Protein AF-0000000081163321 (afdb_homodimer)

Secondary structure (DSSP, 8-state):
--HHHHHHHHHHHHHHHHHHHHHHHHHHHTHHHHHHTTTTEE-HHHHHHHHT--HHHHHHHHHHHHHTTSSEE-TTS-EE--S-HHHHHHTTTHHHHHHHHHTHHHHHHHHH-TT-----GGGSTTHHHHHHHHHHSTT-TT--SHHHIIIIIHHHHHHHHHHHTS-EEEEEET-TTSHHHHHHHHHSSSEEEEEEES-HHHHHHHHHHHHHHT-TTEEEEE--GGGTHHHHTT-EEEEEEES-GGG-TTHHHHHHHHHHHEEEEEEEEEE-----SSGGGGTT-HHHHHHHHHIIIIIHHHHTSSTT----TGGGHHHHHHHHHHHTTEEEP-S-SS--GGGSTTEEEEEE-/--HHHHHHHHHHHHHHHHHHHHHHHHHHHTHHHHHHTTTTEE-HHHHHHHHT--HHHHHHHHHHHHHTTSSEE-TTS-EE--S-HHHHHHTTTHHHHHHHHHTHHHHHHHHH-TT-----GGGSTTHHHHHHHHHHSTT-TT--SHHHIIIIIHHHHHHHHHHHTS-EEEEEET-TTSHHHHHHHHHSSSEEEEEEES-HHHHHHHHHHHHHHT-TTEEEEE--GGGTHHHHTT-EEEEEEES-GGG-TTHHHHHHHHHHHEEEEEEEEEE-----SSGGGGTT-HHHHHHHHHIIIIIHHHHTSSTT----TGGGHHHHHHHHHHHTTEEEP-S-SSS-GGGSTTEEEEEE-

InterPro domains:
  IPR025714 Methyltransferase domain [PF13847] (166-274)
  IPR029063 S-adenosyl-L-methionine-dependent methyltransferase superfamily [G3DSA:3.40.50.150] (164-349)
  IPR029063 S-adenosyl-L-methionine-dependent methyltransferase superfamily [SSF53335] (99-335)
  IPR048711 S-adenosylmethionine-dependent methyltransferase Rv2258c-like, winged HTH domain [PF21320] (18-83)
  IPR053173 Class I-like SAM-binding MTase [PTHR45128] (7-344)

pLDDT: mean 89.98, std 9.99, range [42.56, 98.69]

Nearest PDB structures (foldseek):
  8g5s-assembly1_A  TM=7.714E-01  e=1.918E-20  Streptomyces sp. CB03234
  8g5s-assembly1_B  TM=7.811E-01  e=7.883E-20  Streptomyces sp. CB03234
  7ux6-assembly1_A  TM=6.349E-01  e=4.449E-13  Streptomyces drozdowiczii
  2o57-assembly2_D  TM=6.317E-01  e=1.893E-08  Galdieria sulphuraria
  6ecv-assembly1_A  TM=5.387E-01  e=4.552E-07  Stigmatella aurantiaca

Solvent-accessible surface area (backbone atoms only — not comparable to full-atom values): 34849 Å² total; per-residue (Å²): 131,63,60,67,61,57,51,49,51,54,50,50,28,41,29,27,30,36,44,24,54,52,54,36,50,32,51,77,57,35,44,42,56,30,32,55,78,44,78,24,47,42,37,53,63,57,40,13,59,67,39,52,36,46,41,71,59,46,43,34,51,49,38,17,34,22,4,58,60,64,27,46,64,51,95,85,60,31,39,32,49,81,64,56,41,65,61,57,52,36,54,44,59,36,49,54,49,38,47,48,44,70,42,45,66,62,47,53,48,39,35,48,36,86,83,47,50,35,46,61,55,85,71,40,75,63,44,64,63,49,52,58,51,34,27,69,30,75,78,23,96,58,39,40,43,65,68,45,36,57,68,70,42,43,60,57,53,51,52,51,28,64,75,66,72,43,77,45,34,35,33,31,44,56,28,53,54,31,63,56,59,52,40,42,56,71,71,40,79,74,44,38,36,41,28,27,22,71,49,58,67,36,25,54,49,20,46,51,51,31,62,76,66,66,43,80,48,52,48,62,41,70,39,44,59,57,58,44,31,80,77,36,52,51,63,25,42,33,39,36,23,68,67,30,73,38,34,34,24,50,50,65,50,24,51,52,19,49,63,45,15,32,29,94,65,15,36,40,38,39,33,42,73,55,38,47,44,53,44,71,76,32,48,72,34,42,64,55,12,25,47,22,42,51,15,58,66,37,28,23,29,21,0,24,42,44,89,78,30,78,40,50,14,49,56,40,14,35,63,49,49,50,48,50,48,38,72,73,40,25,48,76,53,67,83,41,96,84,47,43,43,69,72,37,46,37,44,46,41,24,33,44,110,132,64,62,67,60,56,50,50,51,54,51,51,27,41,29,28,29,37,44,24,54,52,55,37,50,33,51,78,58,35,46,43,56,30,31,54,77,43,78,24,45,42,36,54,62,58,40,15,59,68,39,52,36,48,40,72,57,45,42,34,51,47,38,17,33,21,4,58,60,64,27,46,65,51,95,84,61,32,38,33,51,81,63,56,42,65,60,57,50,36,54,45,59,33,50,55,50,37,46,45,43,70,42,45,67,60,47,52,49,40,36,48,37,88,83,47,51,34,45,61,56,84,71,40,75,62,44,64,61,47,54,57,51,34,27,71,31,76,76,22,95,56,39,41,44,64,66,45,37,57,70,69,44,43,60,56,53,52,51,50,28,64,74,67,71,44,77,44,33,34,32,32,46,57,29,52,53,29,62,55,59,52,40,42,56,73,70,41,77,74,44,40,38,41,27,27,22,72,49,58,66,37,25,53,48,21,45,51,48,32,64,75,68,67,41,79,47,51,48,62,40,71,39,45,60,56,58,46,32,81,78,36,53,51,63,26,42,32,40,36,22,67,69,32,72,39,35,33,24,50,49,66,52,24,51,52,19,49,61,47,14,32,28,92,66,13,35,40,37,40,33,42,74,54,36,45,43,54,46,70,76,33,47,71,32,41,64,55,12,26,46,22,42,50,16,56,68,38,28,24,27,21,0,24,42,42,90,79,30,79,40,49,14,50,55,41,14,36,63,51,49,51,50,51,47,39,74,72,39,24,46,75,57,67,86,42,96,84,48,44,41,75,70,36,45,37,46,47,41,25,32,43,109

Radius of gyration: 29.2 Å; Cα contacts (8 Å, |Δi|>4): 1414; chains: 2; bounding box: 56×90×66 Å

Foldseek 3Di:
DPPVVVVVVVVVVVLVLVVLVLLLCCQVLVLLVLCVVVVQKAALVSSCVSSVHDSVVSVVSQVSCCVVPQWHADPVRMIGRPDHSLQSNLVNCNVVVVLLVVQVVLLVVCVPDPVAAFDALVPSPPVLVVLLVNCCRPPHPNDLAQVNCVVPPVLVLVVLCVVVVAEFEEEEEQCFLPSNVVRNCVRDPRHAYEYEDQDPVRQVNNVVVCVVVVRPSYHYDNDDLLCCLVPQFQPHQEYEAEQHQLQAQQNPSNLVSVLGRHHAFGKYKHFADAAALPVVVCPPPVVVVVQQVSQSRRRQSNQRNDDNHPRRTRNNHQVNVQVVNVVSAWDWDQSDPPDRVVVVSRMTMTTHD/DPPVVVVVVVVVVVVVLVLLVLLLCCQVLVLLVLCVVVVQKAALVSSCVSSVHDSVVSVVSQVSCCVVPQWHADPVRMIGRPDHSLQSNLVNVSVVVVLLVVCVVLLVVCVPDPVAAFDALVPSPPVLVVLLVNCPRPNHPNDQAQVNCVVPPVLVLVVLCVVVVAEFEEEEEQCFLPSNVVRNCVRDPRHAYEYEDQDPVRQVNNVVVCVVVVRPSYHYDNDHLLCCLVPQFQPHQEYEAEQHQLQAQQNPSNLVSVLRNHHAFGKYKHFADAAALPVVVCPPPVVVVVQQVSQSRRRQSNQRNDDNHPRRTRNNHQVNVQVVNVVSAWQWDQSDPPDRCVVVSRMTMTTHD

Organism: Pinctada imbricata (NCBI:txid66713)

Structure (mmCIF, N/CA/C/O backbone):
data_AF-0000000081163321-model_v1
#
loop_
_entity.id
_entity.type
_entity.pdbx_description
1 polymer 'Methyltransferase domain-containing protein'
#
loop_
_atom_site.group_PDB
_atom_site.id
_atom_site.type_symbol
_atom_site.label_atom_id
_atom_site.label_alt_id
_atom_site.label_comp_id
_atom_site.label_asym_id
_atom_site.label_entity_id
_atom_site.label_seq_id
_atom_site.pdbx_PDB_ins_code
_atom_site.Cartn_x
_atom_site.Cartn_y
_atom_site.Cartn_z
_atom_site.occupancy
_atom_site.B_iso_or_equiv
_atom_site.auth_seq_id
_atom_site.auth_comp_id
_atom_site.auth_asym_id
_atom_site.auth_atom_id
_atom_site.pdbx_PDB_model_num
ATOM 1 N N . MET A 1 1 ? -13.281 -10.703 23 1 65.12 1 MET A N 1
ATOM 2 C CA . MET A 1 1 ? -12.109 -10.266 22.234 1 65.12 1 MET A CA 1
ATOM 3 C C . MET A 1 1 ? -11.648 -8.891 22.703 1 65.12 1 MET A C 1
ATOM 5 O O . MET A 1 1 ? -12.461 -8.047 23.078 1 65.12 1 MET A O 1
ATOM 9 N N . ASP A 1 2 ? -10.375 -8.719 22.984 1 78.31 2 ASP A N 1
ATOM 10 C CA . ASP A 1 2 ? -9.805 -7.477 23.5 1 78.31 2 ASP A CA 1
ATOM 11 C C . ASP A 1 2 ? -9.82 -6.379 22.438 1 78.31 2 ASP A C 1
ATOM 13 O O . ASP A 1 2 ? -9.055 -6.43 21.469 1 78.31 2 ASP A O 1
ATOM 17 N N . ASP A 1 3 ? -10.695 -5.523 22.547 1 84.69 3 ASP A N 1
ATOM 18 C CA . ASP A 1 3 ? -10.953 -4.441 21.609 1 84.69 3 ASP A CA 1
ATOM 19 C C . ASP A 1 3 ? -9.695 -3.619 21.359 1 84.69 3 ASP A C 1
ATOM 21 O O . ASP A 1 3 ? -9.398 -3.256 20.219 1 84.69 3 ASP A O 1
ATOM 25 N N . LYS A 1 4 ? -8.945 -3.432 22.422 1 87.12 4 LYS A N 1
ATOM 26 C CA . LYS A 1 4 ? -7.734 -2.625 22.281 1 87.12 4 LYS A CA 1
ATOM 27 C C . LYS A 1 4 ? -6.703 -3.318 21.391 1 87.12 4 LYS A C 1
ATOM 29 O O . LYS A 1 4 ? -6.098 -2.686 20.531 1 87.12 4 LYS A O 1
ATOM 34 N N . LYS A 1 5 ? -6.547 -4.57 21.625 1 89.88 5 LYS A N 1
ATOM 35 C CA . LYS A 1 5 ? -5.574 -5.332 20.844 1 89.88 5 LYS A CA 1
ATOM 36 C C . LYS A 1 5 ? -5.969 -5.387 19.375 1 89.88 5 LYS A C 1
ATOM 38 O O . LYS A 1 5 ? -5.113 -5.277 18.484 1 89.88 5 LYS A O 1
ATOM 43 N N . GLU A 1 6 ? -7.289 -5.566 19.094 1 91.12 6 GLU A N 1
ATOM 44 C CA . GLU A 1 6 ? -7.781 -5.609 17.719 1 91.12 6 GLU A CA 1
ATOM 45 C C . GLU A 1 6 ? -7.566 -4.273 17.016 1 91.12 6 GLU A C 1
ATOM 47 O O . GLU A 1 6 ? -7.164 -4.238 15.844 1 91.12 6 GLU A O 1
ATOM 52 N N . LYS A 1 7 ? -7.738 -3.232 17.734 1 89 7 LYS A N 1
ATOM 53 C CA . LYS A 1 7 ? -7.551 -1.896 17.172 1 89 7 LYS A CA 1
ATOM 54 C C . LYS A 1 7 ? -6.078 -1.632 16.859 1 89 7 LYS A C 1
ATOM 56 O O . LYS A 1 7 ? -5.75 -1.057 15.82 1 89 7 LYS A O 1
ATOM 61 N N . GLU A 1 8 ? -5.23 -2.078 17.734 1 89.62 8 GLU A N 1
ATOM 62 C CA . GLU A 1 8 ? -3.793 -1.912 17.547 1 89.62 8 GLU A CA 1
ATOM 63 C C . GLU A 1 8 ? -3.301 -2.674 16.328 1 89.62 8 GLU A C 1
ATOM 65 O O . GLU A 1 8 ? -2.4 -2.213 15.625 1 89.62 8 GLU A O 1
ATOM 70 N N . LYS A 1 9 ? -3.885 -3.816 16.094 1 92.94 9 LYS A N 1
ATOM 71 C CA . LYS A 1 9 ? -3.537 -4.609 14.922 1 92.94 9 LYS A CA 1
ATOM 72 C C . LYS A 1 9 ? -3.834 -3.842 13.633 1 92.94 9 LYS A C 1
ATOM 74 O O . LYS A 1 9 ? -3.014 -3.818 12.719 1 92.94 9 LYS A O 1
ATOM 79 N N . VAL A 1 10 ? -5 -3.232 13.578 1 91.38 10 VAL A N 1
ATOM 80 C CA . VAL A 1 10 ? -5.398 -2.471 12.398 1 91.38 10 VAL A CA 1
ATOM 81 C C . VAL A 1 10 ? -4.449 -1.29 12.203 1 91.38 10 VAL A C 1
ATOM 83 O O . VAL A 1 10 ? -3.959 -1.057 11.094 1 91.38 10 VAL A O 1
ATOM 86 N N . GLN A 1 11 ? -4.117 -0.578 13.227 1 88.31 11 GLN A N 1
ATOM 87 C CA . GLN A 1 11 ? -3.215 0.568 13.156 1 88.31 11 GLN A CA 1
ATOM 88 C C . GLN A 1 11 ? -1.829 0.15 12.672 1 88.31 11 GLN A C 1
ATOM 90 O O . GLN A 1 11 ? -1.222 0.834 11.844 1 88.31 11 GLN A O 1
ATOM 95 N N . ASP A 1 12 ? -1.388 -0.934 13.18 1 92 12 ASP A N 1
ATOM 96 C CA . ASP A 1 12 ? -0.076 -1.451 12.805 1 92 12 ASP A CA 1
ATOM 97 C C . ASP A 1 12 ? -0.019 -1.768 11.312 1 92 12 ASP A C 1
ATOM 99 O O . ASP A 1 12 ? 0.965 -1.448 10.641 1 92 12 ASP A O 1
ATOM 103 N N . ILE A 1 13 ? -1.036 -2.398 10.766 1 91.94 13 ILE A N 1
ATOM 104 C CA . ILE A 1 13 ? -1.113 -2.766 9.359 1 91.94 13 ILE A CA 1
ATOM 105 C C . ILE A 1 13 ? -1.112 -1.506 8.492 1 91.94 13 ILE A C 1
ATOM 107 O O . ILE A 1 13 ? -0.361 -1.413 7.523 1 91.94 13 ILE A O 1
ATOM 111 N N . VAL A 1 14 ? -1.831 -0.557 8.891 1 89.19 14 VAL A N 1
ATOM 112 C CA . VAL A 1 14 ? -1.967 0.666 8.102 1 89.19 14 VAL A CA 1
ATOM 113 C C . VAL A 1 14 ? -0.656 1.447 8.133 1 89.19 14 VAL A C 1
ATOM 115 O O . VAL A 1 14 ? -0.197 1.943 7.102 1 89.19 14 VAL A O 1
ATOM 118 N N . ASP A 1 15 ? -0.034 1.569 9.281 1 89.38 15 ASP A N 1
ATOM 119 C CA . ASP A 1 15 ? 1.247 2.262 9.391 1 89.38 15 ASP A CA 1
ATOM 120 C C . ASP A 1 15 ? 2.307 1.593 8.516 1 89.38 15 ASP A C 1
ATOM 122 O O . ASP A 1 15 ? 3.055 2.271 7.809 1 89.38 15 ASP A O 1
ATOM 126 N N . LYS A 1 16 ? 2.309 0.339 8.539 1 91.19 16 LYS A N 1
ATOM 127 C CA . LYS A 1 16 ? 3.334 -0.398 7.805 1 91.19 16 LYS A CA 1
ATOM 128 C C . LYS A 1 16 ? 3.088 -0.331 6.301 1 91.19 16 LYS A C 1
ATOM 130 O O . LYS A 1 16 ? 4.023 -0.463 5.504 1 91.19 16 LYS A O 1
ATOM 135 N N . SER A 1 17 ? 1.834 -0.145 5.926 1 90.5 17 SER A N 1
ATOM 136 C CA . SER A 1 17 ? 1.569 0.017 4.5 1 90.5 17 SER A CA 1
ATOM 137 C C . SER A 1 17 ? 2.244 1.269 3.951 1 90.5 17 SER A C 1
ATOM 139 O O . SER A 1 17 ? 2.701 1.283 2.807 1 90.5 17 SER A O 1
ATOM 141 N N . MET A 1 18 ? 2.383 2.314 4.711 1 90.38 18 MET A N 1
ATOM 142 C CA . MET A 1 18 ? 3.082 3.529 4.309 1 90.38 18 MET A CA 1
ATOM 143 C C . MET A 1 18 ? 4.582 3.281 4.191 1 90.38 18 MET A C 1
ATOM 145 O O . MET A 1 18 ? 5.227 3.764 3.26 1 90.38 18 MET A O 1
ATOM 149 N N . ILE A 1 19 ? 5.059 2.537 5.109 1 92.81 19 ILE A N 1
ATOM 150 C CA . ILE A 1 19 ? 6.488 2.234 5.129 1 92.81 19 ILE A CA 1
ATOM 151 C C . ILE A 1 19 ? 6.859 1.423 3.891 1 92.81 19 ILE A C 1
ATOM 153 O O . ILE A 1 19 ? 7.941 1.602 3.326 1 92.81 19 ILE A O 1
ATOM 157 N N . SER A 1 20 ? 5.938 0.558 3.492 1 92 20 SER A N 1
ATOM 158 C CA . SER A 1 20 ? 6.203 -0.278 2.326 1 92 20 SER A CA 1
ATOM 159 C C . SER A 1 20 ? 6.414 0.568 1.076 1 92 20 SER A C 1
ATOM 161 O O . SER A 1 20 ? 7.207 0.207 0.203 1 92 20 SER A O 1
ATOM 163 N N . LEU A 1 21 ? 5.746 1.672 0.928 1 90.38 21 LEU A N 1
ATOM 164 C CA . LEU A 1 21 ? 5.953 2.576 -0.198 1 90.38 21 LEU A CA 1
ATOM 165 C C . LEU A 1 21 ? 7.359 3.164 -0.17 1 90.38 21 LEU A C 1
ATOM 167 O O . LEU A 1 21 ? 7.969 3.381 -1.221 1 90.38 21 LEU A O 1
ATOM 171 N N . GLY A 1 22 ? 7.852 3.412 1.053 1 92.94 22 GLY A N 1
ATOM 172 C CA . GLY A 1 22 ? 9.227 3.857 1.189 1 92.94 22 GLY A CA 1
ATOM 173 C C . GLY A 1 22 ? 10.242 2.826 0.723 1 92.94 22 GLY A C 1
ATOM 174 O O . GLY A 1 22 ? 11.242 3.172 0.089 1 92.94 22 GLY A O 1
ATOM 175 N N . ILE A 1 23 ? 9.961 1.6 1.066 1 92.69 23 ILE A N 1
ATOM 176 C CA . ILE A 1 23 ? 10.82 0.52 0.603 1 92.69 23 ILE A CA 1
ATOM 177 C C . ILE A 1 23 ? 10.859 0.511 -0.924 1 92.69 23 ILE A C 1
ATOM 179 O O . ILE A 1 23 ? 11.938 0.404 -1.521 1 92.69 23 ILE A O 1
ATOM 183 N N . ASP A 1 24 ? 9.734 0.693 -1.54 1 90.69 24 ASP A N 1
ATOM 184 C CA . ASP A 1 24 ? 9.641 0.682 -2.996 1 90.69 24 ASP A CA 1
ATOM 185 C C . ASP A 1 24 ? 10.422 1.843 -3.607 1 90.69 24 ASP A C 1
ATOM 187 O O . ASP A 1 24 ? 11.07 1.683 -4.641 1 90.69 24 ASP A O 1
ATOM 191 N N . VAL A 1 25 ? 10.352 3.002 -3.02 1 93.81 25 VAL A N 1
ATOM 192 C CA . VAL A 1 25 ? 11.094 4.16 -3.506 1 93.81 25 VAL A CA 1
ATOM 193 C C . VAL A 1 25 ? 12.586 3.838 -3.531 1 93.81 25 VAL A C 1
ATOM 195 O O . VAL A 1 25 ? 13.281 4.148 -4.504 1 93.81 25 VAL A O 1
ATOM 198 N N . GLY A 1 26 ? 13.062 3.197 -2.459 1 94.5 26 GLY A N 1
ATOM 199 C CA . GLY A 1 26 ? 14.469 2.834 -2.404 1 94.5 26 GLY A CA 1
ATOM 200 C C . GLY A 1 26 ? 14.883 1.878 -3.508 1 94.5 26 GLY A C 1
ATOM 201 O O . GLY A 1 26 ? 15.977 1.997 -4.062 1 94.5 26 GLY A O 1
ATOM 202 N N . ILE A 1 27 ? 13.984 0.984 -3.832 1 90.25 27 ILE A N 1
ATOM 203 C CA . ILE A 1 27 ? 14.266 -0.008 -4.863 1 90.25 27 ILE A CA 1
ATOM 204 C C . ILE A 1 27 ? 14.312 0.671 -6.23 1 90.25 27 ILE A C 1
ATOM 206 O O . ILE A 1 27 ? 15.305 0.546 -6.957 1 90.25 27 ILE A O 1
ATOM 210 N N . VAL A 1 28 ? 13.367 1.451 -6.582 1 88.94 28 VAL A N 1
ATOM 211 C CA . VAL A 1 28 ? 13.188 1.978 -7.934 1 88.94 28 VAL A CA 1
ATOM 212 C C . VAL A 1 28 ? 14.203 3.086 -8.195 1 88.94 28 VAL A C 1
ATOM 214 O O . VAL A 1 28 ? 14.688 3.236 -9.32 1 88.94 28 VAL A O 1
ATOM 217 N N . THR A 1 29 ? 14.602 3.809 -7.191 1 94.31 29 THR A N 1
ATOM 218 C CA . THR A 1 29 ? 15.523 4.926 -7.367 1 94.31 29 THR A CA 1
ATOM 219 C C . THR A 1 29 ? 16.969 4.445 -7.332 1 94.31 29 THR A C 1
ATOM 221 O O . THR A 1 29 ? 17.891 5.211 -7.633 1 94.31 29 THR A O 1
ATOM 224 N N . GLY A 1 30 ? 17.172 3.207 -6.844 1 94.12 30 GLY A N 1
ATOM 225 C CA . GLY A 1 30 ? 18.516 2.672 -6.758 1 94.12 30 GLY A CA 1
ATOM 226 C C . GLY A 1 30 ? 19.234 3.068 -5.48 1 94.12 30 GLY A C 1
ATOM 227 O O . GLY A 1 30 ? 20.453 2.932 -5.383 1 94.12 30 GLY A O 1
ATOM 228 N N . LEU A 1 31 ? 18.547 3.555 -4.477 1 97.62 31 LEU A N 1
ATOM 229 C CA . LEU A 1 31 ? 19.156 4.035 -3.24 1 97.62 31 LEU A CA 1
ATOM 230 C C . LEU A 1 31 ? 19.828 2.893 -2.486 1 97.62 31 LEU A C 1
ATOM 232 O O . LEU A 1 31 ? 20.906 3.072 -1.907 1 97.62 31 LEU A O 1
ATOM 236 N N . TYR A 1 32 ? 19.234 1.698 -2.459 1 96.19 32 TYR A N 1
ATOM 237 C CA . TYR A 1 32 ? 19.859 0.57 -1.771 1 96.19 32 TYR A CA 1
ATOM 238 C C . TYR A 1 32 ? 21.172 0.187 -2.426 1 96.19 32 TYR A C 1
ATOM 240 O O . TYR A 1 32 ? 22.156 -0.095 -1.738 1 96.19 32 TYR A O 1
ATOM 248 N N . ARG A 1 33 ? 21.203 0.171 -3.744 1 96.19 33 ARG A N 1
ATOM 249 C CA . ARG A 1 33 ? 22.438 -0.114 -4.453 1 96.19 33 ARG A CA 1
ATOM 250 C C . ARG A 1 33 ? 23.484 0.965 -4.188 1 96.19 33 ARG A C 1
ATOM 252 O O . ARG A 1 33 ? 24.688 0.676 -4.125 1 96.19 33 ARG A O 1
ATOM 259 N N . ALA A 1 34 ? 23.062 2.213 -4.168 1 98.31 34 ALA A N 1
ATOM 260 C CA . ALA A 1 34 ? 23.984 3.305 -3.84 1 98.31 34 ALA A CA 1
ATOM 261 C C . ALA A 1 34 ? 24.625 3.092 -2.475 1 98.31 34 ALA A C 1
ATOM 263 O O . ALA A 1 34 ? 25.812 3.383 -2.289 1 98.31 34 ALA A O 1
ATOM 264 N N . PHE A 1 35 ? 23.844 2.613 -1.459 1 98.31 35 PHE A N 1
ATOM 265 C CA . PHE A 1 35 ? 24.391 2.277 -0.154 1 98.31 35 PHE A CA 1
ATOM 266 C C . PHE A 1 35 ? 25.547 1.286 -0.295 1 98.31 35 PHE A C 1
ATOM 268 O O . PHE A 1 35 ? 26.562 1.408 0.388 1 98.31 35 PHE A O 1
ATOM 275 N N . GLU A 1 36 ? 25.344 0.294 -1.179 1 97.88 36 GLU A N 1
ATOM 276 C CA . GLU A 1 36 ? 26.359 -0.739 -1.368 1 97.88 36 GLU A CA 1
ATOM 277 C C . GLU A 1 36 ? 27.688 -0.139 -1.851 1 97.88 36 GLU A C 1
ATOM 279 O O . GLU A 1 36 ? 28.766 -0.628 -1.503 1 97.88 36 GLU A O 1
ATOM 284 N N . LYS A 1 37 ? 27.641 0.873 -2.646 1 98.19 37 LYS A N 1
ATOM 285 C CA . LYS A 1 37 ? 28.828 1.526 -3.168 1 98.19 37 LYS A CA 1
ATOM 286 C C . LYS A 1 37 ? 29.594 2.254 -2.059 1 98.19 37 LYS A C 1
ATOM 288 O O . LYS A 1 37 ? 30.75 2.643 -2.238 1 98.19 37 LYS A O 1
ATOM 293 N N . HIS A 1 38 ? 29 2.438 -0.929 1 98.25 38 HIS A N 1
ATOM 294 C CA . HIS A 1 38 ? 29.625 3.076 0.224 1 98.25 38 HIS A CA 1
ATOM 295 C C . HIS A 1 38 ? 29.75 2.102 1.39 1 98.25 38 HIS A C 1
ATOM 297 O O . HIS A 1 38 ? 29.656 2.5 2.553 1 98.25 38 HIS A O 1
ATOM 303 N N . ASN A 1 39 ? 29.844 0.78 1.073 1 97.44 39 ASN A N 1
ATOM 304 C CA . ASN A 1 39 ? 29.906 -0.263 2.09 1 97.44 39 ASN A CA 1
ATOM 305 C C . ASN A 1 39 ? 28.766 -0.148 3.098 1 97.44 39 ASN A C 1
ATOM 307 O O . ASN A 1 39 ? 28.984 -0.325 4.297 1 97.44 39 ASN A O 1
ATOM 311 N N . ARG A 1 40 ? 27.609 0.378 2.693 1 97.12 40 ARG A N 1
ATOM 312 C CA . ARG A 1 40 ? 26.297 0.443 3.35 1 97.12 40 ARG A CA 1
ATOM 313 C C . ARG A 1 40 ? 26.328 1.421 4.52 1 97.12 40 ARG A C 1
ATOM 315 O O . ARG A 1 40 ? 25.562 1.281 5.469 1 97.12 40 ARG A O 1
ATOM 322 N N . LYS A 1 41 ? 27.234 2.348 4.496 1 98.06 41 LYS A N 1
ATOM 323 C CA . LYS A 1 41 ? 27.312 3.414 5.492 1 98.06 41 LYS A CA 1
ATOM 324 C C . LYS A 1 41 ? 27.734 4.734 4.852 1 98.06 41 LYS A C 1
ATOM 326 O O . LYS A 1 41 ? 28.828 4.836 4.281 1 98.06 41 LYS A O 1
ATOM 331 N N . CYS A 1 42 ? 26.906 5.785 4.879 1 98.56 42 CYS A N 1
ATOM 332 C CA . CYS A 1 42 ? 27.219 7.051 4.23 1 98.56 42 CYS A CA 1
ATOM 333 C C . CYS A 1 42 ? 26.281 8.156 4.703 1 98.56 42 CYS A C 1
ATOM 335 O O . CYS A 1 42 ? 25.359 7.898 5.469 1 98.56 42 CYS A O 1
ATOM 337 N N . THR A 1 43 ? 26.578 9.391 4.34 1 98.5 43 THR A N 1
ATOM 338 C CA . THR A 1 43 ? 25.719 10.531 4.625 1 98.5 43 THR A CA 1
ATOM 339 C C . THR A 1 43 ? 24.625 10.648 3.578 1 98.5 43 THR A C 1
ATOM 341 O O . THR A 1 43 ? 24.672 9.992 2.537 1 98.5 43 THR A O 1
ATOM 344 N N . SER A 1 44 ? 23.594 11.492 3.871 1 98.38 44 SER A N 1
ATOM 345 C CA . SER A 1 44 ? 22.531 11.734 2.898 1 98.38 44 SER A CA 1
ATOM 346 C C . SER A 1 44 ? 23.078 12.359 1.621 1 98.38 44 SER A C 1
ATOM 348 O O . SER A 1 44 ? 22.625 12.039 0.521 1 98.38 44 SER A O 1
ATOM 350 N N . VAL A 1 45 ? 24.062 13.227 1.727 1 98.5 45 VAL A N 1
ATOM 351 C CA . VAL A 1 45 ? 24.656 13.914 0.589 1 98.5 45 VAL A CA 1
ATOM 352 C C . VAL A 1 45 ? 25.375 12.914 -0.306 1 98.5 45 VAL A C 1
ATOM 354 O O . VAL A 1 45 ? 25.203 12.914 -1.526 1 98.5 45 VAL A O 1
ATOM 357 N N . GLN A 1 46 ? 26.188 12.023 0.281 1 98.69 46 GLN A N 1
ATOM 358 C CA . GLN A 1 46 ? 26.906 11.008 -0.475 1 98.69 46 GLN A CA 1
ATOM 359 C C . GLN A 1 46 ? 25.938 10.07 -1.196 1 98.69 46 GLN A C 1
ATOM 361 O O . GLN A 1 46 ? 26.125 9.758 -2.373 1 98.69 46 GLN A O 1
ATOM 366 N N . LEU A 1 47 ? 24.938 9.664 -0.432 1 98.69 47 LEU A N 1
ATOM 367 C CA . LEU A 1 47 ? 23.969 8.734 -0.982 1 98.69 47 LEU A CA 1
ATOM 368 C C . LEU A 1 47 ? 23.234 9.359 -2.172 1 98.69 47 LEU A C 1
ATOM 370 O O . LEU A 1 47 ? 23.094 8.719 -3.219 1 98.69 47 LEU A O 1
ATOM 374 N N . ALA A 1 48 ? 22.812 10.609 -2.014 1 98.38 48 ALA A N 1
ATOM 375 C CA . ALA A 1 48 ? 22.078 11.312 -3.066 1 98.38 48 ALA A CA 1
ATOM 376 C C . ALA A 1 48 ? 22.953 11.477 -4.312 1 98.38 48 ALA A C 1
ATOM 378 O O . ALA A 1 48 ? 22.484 11.266 -5.434 1 98.38 48 ALA A O 1
ATOM 379 N N . LYS A 1 49 ? 24.156 11.844 -4.117 1 98.31 49 LYS A N 1
ATOM 380 C CA . LYS A 1 49 ? 25.094 12.023 -5.23 1 98.31 49 LYS A CA 1
ATOM 381 C C . LYS A 1 49 ? 25.297 10.727 -6 1 98.31 49 LYS A C 1
ATOM 383 O O . LYS A 1 49 ? 25.234 10.711 -7.23 1 98.31 49 LYS A O 1
ATOM 388 N N . THR A 1 50 ? 25.516 9.641 -5.277 1 98.5 50 THR A N 1
ATOM 389 C CA . THR A 1 50 ? 25.75 8.344 -5.902 1 98.5 50 THR A CA 1
ATOM 390 C C . THR A 1 50 ? 24.516 7.871 -6.664 1 98.5 50 THR A C 1
ATOM 392 O O . THR A 1 50 ? 24.641 7.289 -7.746 1 98.5 50 THR A O 1
ATOM 395 N N . ALA A 1 51 ? 23.328 8.133 -6.102 1 97.75 51 ALA A N 1
ATOM 396 C CA . ALA A 1 51 ? 22.078 7.68 -6.719 1 97.75 51 ALA A CA 1
ATOM 397 C C . ALA A 1 51 ? 21.625 8.648 -7.805 1 97.75 51 ALA A C 1
ATOM 399 O O . ALA A 1 51 ? 20.734 8.328 -8.586 1 97.75 51 ALA A O 1
ATOM 400 N N . GLY A 1 52 ? 22.25 9.805 -7.863 1 97.69 52 GLY A N 1
ATOM 401 C CA . GLY A 1 52 ? 21.828 10.812 -8.828 1 97.69 52 GLY A CA 1
ATOM 402 C C . GLY A 1 52 ? 20.484 11.43 -8.5 1 97.69 52 GLY A C 1
ATOM 403 O O . GLY A 1 52 ? 19.625 11.578 -9.383 1 97.69 52 GLY A O 1
ATOM 404 N N . LEU A 1 53 ? 20.219 11.75 -7.238 1 98.12 53 LEU A N 1
ATOM 405 C CA . LEU A 1 53 ? 18.938 12.289 -6.781 1 98.12 53 LEU A CA 1
ATOM 406 C C . LEU A 1 53 ? 19.141 13.586 -6.012 1 98.12 53 LEU A C 1
ATOM 408 O O . LEU A 1 53 ? 20.25 13.859 -5.527 1 98.12 53 LEU A O 1
ATOM 412 N N . LYS A 1 54 ? 18.141 14.453 -5.969 1 97.06 54 LYS A N 1
ATOM 413 C CA . LYS A 1 54 ? 18.156 15.633 -5.117 1 97.06 54 LYS A CA 1
ATOM 414 C C . LYS A 1 54 ? 18.25 15.25 -3.643 1 97.06 54 LYS A C 1
ATOM 416 O O . LYS A 1 54 ? 17.391 14.508 -3.143 1 97.06 54 LYS A O 1
ATOM 421 N N . GLU A 1 55 ? 19.172 15.758 -2.975 1 97.5 55 GLU A N 1
ATOM 422 C CA . GLU A 1 55 ? 19.484 15.352 -1.612 1 97.5 55 GLU A CA 1
ATOM 423 C C . GLU A 1 55 ? 18.328 15.625 -0.662 1 97.5 55 GLU A C 1
ATOM 425 O O . GLU A 1 55 ? 18.094 14.859 0.273 1 97.5 55 GLU A O 1
ATOM 430 N N . ARG A 1 56 ? 17.562 16.641 -0.793 1 96.31 56 ARG A N 1
ATOM 431 C CA . ARG A 1 56 ? 16.484 16.984 0.135 1 96.31 56 ARG A CA 1
ATOM 432 C C . ARG A 1 56 ? 15.422 15.898 0.172 1 96.31 56 ARG A C 1
ATOM 434 O O . ARG A 1 56 ? 14.859 15.609 1.23 1 96.31 56 ARG A O 1
ATOM 441 N N . TYR A 1 57 ? 15.094 15.352 -0.994 1 97.56 57 TYR A N 1
ATOM 442 C CA . TYR A 1 57 ? 14.148 14.242 -1.045 1 97.56 57 TYR A CA 1
ATOM 443 C C . TYR A 1 57 ? 14.742 12.992 -0.4 1 97.56 57 TYR A C 1
ATOM 445 O O . TYR A 1 57 ? 14.047 12.273 0.317 1 97.56 57 TYR A O 1
ATOM 453 N N . VAL A 1 58 ? 16.031 12.758 -0.665 1 98.44 58 VAL A N 1
ATOM 454 C CA . VAL A 1 58 ? 16.719 11.594 -0.101 1 98.44 58 VAL A CA 1
ATOM 455 C C . VAL A 1 58 ? 16.719 11.688 1.424 1 98.44 58 VAL A C 1
ATOM 457 O O . VAL A 1 58 ? 16.484 10.695 2.113 1 98.44 58 VAL A O 1
ATOM 460 N N . ARG A 1 59 ? 16.953 12.82 1.922 1 98.06 59 ARG A N 1
ATOM 461 C CA . ARG A 1 59 ? 16.984 13.016 3.367 1 98.06 59 ARG A CA 1
ATOM 462 C C . ARG A 1 59 ? 15.609 12.758 3.98 1 98.06 59 ARG A C 1
ATOM 464 O O . ARG A 1 59 ? 15.508 12.203 5.074 1 98.06 59 ARG A O 1
ATOM 471 N N . GLU A 1 60 ? 14.523 13.25 3.328 1 98.25 60 GLU A N 1
ATOM 472 C CA . GLU A 1 60 ? 13.172 12.953 3.795 1 98.25 60 GLU A CA 1
ATOM 473 C C . GLU A 1 60 ? 12.898 11.453 3.801 1 98.25 60 GLU A C 1
ATOM 475 O O . GLU A 1 60 ? 12.336 10.922 4.762 1 98.25 60 GLU A O 1
ATOM 480 N N . TRP A 1 61 ? 13.289 10.734 2.713 1 98.25 61 TRP A N 1
ATOM 481 C CA . TRP A 1 61 ? 13.164 9.281 2.615 1 98.25 61 TRP A CA 1
ATOM 482 C C . TRP A 1 61 ? 13.914 8.594 3.746 1 98.25 61 TRP A C 1
ATOM 484 O O . TRP A 1 61 ? 13.367 7.715 4.418 1 98.25 61 TRP A O 1
ATOM 494 N N . LEU A 1 62 ? 15.141 9.047 4.016 1 98.69 62 LEU A N 1
ATOM 495 C CA . LEU A 1 62 ? 15.969 8.484 5.074 1 98.69 62 LEU A CA 1
ATOM 496 C C . LEU A 1 62 ? 15.305 8.656 6.434 1 98.69 62 LEU A C 1
ATOM 498 O O . LEU A 1 62 ? 15.367 7.758 7.277 1 98.69 62 LEU A O 1
ATOM 502 N N . GLY A 1 63 ? 14.688 9.812 6.68 1 98.44 63 GLY A N 1
ATOM 503 C CA . GLY A 1 63 ? 13.969 10.016 7.926 1 98.44 63 GLY A CA 1
ATOM 504 C C . GLY A 1 63 ? 12.914 8.961 8.18 1 98.44 63 GLY A C 1
ATOM 505 O O . GLY A 1 63 ? 12.82 8.422 9.289 1 98.44 63 GLY A O 1
ATOM 506 N N . GLY A 1 64 ? 12.102 8.656 7.121 1 98.06 64 GLY A N 1
ATOM 507 C CA . GLY A 1 64 ? 11.094 7.621 7.234 1 98.06 64 GLY A CA 1
ATOM 508 C C . GLY A 1 64 ? 11.68 6.242 7.488 1 98.06 64 GLY A C 1
ATOM 509 O O . GLY A 1 64 ? 11.164 5.484 8.305 1 98.06 64 GLY A O 1
ATOM 510 N N . MET A 1 65 ? 12.789 5.926 6.816 1 97.75 65 MET A N 1
ATOM 511 C CA . MET A 1 65 ? 13.438 4.625 6.969 1 97.75 65 MET A CA 1
ATOM 512 C C . MET A 1 65 ? 14.023 4.473 8.367 1 97.75 65 MET A C 1
ATOM 514 O O . MET A 1 65 ? 14.023 3.379 8.93 1 97.75 65 MET A O 1
ATOM 518 N N . VAL A 1 66 ? 14.539 5.543 8.938 1 98.31 66 VAL A N 1
ATOM 519 C CA . VAL A 1 66 ? 15.078 5.535 10.297 1 98.31 66 VAL A CA 1
ATOM 520 C C . VAL A 1 66 ? 13.938 5.336 11.297 1 98.31 66 VAL A C 1
ATOM 522 O O . VAL A 1 66 ? 14.055 4.523 12.219 1 98.31 66 VAL A O 1
ATOM 525 N N . ALA A 1 67 ? 12.836 6.09 11.109 1 97.69 67 ALA A N 1
ATOM 526 C CA . ALA A 1 67 ? 11.68 5.934 11.984 1 97.69 67 ALA A CA 1
ATOM 527 C C . ALA A 1 67 ? 11.195 4.484 12.008 1 97.69 67 ALA A C 1
ATOM 529 O O . ALA A 1 67 ? 10.812 3.969 13.062 1 97.69 67 ALA A O 1
ATOM 530 N N . ALA A 1 68 ? 11.273 3.812 10.875 1 96.44 68 ALA A N 1
ATOM 531 C CA . ALA A 1 68 ? 10.812 2.434 10.742 1 96.44 68 ALA A CA 1
ATOM 532 C C . ALA A 1 68 ? 11.891 1.448 11.188 1 96.44 68 ALA A C 1
ATOM 534 O O . ALA A 1 68 ? 11.664 0.236 11.203 1 96.44 68 ALA A O 1
ATOM 535 N N . GLU A 1 69 ? 13.094 1.935 11.477 1 96.5 69 GLU A N 1
ATOM 536 C CA . GLU A 1 69 ? 14.25 1.147 11.898 1 96.5 69 GLU A CA 1
ATOM 537 C C . GLU A 1 69 ? 14.672 0.164 10.805 1 96.5 69 GLU A C 1
ATOM 539 O O . GLU A 1 69 ? 15.039 -0.977 11.102 1 96.5 69 GLU A O 1
ATOM 544 N N . LEU A 1 70 ? 14.555 0.551 9.594 1 96.31 70 LEU A N 1
ATOM 545 C CA . LEU A 1 70 ? 15.086 -0.201 8.461 1 96.31 70 LEU A CA 1
ATOM 546 C C . LEU A 1 70 ? 16.469 0.305 8.07 1 96.31 70 LEU A C 1
ATOM 548 O O . LEU A 1 70 ? 17.219 -0.394 7.391 1 96.31 70 LEU A O 1
ATOM 552 N N . ILE A 1 71 ? 16.766 1.533 8.391 1 97.75 71 ILE A N 1
ATOM 553 C CA . ILE A 1 71 ? 18.062 2.188 8.289 1 97.75 71 ILE A CA 1
ATOM 554 C C . ILE A 1 71 ? 18.406 2.846 9.625 1 97.75 71 ILE A C 1
ATOM 556 O O . ILE A 1 71 ? 17.531 3.309 10.352 1 97.75 71 ILE A O 1
ATOM 560 N N . TYR A 1 72 ? 19.641 2.873 9.969 1 97.69 72 TYR A N 1
ATOM 561 C CA . TYR A 1 72 ? 20.062 3.408 11.266 1 97.69 72 TYR A CA 1
ATOM 562 C C . TYR A 1 72 ? 20.922 4.656 11.086 1 97.69 72 TYR A C 1
ATOM 564 O O . TYR A 1 72 ? 21.75 4.719 10.188 1 97.69 72 TYR A O 1
ATOM 572 N N . LEU A 1 73 ? 20.656 5.645 11.875 1 98.19 73 LEU A N 1
ATOM 573 C CA . LEU A 1 73 ? 21.406 6.898 11.883 1 98.19 73 LEU A CA 1
ATOM 574 C C . LEU A 1 73 ? 22.266 7.016 13.141 1 98.19 73 LEU A C 1
ATOM 576 O O . LEU A 1 73 ? 21.75 6.898 14.258 1 98.19 73 LEU A O 1
ATOM 580 N N . ASP A 1 74 ? 23.578 7.258 12.977 1 97.5 74 ASP A N 1
ATOM 581 C CA . ASP A 1 74 ? 24.469 7.309 14.133 1 97.5 74 ASP A CA 1
ATOM 582 C C . ASP A 1 74 ? 24.766 8.75 14.523 1 97.5 74 ASP A C 1
ATOM 584 O O . ASP A 1 74 ? 24.172 9.688 13.992 1 97.5 74 ASP A O 1
ATOM 588 N N . GLU A 1 75 ? 25.641 9.008 15.469 1 95.81 75 GLU A N 1
ATOM 589 C CA . GLU A 1 75 ? 25.922 10.312 16.047 1 95.81 75 GLU A CA 1
ATOM 590 C C . GLU A 1 75 ? 26.703 11.188 15.07 1 95.81 75 GLU A C 1
ATOM 592 O O . GLU A 1 75 ? 26.734 12.414 15.219 1 95.81 75 GLU A O 1
ATOM 597 N N . ASN A 1 76 ? 27.359 10.586 14.094 1 96.69 76 ASN A N 1
ATOM 598 C CA . ASN A 1 76 ? 28.125 11.312 13.086 1 96.69 76 ASN A CA 1
ATOM 599 C C . ASN A 1 76 ? 27.266 11.648 11.867 1 96.69 76 ASN A C 1
ATOM 601 O O . ASN A 1 76 ? 27.781 12.039 10.828 1 96.69 76 ASN A O 1
ATOM 605 N N . ASP A 1 77 ? 25.953 11.391 11.938 1 96.81 77 ASP A N 1
ATOM 606 C CA . ASP A 1 77 ? 24.984 11.656 10.883 1 96.81 77 ASP A CA 1
ATOM 607 C C . ASP A 1 77 ? 25.25 10.781 9.656 1 96.81 77 ASP A C 1
ATOM 609 O O . ASP A 1 77 ? 25.125 11.242 8.523 1 96.81 77 ASP A O 1
ATOM 613 N N . GLU A 1 78 ? 25.703 9.625 9.945 1 98.38 78 GLU A N 1
ATOM 614 C CA . GLU A 1 78 ? 25.844 8.625 8.891 1 98.38 78 GLU A CA 1
ATOM 615 C C . GLU A 1 78 ? 24.75 7.57 8.977 1 98.38 78 GLU A C 1
ATOM 617 O O . GLU A 1 78 ? 24.359 7.152 10.078 1 98.38 78 GLU A O 1
ATOM 622 N N . TYR A 1 79 ? 24.234 7.277 7.844 1 98.62 79 TYR A N 1
ATOM 623 C CA . TYR A 1 79 ? 23.188 6.277 7.73 1 98.62 79 TYR A CA 1
ATOM 624 C C . TYR A 1 79 ? 23.766 4.91 7.387 1 98.62 79 TYR A C 1
ATOM 626 O O . TYR A 1 79 ? 24.688 4.805 6.574 1 98.62 79 TYR A O 1
ATOM 634 N N . THR A 1 80 ? 23.234 3.812 8.031 1 98.31 80 THR A N 1
ATOM 635 C CA . THR A 1 80 ? 23.672 2.447 7.773 1 98.31 80 THR A CA 1
ATOM 636 C C . THR A 1 80 ? 22.5 1.584 7.309 1 98.31 80 THR A C 1
ATOM 638 O O . THR A 1 80 ? 21.453 1.547 7.961 1 98.31 80 THR A O 1
ATOM 641 N N . LEU A 1 81 ? 22.625 0.98 6.176 1 97.62 81 LEU A N 1
ATOM 642 C CA . LEU A 1 81 ? 21.703 -0.054 5.715 1 97.62 81 LEU A CA 1
ATOM 643 C C . LEU A 1 81 ? 22.094 -1.419 6.27 1 97.62 81 LEU A C 1
ATOM 645 O O . LEU A 1 81 ? 23.141 -1.966 5.902 1 97.62 81 LEU A O 1
ATOM 649 N N . PRO A 1 82 ? 21.312 -1.986 7.141 1 96.31 82 PRO A N 1
ATOM 650 C CA . PRO A 1 82 ? 21.734 -3.203 7.832 1 96.31 82 PRO A CA 1
ATOM 651 C C . PRO A 1 82 ? 21.594 -4.453 6.969 1 96.31 82 PRO A C 1
ATOM 653 O O . PRO A 1 82 ? 22.25 -5.469 7.234 1 96.31 82 PRO A O 1
ATOM 656 N N . ILE A 1 83 ? 20.703 -4.43 6 1 92.94 83 ILE A N 1
ATOM 657 C CA . ILE A 1 83 ? 20.438 -5.566 5.125 1 92.94 83 ILE A CA 1
ATOM 658 C C . ILE A 1 83 ? 20.938 -5.266 3.717 1 92.94 83 ILE A C 1
ATOM 660 O O . ILE A 1 83 ? 20.984 -4.105 3.297 1 92.94 83 ILE A O 1
ATOM 664 N N . SER A 1 84 ? 21.297 -6.289 3.039 1 92.38 84 SER A N 1
ATOM 665 C CA . SER A 1 84 ? 21.875 -6.105 1.708 1 92.38 84 SER A CA 1
ATOM 666 C C . SER A 1 84 ? 20.844 -5.516 0.744 1 92.38 84 SER A C 1
ATOM 668 O O . SER A 1 84 ? 19.641 -5.707 0.916 1 92.38 84 SER A O 1
ATOM 670 N N . ALA A 1 85 ? 21.375 -4.773 -0.264 1 92.19 85 ALA A N 1
ATOM 671 C CA . ALA A 1 85 ? 20.531 -4.242 -1.33 1 92.19 85 ALA A CA 1
ATOM 672 C C . ALA A 1 85 ? 19.781 -5.363 -2.045 1 92.19 85 ALA A C 1
ATOM 674 O O . ALA A 1 85 ? 18.609 -5.203 -2.404 1 92.19 85 ALA A O 1
ATOM 675 N N . GLU A 1 86 ? 20.422 -6.438 -2.213 1 86.44 86 GLU A N 1
ATOM 676 C CA . GLU A 1 86 ? 19.812 -7.582 -2.891 1 86.44 86 GLU A CA 1
ATOM 677 C C . GLU A 1 86 ? 18.562 -8.055 -2.16 1 86.44 86 GLU A C 1
ATOM 679 O O . GLU A 1 86 ? 17.531 -8.328 -2.787 1 86.44 86 GLU A O 1
ATOM 684 N N . TYR A 1 87 ? 18.672 -8.164 -0.897 1 87.25 87 TYR A N 1
ATOM 685 C CA . TYR A 1 87 ? 17.531 -8.602 -0.113 1 87.25 87 TYR A CA 1
ATOM 686 C C . TYR A 1 87 ? 16.406 -7.582 -0.176 1 87.25 87 TYR A C 1
ATOM 688 O O . TYR A 1 87 ? 15.234 -7.941 -0.354 1 87.25 87 TYR A O 1
ATOM 696 N N . MET A 1 88 ? 16.734 -6.277 -0.038 1 88.94 88 MET A N 1
ATOM 697 C CA . MET A 1 88 ? 15.727 -5.234 -0.118 1 88.94 88 MET A CA 1
ATOM 698 C C . MET A 1 88 ? 14.992 -5.289 -1.457 1 88.94 88 MET A C 1
ATOM 700 O O . MET A 1 88 ? 13.766 -5.18 -1.507 1 88.94 88 MET A O 1
ATOM 704 N N . GLU A 1 89 ? 15.719 -5.484 -2.48 1 84.81 89 GLU A N 1
ATOM 705 C CA . GLU A 1 89 ? 15.172 -5.484 -3.834 1 84.81 89 GLU A CA 1
ATOM 706 C C . GLU A 1 89 ? 14.289 -6.711 -4.074 1 84.81 89 GLU A C 1
ATOM 708 O O . GLU A 1 89 ? 13.391 -6.68 -4.91 1 84.81 89 GLU A O 1
ATOM 713 N N . SER A 1 90 ? 14.594 -7.781 -3.328 1 78.12 90 SER A N 1
ATOM 714 C CA . SER A 1 90 ? 13.797 -9 -3.465 1 78.12 90 SER A CA 1
ATOM 715 C C . SER A 1 90 ? 12.414 -8.82 -2.85 1 78.12 90 SER A C 1
ATOM 717 O O . SER A 1 90 ? 11.516 -9.641 -3.078 1 78.12 90 SER A O 1
ATOM 719 N N . HIS A 1 91 ? 12.273 -7.824 -2.1 1 70.56 91 HIS A N 1
ATOM 720 C CA . HIS A 1 91 ? 10.992 -7.543 -1.45 1 70.56 91 HIS A CA 1
ATOM 721 C C . HIS A 1 91 ? 10.266 -6.395 -2.141 1 70.56 91 HIS A C 1
ATOM 723 O O . HIS A 1 91 ? 9.484 -5.684 -1.51 1 70.56 91 HIS A O 1
ATOM 729 N N . GLY A 1 92 ? 10.617 -6.395 -3.342 1 64.44 92 GLY A N 1
ATOM 730 C CA . GLY A 1 92 ? 9.961 -5.406 -4.184 1 64.44 92 GLY A CA 1
ATOM 731 C C . GLY A 1 92 ? 8.492 -5.691 -4.41 1 64.44 92 GLY A C 1
ATOM 732 O O . GLY A 1 92 ? 7.848 -5.047 -5.238 1 64.44 92 GLY A O 1
ATOM 733 N N . LYS A 1 93 ? 8.047 -6.652 -3.631 1 59.03 93 LYS A N 1
ATOM 734 C CA . LYS A 1 93 ? 6.625 -6.977 -3.631 1 59.03 93 LYS A CA 1
ATOM 735 C C . LYS A 1 93 ? 5.781 -5.734 -3.357 1 59.03 93 LYS A C 1
ATOM 737 O O . LYS A 1 93 ? 4.617 -5.668 -3.756 1 59.03 93 LYS A O 1
ATOM 742 N N . ALA A 1 94 ? 6.457 -4.941 -2.754 1 60.69 94 ALA A N 1
ATOM 743 C CA . ALA A 1 94 ? 5.758 -3.678 -2.541 1 60.69 94 ALA A CA 1
ATOM 744 C C . ALA A 1 94 ? 5.281 -3.084 -3.863 1 60.69 94 ALA A C 1
ATOM 746 O O . ALA A 1 94 ? 4.25 -2.408 -3.914 1 60.69 94 ALA A O 1
ATOM 747 N N . SER A 1 95 ? 5.801 -3.549 -4.871 1 68.69 95 SER A N 1
ATOM 748 C CA . SER A 1 95 ? 5.453 -3.055 -6.199 1 68.69 95 SER A CA 1
ATOM 749 C C . SER A 1 95 ? 4.113 -3.619 -6.664 1 68.69 95 SER A C 1
ATOM 751 O O . SER A 1 95 ? 3.357 -2.941 -7.359 1 68.69 95 SER A O 1
ATOM 753 N N . ILE A 1 96 ? 3.832 -4.766 -6.195 1 79.06 96 ILE A N 1
ATOM 754 C CA . ILE A 1 96 ? 2.553 -5.332 -6.605 1 79.06 96 ILE A CA 1
ATOM 755 C C . ILE A 1 96 ? 1.41 -4.566 -5.941 1 79.06 96 ILE A C 1
ATOM 757 O O . ILE A 1 96 ? 0.347 -4.387 -6.539 1 79.06 96 ILE A O 1
ATOM 761 N N . GLY A 1 97 ? 1.695 -4.109 -4.766 1 82.31 97 GLY A N 1
ATOM 762 C CA . GLY A 1 97 ? 0.715 -3.264 -4.105 1 82.31 97 GLY A CA 1
ATOM 763 C C . GLY A 1 97 ? 0.369 -2.018 -4.898 1 82.31 97 GLY A C 1
ATOM 764 O O . GLY A 1 97 ? -0.799 -1.634 -4.984 1 82.31 97 GLY A O 1
ATOM 765 N N . ARG A 1 98 ? 1.375 -1.425 -5.465 1 82.81 98 ARG A N 1
ATOM 766 C CA . ARG A 1 98 ? 1.157 -0.242 -6.293 1 82.81 98 ARG A CA 1
ATOM 767 C C . ARG A 1 98 ? 0.313 -0.578 -7.516 1 82.81 98 ARG A C 1
ATOM 769 O O . ARG A 1 98 ? -0.58 0.186 -7.891 1 82.81 98 ARG A O 1
ATOM 776 N N . LEU A 1 99 ? 0.602 -1.704 -8.125 1 84 99 LEU A N 1
ATOM 777 C CA . LEU A 1 99 ? -0.163 -2.127 -9.289 1 84 99 LEU A CA 1
ATOM 778 C C . LEU A 1 99 ? -1.624 -2.367 -8.922 1 84 99 LEU A C 1
ATOM 780 O O . LEU A 1 99 ? -2.527 -1.951 -9.656 1 84 99 LEU A O 1
ATOM 784 N N . MET A 1 100 ? -1.804 -3.023 -7.824 1 88.12 100 MET A N 1
ATOM 785 C CA . MET A 1 100 ? -3.158 -3.291 -7.352 1 88.12 100 MET A CA 1
ATOM 786 C C . MET A 1 100 ? -3.902 -1.99 -7.062 1 88.12 100 MET A C 1
ATOM 788 O O . MET A 1 100 ? -5.07 -1.846 -7.426 1 88.12 100 MET A O 1
ATOM 792 N N . SER A 1 101 ? -3.162 -1.066 -6.484 1 85.69 101 SER A N 1
ATOM 793 C CA . SER A 1 101 ? -3.764 0.229 -6.188 1 85.69 101 SER A CA 1
ATOM 794 C C . SER A 1 101 ? -4.223 0.929 -7.465 1 85.69 101 SER A C 1
ATOM 796 O O . SER A 1 101 ? -5.297 1.529 -7.496 1 85.69 101 SER A O 1
ATOM 798 N N . ASN A 1 102 ? -3.439 0.819 -8.461 1 83.25 102 ASN A N 1
ATOM 799 C CA . ASN A 1 102 ? -3.756 1.444 -9.742 1 83.25 102 ASN A CA 1
ATOM 800 C C . ASN A 1 102 ? -4.961 0.783 -10.406 1 83.25 102 ASN A C 1
ATOM 802 O O . ASN A 1 102 ? -5.59 1.373 -11.289 1 83.25 102 ASN A O 1
ATOM 806 N N . HIS A 1 103 ? -5.348 -0.392 -9.984 1 87.44 103 HIS A N 1
ATOM 807 C CA . HIS A 1 103 ? -6.449 -1.137 -10.586 1 87.44 103 HIS A CA 1
ATOM 808 C C . HIS A 1 103 ? -7.637 -1.234 -9.633 1 87.44 103 HIS A C 1
ATOM 810 O O . HIS A 1 103 ? -8.57 -1.998 -9.875 1 87.44 103 HIS A O 1
ATOM 816 N N . PHE A 1 104 ? -7.602 -0.473 -8.641 1 89.31 104 PHE A N 1
ATOM 817 C CA . PHE A 1 104 ? -8.594 -0.532 -7.566 1 89.31 104 PHE A CA 1
ATOM 818 C C . PHE A 1 104 ? -9.992 -0.3 -8.109 1 89.31 104 PHE A C 1
ATOM 820 O O . PHE A 1 104 ? -10.922 -1.046 -7.793 1 89.31 104 PHE A O 1
ATOM 827 N N . HIS A 1 105 ? -10.195 0.664 -9.031 1 87.25 105 HIS A N 1
ATOM 828 C CA . HIS A 1 105 ? -11.508 1.009 -9.555 1 87.25 105 HIS A CA 1
ATOM 829 C C . HIS A 1 105 ? -12.07 -0.12 -10.414 1 87.25 105 HIS A C 1
ATOM 831 O O . HIS A 1 105 ? -13.281 -0.361 -10.414 1 87.25 105 HIS A O 1
ATOM 837 N N . GLN A 1 106 ? -11.242 -0.746 -11.172 1 90.94 106 GLN A N 1
ATOM 838 C CA . GLN A 1 106 ? -11.68 -1.855 -12.008 1 90.94 106 GLN A CA 1
ATOM 839 C C . GLN A 1 106 ? -12.219 -3.006 -11.156 1 90.94 106 GLN A C 1
ATOM 841 O O . GLN A 1 106 ? -13.219 -3.629 -11.508 1 90.94 106 GLN A O 1
ATOM 846 N N . LEU A 1 107 ? -11.523 -3.299 -10.062 1 94.38 107 LEU A N 1
ATOM 847 C CA . LEU A 1 107 ? -11.992 -4.34 -9.156 1 94.38 107 LEU A CA 1
ATOM 848 C C . LEU A 1 107 ? -13.375 -4.004 -8.617 1 94.38 107 LEU A C 1
ATOM 850 O O . LEU A 1 107 ? -14.266 -4.859 -8.609 1 94.38 107 LEU A O 1
ATOM 854 N N . LEU A 1 108 ? -13.539 -2.734 -8.195 1 93.69 108 LEU A N 1
ATOM 855 C CA . LEU A 1 108 ? -14.82 -2.332 -7.621 1 93.69 108 LEU A CA 1
ATOM 856 C C . LEU A 1 108 ? -15.953 -2.51 -8.633 1 93.69 108 LEU A C 1
ATOM 858 O O . LEU A 1 108 ? -17.047 -2.939 -8.273 1 93.69 108 LEU A O 1
ATOM 862 N N . GLU A 1 109 ? -15.648 -2.207 -9.844 1 93.5 109 GLU A N 1
ATOM 863 C CA . GLU A 1 109 ? -16.656 -2.318 -10.891 1 93.5 109 GLU A CA 1
ATOM 864 C C . GLU A 1 109 ? -17.109 -3.764 -11.062 1 93.5 109 GLU A C 1
ATOM 866 O O . GLU A 1 109 ? -18.312 -4.031 -11.148 1 93.5 109 GLU A O 1
ATOM 871 N N . VAL A 1 110 ? -16.203 -4.676 -11.094 1 94.75 110 VAL A N 1
ATOM 872 C CA . VAL A 1 110 ? -16.578 -6.059 -11.367 1 94.75 110 VAL A CA 1
ATOM 873 C C . VAL A 1 110 ? -17.203 -6.68 -10.117 1 94.75 110 VAL A C 1
ATOM 875 O O . VAL A 1 110 ? -18.016 -7.605 -10.219 1 94.75 110 VAL A O 1
ATOM 878 N N . MET A 1 111 ? -16.859 -6.211 -8.938 1 96.12 111 MET A N 1
ATOM 879 C CA . MET A 1 111 ? -17.469 -6.699 -7.707 1 96.12 111 MET A CA 1
ATOM 880 C C . MET A 1 111 ? -18.953 -6.309 -7.645 1 96.12 111 MET A C 1
ATOM 882 O O . MET A 1 111 ? -19.766 -7.047 -7.094 1 96.12 111 MET A O 1
ATOM 886 N N . LYS A 1 112 ? -19.266 -5.16 -8.188 1 95.19 112 LYS A N 1
ATOM 887 C CA . LYS A 1 112 ? -20.578 -4.562 -8 1 95.19 112 LYS A CA 1
ATOM 888 C C . LYS A 1 112 ? -21.516 -4.926 -9.148 1 95.19 112 LYS A C 1
ATOM 890 O O . LYS A 1 112 ? -22.703 -5.211 -8.938 1 95.19 112 LYS A O 1
ATOM 895 N N . ASP A 1 113 ? -21.031 -4.898 -10.344 1 93.56 113 ASP A N 1
ATOM 896 C CA . ASP A 1 113 ? -21.859 -5.059 -11.539 1 93.56 113 ASP A CA 1
ATOM 897 C C . ASP A 1 113 ? -22.031 -6.535 -11.898 1 93.56 113 ASP A C 1
ATOM 899 O O . ASP A 1 113 ? -21.109 -7.148 -12.453 1 93.56 113 ASP A O 1
ATOM 903 N N . GLU A 1 114 ? -23.141 -7.059 -11.734 1 89.81 114 GLU A N 1
ATOM 904 C CA . GLU A 1 114 ? -23.438 -8.469 -11.953 1 89.81 114 GLU A CA 1
ATOM 905 C C . GLU A 1 114 ? -23.281 -8.844 -13.43 1 89.81 114 GLU A C 1
ATOM 907 O O . GLU A 1 114 ? -23.078 -10.016 -13.758 1 89.81 114 GLU A O 1
ATOM 912 N N . THR A 1 115 ? -23.312 -7.934 -14.227 1 90.38 115 THR A N 1
ATOM 913 C CA . THR A 1 115 ? -23.281 -8.219 -15.664 1 90.38 115 THR A CA 1
ATOM 914 C C . THR A 1 115 ? -21.859 -8.203 -16.188 1 90.38 115 THR A C 1
ATOM 916 O O . THR A 1 115 ? -21.594 -8.648 -17.312 1 90.38 115 THR A O 1
ATOM 919 N N . LYS A 1 116 ? -20.969 -7.688 -15.453 1 89.62 116 LYS A N 1
ATOM 920 C CA . LYS A 1 116 ? -19.594 -7.574 -15.922 1 89.62 116 LYS A CA 1
ATOM 921 C C . LYS A 1 116 ? -18.781 -8.797 -15.523 1 89.62 116 LYS A C 1
ATOM 923 O O . LYS A 1 116 ? -18.734 -9.164 -14.344 1 89.62 116 LYS A O 1
ATOM 928 N N . PRO A 1 117 ? -18.156 -9.391 -16.516 1 91.69 117 PRO A N 1
ATOM 929 C CA . PRO A 1 117 ? -17.188 -10.438 -16.141 1 91.69 117 PRO A CA 1
ATOM 930 C C . PRO A 1 117 ? -15.93 -9.875 -15.477 1 91.69 117 PRO A C 1
ATOM 932 O O . PRO A 1 117 ? -15.789 -8.656 -15.359 1 91.69 117 PRO A O 1
ATOM 935 N N . GLY A 1 118 ? -15.117 -10.742 -15.039 1 93.56 118 GLY A N 1
ATOM 936 C CA . GLY A 1 118 ? -13.82 -10.289 -14.562 1 93.56 118 GLY A CA 1
ATOM 937 C C . GLY A 1 118 ? -12.992 -9.617 -15.641 1 93.56 118 GLY A C 1
ATOM 938 O O . GLY A 1 118 ? -13.539 -9.086 -16.609 1 93.56 118 GLY A O 1
ATOM 939 N N . TYR A 1 119 ? -11.789 -9.406 -15.438 1 89.94 119 TYR A N 1
ATOM 940 C CA . TYR A 1 119 ? -10.922 -8.766 -16.422 1 89.94 119 TYR A CA 1
ATOM 941 C C . TYR A 1 119 ? -9.633 -9.555 -16.609 1 89.94 119 TYR A C 1
ATOM 943 O O . TYR A 1 119 ? -9.25 -10.344 -15.75 1 89.94 119 TYR A O 1
ATOM 951 N N . ASP A 1 120 ? -9 -9.273 -17.781 1 90.06 120 ASP A N 1
ATOM 952 C CA . ASP A 1 120 ? -7.789 -9.953 -18.21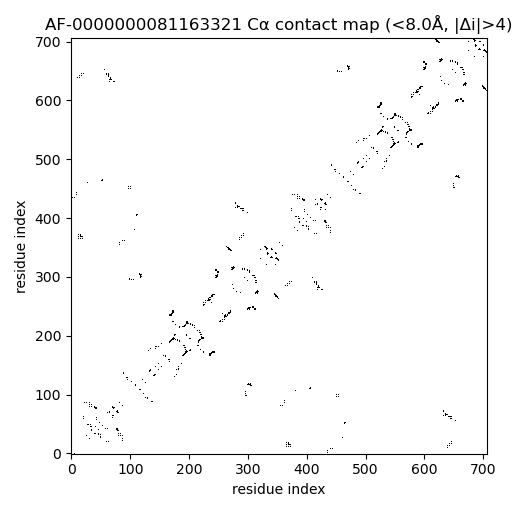9 1 90.06 120 ASP A CA 1
ATOM 953 C C . ASP A 1 120 ? -6.566 -9.438 -17.469 1 90.06 120 ASP A C 1
ATOM 955 O O . ASP A 1 120 ? -6.324 -8.234 -17.422 1 90.06 120 ASP A O 1
ATOM 959 N N . ILE A 1 121 ? -5.809 -10.422 -16.984 1 86.12 121 ILE A N 1
ATOM 960 C CA . ILE A 1 121 ? -4.633 -10.109 -16.172 1 86.12 121 ILE A CA 1
ATOM 961 C C . ILE A 1 121 ? -3.637 -9.312 -17.016 1 86.12 121 ILE A C 1
ATOM 963 O O . ILE A 1 121 ? -2.896 -8.477 -16.469 1 86.12 121 ILE A O 1
ATOM 967 N N . TYR A 1 122 ? -3.564 -9.5 -18.266 1 85.12 122 TYR A N 1
ATOM 968 C CA . TYR A 1 122 ? -2.6 -8.836 -19.141 1 85.12 122 TYR A CA 1
ATOM 969 C C . TYR A 1 122 ? -2.992 -7.387 -19.391 1 85.12 122 TYR A C 1
ATOM 971 O O . TYR A 1 122 ? -2.193 -6.602 -19.891 1 85.12 122 TYR A O 1
ATOM 979 N N . ASN A 1 123 ? -4.18 -7.051 -18.953 1 81.12 123 ASN A N 1
ATOM 980 C CA . ASN A 1 123 ? -4.625 -5.664 -19.062 1 81.12 123 ASN A CA 1
ATOM 981 C C . ASN A 1 123 ? -4.277 -4.859 -17.812 1 81.12 123 ASN A C 1
ATOM 983 O O . ASN A 1 123 ? -4.516 -3.652 -17.766 1 81.12 123 ASN A O 1
ATOM 987 N N . VAL A 1 124 ? -3.754 -5.555 -16.875 1 81.69 124 VAL A N 1
ATOM 988 C CA . VAL A 1 124 ? -3.232 -4.852 -15.711 1 81.69 124 VAL A CA 1
ATOM 989 C C . VAL A 1 124 ? -1.851 -4.281 -16.031 1 81.69 124 VAL A C 1
ATOM 991 O O . VAL A 1 124 ? -0.861 -5.016 -16.062 1 81.69 124 VAL A O 1
ATOM 994 N N . LYS A 1 125 ? -1.826 -3.035 -16.203 1 77.88 125 LYS A N 1
ATOM 995 C CA . LYS A 1 125 ? -0.62 -2.346 -16.641 1 77.88 125 LYS A CA 1
ATOM 996 C C . LYS A 1 125 ? 0.544 -2.6 -15.695 1 77.88 125 LYS A C 1
ATOM 998 O O . LYS A 1 125 ? 0.413 -2.416 -14.477 1 77.88 125 LYS A O 1
ATOM 1003 N N . GLY A 1 126 ? 1.593 -3.123 -16.25 1 81.69 126 GLY A N 1
ATOM 1004 C CA . GLY A 1 126 ? 2.828 -3.303 -15.5 1 81.69 126 GLY A CA 1
ATOM 1005 C C . GLY A 1 126 ? 2.965 -4.688 -14.891 1 81.69 126 GLY A C 1
ATOM 1006 O O . GLY A 1 126 ? 4.051 -5.074 -14.453 1 81.69 126 GLY A O 1
ATOM 1007 N N . LEU A 1 127 ? 1.909 -5.398 -14.922 1 85.56 127 LEU A N 1
ATOM 1008 C CA . LEU A 1 127 ? 1.91 -6.68 -14.227 1 85.56 127 LEU A CA 1
ATOM 1009 C C . LEU A 1 127 ? 2.836 -7.672 -14.922 1 85.56 127 LEU A C 1
ATOM 1011 O O . LEU A 1 127 ? 3.604 -8.375 -14.258 1 85.56 127 LEU A O 1
ATOM 1015 N N . THR A 1 128 ? 2.74 -7.711 -16.234 1 84.5 128 THR A N 1
ATOM 1016 C CA . THR A 1 128 ? 3.562 -8.648 -16.984 1 84.5 128 THR A CA 1
ATOM 1017 C C . THR A 1 128 ? 5.043 -8.414 -16.703 1 84.5 128 THR A C 1
ATOM 1019 O O . THR A 1 128 ? 5.781 -9.359 -16.406 1 84.5 128 THR A O 1
ATOM 1022 N N . THR A 1 129 ? 5.41 -7.164 -16.766 1 81.19 129 THR A N 1
ATOM 1023 C CA . THR A 1 129 ? 6.797 -6.801 -16.5 1 81.19 129 THR A CA 1
ATOM 1024 C C . THR A 1 129 ? 7.191 -7.168 -15.07 1 81.19 129 THR A C 1
ATOM 1026 O O . THR A 1 129 ? 8.289 -7.668 -14.836 1 81.19 129 THR A O 1
ATOM 1029 N N . PHE A 1 130 ? 6.348 -6.918 -14.195 1 81.44 130 PHE A N 1
ATOM 1030 C CA . PHE A 1 130 ? 6.598 -7.234 -12.789 1 81.44 130 PHE A CA 1
ATOM 1031 C C . PHE A 1 130 ? 6.797 -8.734 -12.602 1 81.44 130 PHE A C 1
ATOM 1033 O O . PHE A 1 130 ? 7.781 -9.164 -12 1 81.44 130 PHE A O 1
ATOM 1040 N N . MET A 1 131 ? 5.859 -9.508 -13.109 1 82.19 131 MET A N 1
ATOM 1041 C CA . MET A 1 131 ? 5.898 -10.961 -12.938 1 82.19 131 MET A CA 1
ATOM 1042 C C . MET A 1 131 ? 7.164 -11.547 -13.555 1 82.19 131 MET A C 1
ATOM 1044 O O . MET A 1 131 ? 7.793 -12.43 -12.969 1 82.19 131 MET A O 1
ATOM 1048 N N . GLU A 1 132 ? 7.504 -11.109 -14.711 1 80.31 132 GLU A N 1
ATOM 1049 C CA . GLU A 1 132 ? 8.703 -11.594 -15.383 1 80.31 132 GLU A CA 1
ATOM 1050 C C . GLU A 1 132 ? 9.961 -11.281 -14.562 1 80.31 132 GLU A C 1
ATOM 1052 O O . GLU A 1 132 ? 10.844 -12.133 -14.422 1 80.31 132 GLU A O 1
ATOM 1057 N N . SER A 1 133 ? 9.969 -10.07 -14.031 1 77 133 SER A N 1
ATOM 1058 C CA . SER A 1 133 ? 11.109 -9.664 -13.219 1 77 133 SER A CA 1
ATOM 1059 C C . SER A 1 133 ? 11.203 -10.492 -11.938 1 77 133 SER A C 1
ATOM 1061 O O . SER A 1 133 ? 12.297 -10.891 -11.531 1 77 133 SER A O 1
ATOM 1063 N N . GLU A 1 134 ? 10.109 -10.773 -11.375 1 79.69 134 GLU A N 1
ATOM 1064 C CA . GLU A 1 134 ? 10.078 -11.492 -10.102 1 79.69 134 GLU A CA 1
ATOM 1065 C C . GLU A 1 134 ? 10.492 -12.945 -10.281 1 79.69 134 GLU A C 1
ATOM 1067 O O . GLU A 1 134 ? 11.125 -13.531 -9.406 1 79.69 134 GLU A O 1
ATOM 1072 N N . ARG A 1 135 ? 10.156 -13.531 -11.383 1 81.62 135 ARG A N 1
ATOM 1073 C CA . ARG A 1 135 ? 10.477 -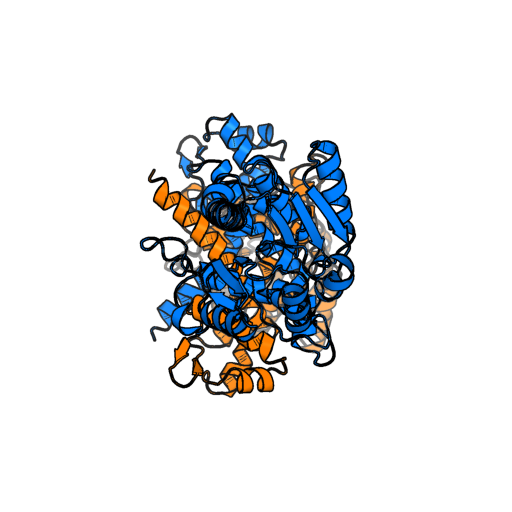14.93 -11.641 1 81.62 135 ARG A CA 1
ATOM 1074 C C . ARG A 1 135 ? 11.977 -15.133 -11.781 1 81.62 135 ARG A C 1
ATOM 1076 O O . ARG A 1 135 ? 12.492 -16.219 -11.5 1 81.62 135 ARG A O 1
ATOM 1083 N N . GLU A 1 136 ? 12.648 -14.07 -12.172 1 77.88 136 GLU A N 1
ATOM 1084 C CA . GLU A 1 136 ? 14.078 -14.18 -12.438 1 77.88 136 GLU A CA 1
ATOM 1085 C C . GLU A 1 136 ? 14.898 -13.617 -11.281 1 77.88 136 GLU A C 1
ATOM 1087 O O . GLU A 1 136 ? 16.125 -13.688 -11.297 1 77.88 136 GLU A O 1
ATOM 1092 N N . ARG A 1 137 ? 14.227 -13.117 -10.312 1 74.94 137 ARG A N 1
ATOM 1093 C CA . ARG A 1 137 ? 14.922 -12.461 -9.211 1 74.94 137 ARG A CA 1
ATOM 1094 C C . ARG A 1 137 ? 15.125 -13.422 -8.047 1 74.94 137 ARG A C 1
ATOM 1096 O O . ARG A 1 137 ? 14.156 -13.797 -7.367 1 74.94 137 ARG A O 1
ATOM 1103 N N . PRO A 1 138 ? 16.375 -13.719 -7.715 1 70.12 138 PRO A N 1
ATOM 1104 C CA . PRO A 1 138 ? 16.609 -14.602 -6.566 1 70.12 138 PRO A CA 1
ATOM 1105 C C . PRO A 1 138 ? 16.016 -14.047 -5.273 1 70.12 138 PRO A C 1
ATOM 1107 O O . PRO A 1 138 ? 16.141 -12.852 -4.988 1 70.12 138 PRO A O 1
ATOM 1110 N N . GLY A 1 139 ? 15.312 -14.906 -4.59 1 66.81 139 GLY A N 1
ATOM 1111 C CA . GLY A 1 139 ? 14.727 -14.492 -3.328 1 66.81 139 GLY A CA 1
ATOM 1112 C C . GLY A 1 139 ? 13.266 -14.102 -3.449 1 66.81 139 GLY A C 1
ATOM 1113 O O . GLY A 1 139 ? 12.555 -14.023 -2.447 1 66.81 139 GLY A O 1
ATOM 1114 N N . SER A 1 140 ? 12.906 -13.906 -4.676 1 72.19 140 SER A N 1
ATOM 1115 C CA . SER A 1 140 ? 11.492 -13.617 -4.895 1 72.19 140 SER A CA 1
ATOM 1116 C C . SER A 1 140 ? 10.625 -14.828 -4.547 1 72.19 140 SER A C 1
ATOM 1118 O O . SER A 1 140 ? 11.055 -15.969 -4.707 1 72.19 140 SER A O 1
ATOM 1120 N N . LEU A 1 141 ? 9.43 -14.469 -4.039 1 67.19 141 LEU A N 1
ATOM 1121 C CA . LEU A 1 141 ? 8.422 -15.492 -3.781 1 67.19 141 LEU A CA 1
ATOM 1122 C C . LEU A 1 141 ? 8.07 -16.25 -5.062 1 67.19 141 LEU A C 1
ATOM 1124 O O . LEU A 1 141 ? 7.621 -17.391 -5.008 1 67.19 141 LEU A O 1
ATOM 1128 N N . TRP A 1 142 ? 8.352 -15.688 -6.176 1 75.06 142 TRP A N 1
ATOM 1129 C CA . TRP A 1 142 ? 7.957 -16.266 -7.453 1 75.06 142 TRP A CA 1
ATOM 1130 C C . TRP A 1 142 ? 9.18 -16.75 -8.234 1 75.06 142 TRP A C 1
ATOM 1132 O O . TRP A 1 142 ? 9.078 -17.047 -9.43 1 75.06 142 TRP A O 1
ATOM 1142 N N . TYR A 1 143 ? 10.234 -16.875 -7.531 1 73.5 143 TYR A N 1
ATOM 1143 C CA . TYR A 1 143 ? 11.508 -17.219 -8.164 1 73.5 143 TYR A CA 1
ATOM 1144 C C . TYR A 1 143 ? 11.445 -18.609 -8.773 1 73.5 143 TYR A C 1
ATOM 1146 O O . TYR A 1 143 ? 11.031 -19.562 -8.117 1 73.5 143 TYR A O 1
ATOM 1154 N N . THR A 1 144 ? 11.789 -18.719 -10.047 1 75.56 144 THR A N 1
ATOM 1155 C CA . THR A 1 144 ? 11.828 -19.984 -10.758 1 75.56 144 THR A CA 1
ATOM 1156 C C . THR A 1 144 ? 13.203 -20.219 -11.383 1 75.56 144 THR A C 1
ATOM 1158 O O . THR A 1 144 ? 13.305 -20.656 -12.531 1 75.56 144 THR A O 1
ATOM 1161 N N . GLY A 1 145 ? 14.18 -19.844 -10.617 1 78.88 145 GLY A N 1
ATOM 1162 C CA . GLY A 1 145 ? 15.539 -19.984 -11.117 1 78.88 145 GLY A CA 1
ATOM 1163 C C . GLY A 1 145 ? 16.078 -21.391 -10.992 1 78.88 145 GLY A C 1
ATOM 1164 O O . GLY A 1 145 ? 15.305 -22.344 -10.836 1 78.88 145 GLY A O 1
ATOM 1165 N N . GLY A 1 146 ? 17.328 -21.578 -11.133 1 78 146 GLY A N 1
ATOM 1166 C CA . GLY A 1 146 ? 17.984 -22.859 -11.266 1 78 146 GLY A CA 1
ATOM 1167 C C . GLY A 1 146 ? 17.719 -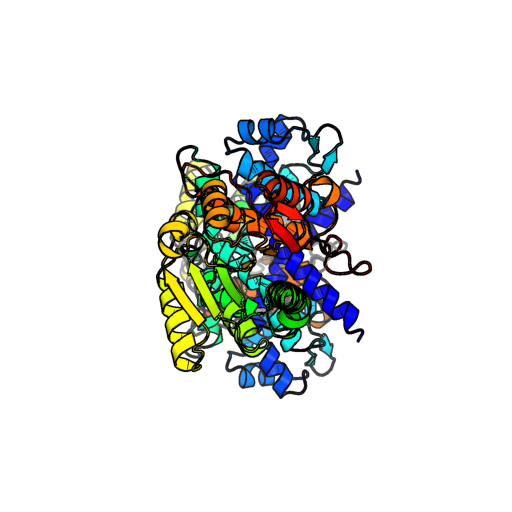23.797 -10.094 1 78 146 GLY A C 1
ATOM 1168 O O . GLY A 1 146 ? 17.453 -24.984 -10.273 1 78 146 GLY A O 1
ATOM 1169 N N . SER A 1 147 ? 17.734 -23.219 -8.914 1 79.81 147 SER A N 1
ATOM 1170 C CA . SER A 1 147 ? 17.516 -24.078 -7.746 1 79.81 147 SER A CA 1
ATOM 1171 C C . SER A 1 147 ? 16.094 -24.594 -7.695 1 79.81 147 SER A C 1
ATOM 1173 O O . SER A 1 147 ? 15.859 -25.75 -7.34 1 79.81 147 SER A O 1
ATOM 1175 N N . PHE A 1 148 ? 15.219 -23.766 -8.062 1 85.56 148 PHE A N 1
ATOM 1176 C CA . PHE A 1 148 ? 13.82 -24.188 -8.086 1 85.56 148 PHE A CA 1
ATOM 1177 C C . PHE A 1 148 ? 13.602 -25.312 -9.086 1 85.56 148 PHE A C 1
ATOM 1179 O O . PHE A 1 148 ? 12.961 -26.312 -8.766 1 85.56 148 PHE A O 1
ATOM 1186 N N . VAL A 1 149 ? 14.156 -25.188 -10.297 1 87.56 149 VAL A N 1
ATOM 1187 C CA . VAL A 1 149 ? 14.008 -26.188 -11.352 1 87.56 149 VAL A CA 1
ATOM 1188 C C . VAL A 1 149 ? 14.656 -27.5 -10.914 1 87.56 149 VAL A C 1
ATOM 1190 O O . VAL A 1 149 ? 14.047 -28.562 -11.031 1 87.56 149 VAL A O 1
ATOM 1193 N N . LYS A 1 150 ? 15.812 -27.375 -10.344 1 86.56 150 LYS A N 1
ATOM 1194 C CA . LYS A 1 150 ? 16.562 -28.547 -9.922 1 86.56 150 LYS A CA 1
ATOM 1195 C C . LYS A 1 150 ? 15.82 -29.328 -8.836 1 86.56 150 LYS A C 1
ATOM 1197 O O . LYS A 1 150 ? 15.758 -30.547 -8.867 1 86.56 150 LYS A O 1
ATOM 1202 N N . ASP A 1 151 ? 15.227 -28.578 -7.969 1 83.06 151 ASP A N 1
ATOM 1203 C CA . ASP A 1 151 ? 14.656 -29.203 -6.781 1 83.06 151 ASP A CA 1
ATOM 1204 C C . ASP A 1 151 ? 13.219 -29.641 -7.023 1 83.06 151 ASP A C 1
ATOM 1206 O O . ASP A 1 151 ? 12.781 -30.672 -6.516 1 83.06 151 ASP A O 1
ATOM 1210 N N . GLU A 1 152 ? 12.523 -28.875 -7.863 1 82.69 152 GLU A N 1
ATOM 1211 C CA . GLU A 1 152 ? 11.078 -29.062 -7.879 1 82.69 152 GLU A CA 1
ATOM 1212 C C . GLU A 1 152 ? 10.609 -29.672 -9.203 1 82.69 152 GLU A C 1
ATOM 1214 O O . GLU A 1 152 ? 9.555 -30.297 -9.273 1 82.69 152 GLU A O 1
ATOM 1219 N N . ILE A 1 153 ? 11.383 -29.531 -10.266 1 87.12 153 ILE A N 1
ATOM 1220 C CA . ILE A 1 153 ? 10.891 -29.906 -11.586 1 87.12 153 ILE A CA 1
ATOM 1221 C C . ILE A 1 153 ? 11.727 -31.062 -12.141 1 87.12 153 ILE A C 1
ATOM 1223 O O . ILE A 1 153 ? 11.18 -32.062 -12.633 1 87.12 153 ILE A O 1
ATOM 1227 N N . GLU A 1 154 ? 13.008 -31 -11.992 1 86.31 154 GLU A N 1
ATOM 1228 C CA . GLU A 1 154 ? 13.945 -31.953 -12.57 1 86.31 154 GLU A CA 1
ATOM 1229 C C . GLU A 1 154 ? 13.633 -33.375 -12.117 1 86.31 154 GLU A C 1
ATOM 1231 O O . GLU A 1 154 ? 13.664 -34.312 -12.914 1 86.31 154 GLU A O 1
ATOM 1236 N N . PRO A 1 155 ? 13.367 -33.531 -10.836 1 82.25 155 PRO A N 1
ATOM 1237 C CA . PRO A 1 155 ? 13.078 -34.906 -10.406 1 82.25 155 PRO A CA 1
ATOM 1238 C C . PRO A 1 155 ? 11.883 -35.5 -11.141 1 82.25 155 PRO A C 1
ATOM 1240 O O . PRO A 1 155 ? 11.867 -36.719 -11.43 1 82.25 155 PRO A O 1
ATOM 1243 N N . ILE A 1 156 ? 10.898 -34.75 -11.461 1 82.5 156 ILE A N 1
ATOM 1244 C CA . ILE A 1 156 ? 9.695 -35.188 -12.148 1 82.5 156 ILE A CA 1
ATOM 1245 C C . ILE A 1 156 ? 10.031 -35.562 -13.594 1 82.5 156 ILE A C 1
ATOM 1247 O O . ILE A 1 156 ? 9.586 -36.594 -14.109 1 82.5 156 ILE A O 1
ATOM 1251 N N . ILE A 1 157 ? 10.773 -34.719 -14.203 1 85.81 157 ILE A N 1
ATOM 1252 C CA . ILE A 1 157 ? 11.172 -34.938 -15.594 1 85.81 157 ILE A CA 1
ATOM 1253 C C . ILE A 1 157 ? 12.039 -36.188 -15.695 1 85.81 157 ILE A C 1
ATOM 1255 O O . ILE A 1 157 ? 11.852 -37 -16.609 1 85.81 157 ILE A O 1
ATOM 1259 N N . ASN A 1 158 ? 12.938 -36.312 -14.773 1 82.88 158 ASN A N 1
ATOM 1260 C CA . ASN A 1 158 ? 13.812 -37.469 -14.773 1 82.88 158 ASN A CA 1
ATOM 1261 C C . ASN A 1 158 ? 13.031 -38.781 -14.562 1 82.88 158 ASN A C 1
ATOM 1263 O O . ASN A 1 158 ? 13.344 -39.781 -15.172 1 82.88 158 ASN A O 1
ATOM 1267 N N . TRP A 1 159 ? 12.141 -38.719 -13.703 1 80.94 159 TRP A N 1
ATOM 1268 C CA . TRP A 1 159 ? 11.297 -39.875 -13.469 1 80.94 159 TRP A CA 1
ATOM 1269 C C . TRP A 1 159 ? 10.555 -40.25 -14.742 1 80.94 159 TRP A C 1
ATOM 1271 O O . TRP A 1 159 ? 10.539 -41.438 -15.117 1 80.94 159 TRP A O 1
ATOM 1281 N N . ARG A 1 160 ? 9.945 -39.344 -15.383 1 84.38 160 ARG A N 1
ATOM 1282 C CA . ARG A 1 160 ? 9.203 -39.625 -16.609 1 84.38 160 ARG A CA 1
ATOM 1283 C C . ARG A 1 160 ? 10.133 -40.125 -17.703 1 84.38 160 ARG A C 1
ATOM 1285 O O . ARG A 1 160 ? 9.766 -41 -18.484 1 84.38 160 ARG A O 1
ATOM 1292 N N . LYS A 1 161 ? 11.273 -39.5 -17.812 1 83.75 161 LYS A N 1
ATOM 1293 C CA . LYS A 1 161 ? 12.273 -39.938 -18.797 1 83.75 161 LYS A CA 1
ATOM 1294 C C . LYS A 1 161 ? 12.633 -41.406 -18.594 1 83.75 161 LYS A C 1
ATOM 1296 O O . LYS A 1 161 ? 12.742 -42.156 -19.562 1 83.75 161 LYS A O 1
ATOM 1301 N N . LYS A 1 162 ? 12.867 -41.719 -17.438 1 83.38 162 LYS A N 1
ATOM 1302 C CA . LYS A 1 162 ? 13.211 -43.125 -17.125 1 83.38 162 LYS A CA 1
ATOM 1303 C C . LYS A 1 162 ? 12.094 -44.062 -17.516 1 83.38 162 LYS A C 1
ATOM 1305 O O . LYS A 1 162 ? 12.344 -45.125 -18.078 1 83.38 162 LYS A O 1
ATOM 1310 N N . GLU A 1 163 ? 10.914 -43.688 -17.219 1 82.31 163 GLU A N 1
ATOM 1311 C CA . GLU A 1 163 ? 9.758 -44.5 -17.531 1 82.31 163 GLU A CA 1
ATOM 1312 C C . GLU A 1 163 ? 9.562 -44.625 -19.047 1 82.31 163 GLU A C 1
ATOM 1314 O O . GLU A 1 163 ? 9.195 -45.688 -19.547 1 82.31 163 GLU A O 1
ATOM 1319 N N . ALA A 1 164 ? 9.773 -43.5 -19.672 1 82.69 164 ALA A N 1
ATOM 1320 C CA . ALA A 1 164 ? 9.523 -43.438 -21.125 1 82.69 164 ALA A CA 1
ATOM 1321 C C . ALA A 1 164 ? 10.695 -44.031 -21.906 1 82.69 164 ALA A C 1
ATOM 1323 O O . ALA A 1 164 ? 10.531 -44.5 -23.031 1 82.69 164 ALA A O 1
ATOM 1324 N N . GLY A 1 165 ? 11.898 -43.938 -21.375 1 81.31 165 GLY A N 1
ATOM 1325 C CA . GLY A 1 165 ? 13.094 -44.438 -22.031 1 81.31 165 GLY A CA 1
ATOM 1326 C C . GLY A 1 165 ? 13.539 -43.562 -23.188 1 81.31 165 GLY A C 1
ATOM 1327 O O . GLY A 1 165 ? 14.219 -44.062 -24.109 1 81.31 165 GLY A O 1
ATOM 1328 N N . LYS A 1 166 ? 13.047 -42.469 -23.281 1 83.12 166 LYS A N 1
ATOM 1329 C CA . LYS A 1 166 ? 13.367 -41.562 -24.375 1 83.12 166 LYS A CA 1
ATOM 1330 C C . LYS A 1 166 ? 13.25 -40.094 -23.922 1 83.12 166 LYS A C 1
ATOM 1332 O O . LYS A 1 166 ? 12.938 -39.844 -22.766 1 83.12 166 LYS A O 1
ATOM 1337 N N . ALA A 1 167 ? 13.672 -39.281 -24.875 1 85.12 167 ALA A N 1
ATOM 1338 C CA . ALA A 1 167 ? 13.516 -37.844 -24.641 1 85.12 167 ALA A CA 1
ATOM 1339 C C . ALA A 1 167 ? 12.047 -37.469 -24.453 1 85.12 167 ALA A C 1
ATOM 1341 O O . ALA A 1 167 ? 11.164 -38.125 -25.016 1 85.12 167 ALA A O 1
ATOM 1342 N N . ILE A 1 168 ? 11.914 -36.5 -23.578 1 90.5 168 ILE A N 1
ATOM 1343 C CA . ILE A 1 168 ? 10.531 -36.156 -23.266 1 90.5 168 ILE A CA 1
ATOM 1344 C C . ILE A 1 168 ? 10.18 -34.781 -23.844 1 90.5 168 ILE A C 1
ATOM 1346 O O . ILE A 1 168 ? 11.07 -33.969 -24.109 1 90.5 168 ILE A O 1
ATOM 1350 N N . LYS A 1 169 ? 8.844 -34.656 -24.141 1 95.56 169 LYS A N 1
ATOM 1351 C CA . LYS A 1 169 ? 8.258 -33.375 -24.578 1 95.56 169 LYS A CA 1
ATOM 1352 C C . LYS A 1 169 ? 7.402 -32.75 -23.484 1 95.56 169 LYS A C 1
ATOM 1354 O O . LYS A 1 169 ? 6.5 -33.406 -22.953 1 95.56 169 LYS A O 1
ATOM 1359 N N . LEU A 1 170 ? 7.777 -31.562 -23.078 1 97 170 LEU A N 1
ATOM 1360 C CA . LEU A 1 170 ? 7.102 -30.828 -22 1 97 170 LEU A CA 1
ATOM 1361 C C . LEU A 1 170 ? 6.316 -29.656 -22.562 1 97 170 LEU A C 1
ATOM 1363 O O . LEU A 1 170 ? 6.824 -28.891 -23.391 1 97 170 LEU A O 1
ATOM 1367 N N . MET A 1 171 ? 5.082 -29.594 -22.203 1 98.19 171 MET A N 1
ATOM 1368 C CA . MET A 1 171 ? 4.289 -28.406 -22.484 1 98.19 171 MET A CA 1
ATOM 1369 C C . MET A 1 171 ? 4.262 -27.469 -21.297 1 98.19 171 MET A C 1
ATOM 1371 O O . MET A 1 171 ? 3.838 -27.859 -20.203 1 98.19 171 MET A O 1
ATOM 1375 N N . ASP A 1 172 ? 4.766 -26.266 -21.484 1 97.94 172 ASP A N 1
ATOM 1376 C CA . ASP A 1 172 ? 4.645 -25.188 -20.531 1 97.94 172 ASP A CA 1
ATOM 1377 C C . ASP A 1 172 ? 3.379 -24.359 -20.781 1 97.94 172 ASP A C 1
ATOM 1379 O O . ASP A 1 172 ? 3.404 -23.391 -21.531 1 97.94 172 ASP A O 1
ATOM 1383 N N . LEU A 1 173 ? 2.299 -24.812 -20.141 1 98.25 173 LEU A N 1
ATOM 1384 C CA . LEU A 1 173 ? 0.996 -24.172 -20.312 1 98.25 173 LEU A CA 1
ATOM 1385 C C . LEU A 1 173 ? 0.905 -22.891 -19.5 1 98.25 173 LEU A C 1
ATOM 1387 O O . LEU A 1 173 ? 1.041 -22.906 -18.281 1 98.25 173 LEU A O 1
ATOM 1391 N N . GLY A 1 174 ? 0.617 -21.781 -20.172 1 96.38 174 GLY A N 1
ATOM 1392 C CA . GLY A 1 174 ? 0.739 -20.484 -19.531 1 96.38 174 GLY A CA 1
ATOM 1393 C C . GLY A 1 174 ? 2.178 -20.047 -19.328 1 96.38 174 GLY A C 1
ATOM 1394 O O . GLY A 1 174 ? 2.561 -19.625 -18.234 1 96.38 174 GLY A O 1
ATOM 1395 N N . CYS A 1 175 ? 2.934 -20.062 -20.359 1 95.81 175 CYS A N 1
ATOM 1396 C CA . CYS A 1 175 ? 4.387 -19.984 -20.266 1 95.81 175 CYS A CA 1
ATOM 1397 C C . CYS A 1 175 ? 4.844 -18.547 -20.094 1 95.81 175 CYS A C 1
ATOM 1399 O O . CYS A 1 175 ? 6.004 -18.281 -19.766 1 95.81 175 CYS A O 1
ATOM 1401 N N . GLY A 1 176 ? 3.963 -17.547 -20.312 1 93.62 176 GLY A N 1
ATOM 1402 C CA . GLY A 1 176 ? 4.418 -16.172 -20.344 1 93.62 176 GLY A CA 1
ATOM 1403 C C . GLY A 1 176 ? 5.547 -15.93 -21.328 1 93.62 176 GLY A C 1
ATOM 1404 O O . GLY A 1 176 ? 5.496 -16.406 -22.469 1 93.62 176 GLY A O 1
ATOM 1405 N N . SER A 1 177 ? 6.5 -15.242 -20.891 1 93.19 177 SER A N 1
ATOM 1406 C CA . SER A 1 177 ? 7.613 -14.93 -21.781 1 93.19 177 SER A CA 1
ATOM 1407 C C . SER A 1 177 ? 8.688 -16.016 -21.719 1 93.19 177 SER A C 1
ATOM 1409 O O . SER A 1 177 ? 9.828 -15.789 -22.125 1 93.19 177 SER A O 1
ATOM 1411 N N . GLY A 1 178 ? 8.359 -17.109 -21.078 1 93.12 178 GLY A N 1
ATOM 1412 C CA . GLY A 1 178 ? 9.164 -18.312 -21.219 1 93.12 178 GLY A CA 1
ATOM 1413 C C . GLY A 1 178 ? 10.227 -18.453 -20.141 1 93.12 178 GLY A C 1
ATOM 1414 O O . GLY A 1 178 ? 11.148 -19.25 -20.281 1 93.12 178 GLY A O 1
ATOM 1415 N N . ALA A 1 179 ? 10.125 -17.719 -19.016 1 90.12 179 ALA A N 1
ATOM 1416 C CA . ALA A 1 179 ? 11.164 -17.703 -18 1 90.12 179 ALA A CA 1
ATOM 1417 C C . ALA A 1 179 ? 11.406 -19.109 -17.453 1 90.12 179 ALA A C 1
ATOM 1419 O O . ALA A 1 179 ? 12.547 -19.562 -17.359 1 90.12 179 ALA A O 1
ATOM 1420 N N . VAL A 1 180 ? 10.422 -19.797 -17.109 1 91.81 180 VAL A N 1
ATOM 1421 C CA . VAL A 1 180 ? 10.539 -21.125 -16.531 1 91.81 180 VAL A CA 1
ATOM 1422 C C . VAL A 1 180 ? 11.039 -22.109 -17.594 1 91.81 180 VAL A C 1
ATOM 1424 O O . VAL A 1 180 ? 11.914 -22.938 -17.312 1 91.81 180 VAL A O 1
ATOM 1427 N N . SER A 1 181 ? 10.5 -22 -18.781 1 94.5 181 SER A N 1
ATOM 1428 C CA . SER A 1 181 ? 10.906 -22.859 -19.906 1 94.5 181 SER A CA 1
ATOM 1429 C C . SER A 1 181 ? 12.406 -22.781 -20.141 1 94.5 181 SER A C 1
ATOM 1431 O O . SER A 1 181 ? 13.07 -23.812 -20.266 1 94.5 181 SER A O 1
ATOM 1433 N N . PHE A 1 182 ? 12.914 -21.578 -20.156 1 92.31 182 PHE A N 1
ATOM 1434 C CA . PHE A 1 182 ? 14.328 -21.375 -20.438 1 92.31 182 PHE A CA 1
ATOM 1435 C C . PHE A 1 182 ? 15.195 -21.969 -19.328 1 92.31 182 PHE A C 1
ATOM 1437 O O . PHE A 1 182 ? 16.234 -22.562 -19.594 1 92.31 182 PHE A O 1
ATOM 1444 N N . GLU A 1 183 ? 14.773 -21.781 -18.125 1 91.25 183 GLU A N 1
ATOM 1445 C CA . GLU A 1 183 ? 15.531 -22.344 -17 1 91.25 183 GLU A CA 1
ATOM 1446 C C . GLU A 1 183 ? 15.555 -23.859 -17.047 1 91.25 183 GLU A C 1
ATOM 1448 O O . GLU A 1 183 ? 16.578 -24.484 -16.766 1 91.25 183 GLU A O 1
ATOM 1453 N N .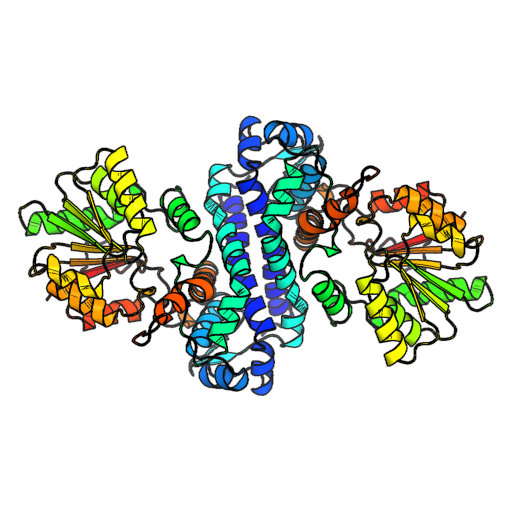 ILE A 1 184 ? 14.469 -24.438 -17.391 1 92.62 184 ILE A N 1
ATOM 1454 C CA . ILE A 1 184 ? 14.398 -25.891 -17.5 1 92.62 184 ILE A CA 1
ATOM 1455 C C . ILE A 1 184 ? 15.344 -26.375 -18.609 1 92.62 184 ILE A C 1
ATOM 1457 O O . ILE A 1 184 ? 16.109 -27.312 -18.422 1 92.62 184 ILE A O 1
ATOM 1461 N N . ALA A 1 185 ? 15.258 -25.688 -19.766 1 91.81 185 ALA A N 1
ATOM 1462 C CA . ALA A 1 185 ? 16.062 -26.062 -20.922 1 91.81 185 ALA A CA 1
ATOM 1463 C C . ALA A 1 185 ? 17.562 -25.984 -20.594 1 91.81 185 ALA A C 1
ATOM 1465 O O . ALA A 1 185 ? 18.359 -26.781 -21.094 1 91.81 185 ALA A O 1
ATOM 1466 N N . LYS A 1 186 ? 17.906 -25.078 -19.781 1 87.62 186 LYS A N 1
ATOM 1467 C CA . LYS A 1 186 ? 19.297 -24.906 -19.375 1 87.62 186 LYS A CA 1
ATOM 1468 C C . LYS A 1 186 ? 19.75 -26.062 -18.484 1 87.62 186 LYS A C 1
ATOM 1470 O O . LYS A 1 186 ? 20.922 -26.469 -18.547 1 87.62 186 LYS A O 1
ATOM 1475 N N . HIS A 1 187 ? 18.922 -26.594 -17.75 1 87 187 HIS A N 1
ATOM 1476 C CA . HIS A 1 187 ? 19.312 -27.547 -16.719 1 87 187 HIS A CA 1
ATOM 1477 C C . HIS A 1 187 ? 19.094 -28.984 -17.172 1 87 187 HIS A C 1
ATOM 1479 O O . HIS A 1 187 ? 19.703 -29.906 -16.641 1 87 187 HIS A O 1
ATOM 1485 N N . ILE A 1 188 ? 18.203 -29.188 -17.984 1 86.75 188 ILE A N 1
ATOM 1486 C CA . ILE A 1 188 ? 17.844 -30.531 -18.422 1 86.75 188 ILE A CA 1
ATOM 1487 C C . ILE A 1 188 ? 18.125 -30.688 -19.906 1 86.75 188 ILE A C 1
ATOM 1489 O O . ILE A 1 188 ? 17.328 -30.266 -20.75 1 86.75 188 ILE A O 1
ATOM 1493 N N . PRO A 1 189 ? 19.234 -31.438 -20.125 1 82.44 189 PRO A N 1
ATOM 1494 C CA . PRO A 1 189 ? 19.562 -31.656 -21.531 1 82.44 189 PRO A CA 1
ATOM 1495 C C . PRO A 1 189 ? 18.578 -32.594 -22.219 1 82.44 189 PRO A C 1
ATOM 1497 O O . PRO A 1 189 ? 17.906 -33.406 -21.562 1 82.44 189 PRO A O 1
ATOM 1500 N N . ASP A 1 190 ? 18.375 -32.562 -23.469 1 83.31 190 ASP A N 1
ATOM 1501 C CA . ASP A 1 190 ? 17.578 -33.438 -24.297 1 83.31 190 ASP A CA 1
ATOM 1502 C C . ASP A 1 190 ? 16.094 -33.344 -23.953 1 83.31 190 ASP A C 1
ATOM 1504 O O . ASP A 1 190 ? 15.445 -34.375 -23.703 1 83.31 190 ASP A O 1
ATOM 1508 N N . ILE A 1 191 ? 15.594 -32.219 -23.688 1 91.81 191 ILE A N 1
ATOM 1509 C CA . ILE A 1 191 ? 14.18 -31.938 -23.469 1 91.81 191 ILE A CA 1
ATOM 1510 C C . ILE A 1 191 ? 13.641 -31.047 -24.578 1 91.81 191 ILE A C 1
ATOM 1512 O O . ILE A 1 191 ? 14.344 -30.156 -25.062 1 91.81 191 ILE A O 1
ATOM 1516 N N . GLU A 1 192 ? 12.523 -31.391 -25.078 1 95.31 192 GLU A N 1
ATOM 1517 C CA . GLU A 1 192 ? 11.773 -30.516 -25.969 1 95.31 192 GLU A CA 1
ATOM 1518 C C . GLU A 1 192 ? 10.664 -29.781 -25.219 1 95.31 192 GLU A C 1
ATOM 1520 O O . GLU A 1 192 ? 9.836 -30.422 -24.562 1 95.31 192 GLU A O 1
ATOM 1525 N N . ILE A 1 193 ? 10.688 -28.453 -25.281 1 97.12 193 ILE A N 1
ATOM 1526 C CA . ILE A 1 193 ? 9.703 -27.656 -24.562 1 97.12 193 ILE A CA 1
ATOM 1527 C C . ILE A 1 193 ? 8.844 -26.859 -25.547 1 97.12 193 ILE A C 1
ATOM 1529 O O . ILE A 1 193 ? 9.375 -26.188 -26.438 1 97.12 193 ILE A O 1
ATOM 1533 N N . VAL A 1 194 ? 7.59 -27 -25.453 1 97.75 194 VAL A N 1
ATOM 1534 C CA . VAL A 1 194 ? 6.637 -26.141 -26.141 1 97.75 194 VAL A CA 1
ATOM 1535 C C . VAL A 1 194 ? 5.895 -25.281 -25.125 1 97.75 194 VAL A C 1
ATOM 1537 O O . VAL A 1 194 ? 5.223 -25.797 -24.234 1 97.75 194 VAL A O 1
ATOM 1540 N N . GLY A 1 195 ? 6.051 -23.984 -25.203 1 98.19 195 GLY A N 1
ATOM 1541 C CA . GLY A 1 195 ? 5.293 -23.062 -24.391 1 98.19 195 GLY A CA 1
ATOM 1542 C C . GLY A 1 195 ? 4.082 -22.484 -25.094 1 98.19 195 GLY A C 1
ATOM 1543 O O . GLY A 1 195 ? 4.164 -22.109 -26.266 1 98.19 195 GLY A O 1
ATOM 1544 N N . ILE A 1 196 ? 2.961 -22.469 -24.422 1 98.06 196 ILE A N 1
ATOM 1545 C CA . ILE A 1 196 ? 1.803 -21.797 -25 1 98.06 196 ILE A CA 1
ATOM 1546 C C . ILE A 1 196 ? 1.233 -20.781 -24.016 1 98.06 196 ILE A C 1
ATOM 1548 O O . ILE A 1 196 ? 1.316 -20.969 -22.812 1 98.06 196 ILE A O 1
ATOM 1552 N N . ASP A 1 197 ? 0.68 -19.734 -24.516 1 97.06 197 ASP A N 1
ATOM 1553 C CA . ASP A 1 197 ? -0.03 -18.703 -23.766 1 97.06 197 ASP A CA 1
ATOM 1554 C C . ASP A 1 197 ? -1.092 -18.031 -24.641 1 97.06 197 ASP A C 1
ATOM 1556 O O . ASP A 1 197 ? -0.978 -18.016 -25.859 1 97.06 197 ASP A O 1
ATOM 1560 N N . GLU A 1 198 ? -2.115 -17.578 -24.047 1 94.94 198 GLU A N 1
ATOM 1561 C CA . GLU A 1 198 ? -3.213 -16.984 -24.797 1 94.94 198 GLU A CA 1
ATOM 1562 C C . GLU A 1 198 ? -2.924 -15.523 -25.141 1 94.94 198 GLU A C 1
ATOM 1564 O O . GLU A 1 198 ? -3.672 -14.898 -25.891 1 94.94 198 GLU A O 1
ATOM 1569 N N . ASN A 1 199 ? -1.895 -14.969 -24.562 1 94.81 199 ASN A N 1
ATOM 1570 C CA . ASN A 1 199 ? -1.515 -13.594 -24.859 1 94.81 199 ASN A CA 1
ATOM 1571 C C . ASN A 1 199 ? -0.439 -13.523 -25.938 1 94.81 199 ASN A C 1
ATOM 1573 O O . ASN A 1 199 ? 0.655 -14.062 -25.766 1 94.81 199 ASN A O 1
ATOM 1577 N N . GLU A 1 200 ? -0.691 -12.805 -26.953 1 95.62 200 GLU A N 1
ATOM 1578 C CA . GLU A 1 200 ? 0.189 -12.75 -28.109 1 95.62 200 GLU A CA 1
ATOM 1579 C C . GLU A 1 200 ? 1.479 -12 -27.797 1 95.62 200 GLU A C 1
ATOM 1581 O O . GLU A 1 200 ? 2.553 -12.367 -28.281 1 95.62 200 GLU A O 1
ATOM 1586 N N . SER A 1 201 ? 1.4 -11.016 -26.984 1 93.88 201 SER A N 1
ATOM 1587 C CA . SER A 1 201 ? 2.562 -10.18 -26.703 1 93.88 201 SER A CA 1
ATOM 1588 C C . SER A 1 201 ? 3.623 -10.953 -25.922 1 93.88 201 SER A C 1
ATOM 1590 O O . SER A 1 201 ? 4.82 -10.82 -26.188 1 93.88 201 SER A O 1
ATOM 1592 N N . VAL A 1 202 ? 3.227 -11.703 -24.969 1 94.81 202 VAL A N 1
ATOM 1593 C CA . VAL A 1 202 ? 4.207 -12.43 -24.172 1 94.81 202 VAL A CA 1
ATOM 1594 C C . VAL A 1 202 ? 4.836 -13.539 -25.016 1 94.81 202 VAL A C 1
ATOM 1596 O O . VAL A 1 202 ? 6.012 -13.875 -24.844 1 94.81 202 VAL A O 1
ATOM 1599 N N . ILE A 1 203 ? 4.094 -14.094 -25.922 1 97.06 203 ILE A N 1
ATOM 1600 C CA . ILE A 1 203 ? 4.621 -15.125 -26.812 1 97.06 203 ILE A CA 1
ATOM 1601 C C . ILE A 1 203 ? 5.648 -14.523 -27.766 1 97.06 203 ILE A C 1
ATOM 1603 O O . ILE A 1 203 ? 6.703 -15.109 -28 1 97.06 203 ILE A O 1
ATOM 1607 N N . ALA A 1 204 ? 5.316 -13.367 -28.266 1 96.44 204 ALA A N 1
ATOM 1608 C CA . ALA A 1 204 ? 6.285 -12.672 -29.109 1 96.44 204 ALA A CA 1
ATOM 1609 C C . ALA A 1 204 ? 7.59 -12.43 -28.359 1 96.44 204 ALA A C 1
ATOM 1611 O O . ALA A 1 204 ? 8.672 -12.641 -28.891 1 96.44 204 ALA A O 1
ATOM 1612 N N . ASN A 1 205 ? 7.473 -12.055 -27.141 1 94.31 205 ASN A N 1
ATOM 1613 C CA . ASN A 1 205 ? 8.641 -11.828 -26.297 1 94.31 205 ASN A CA 1
ATOM 1614 C C . ASN A 1 205 ? 9.406 -13.117 -26.047 1 94.31 205 ASN A C 1
ATOM 1616 O O . ASN A 1 205 ? 10.641 -13.125 -26.047 1 94.31 205 ASN A O 1
ATOM 1620 N N . ALA A 1 206 ? 8.703 -14.156 -25.781 1 96 206 ALA A N 1
ATOM 1621 C CA . ALA A 1 206 ? 9.328 -15.461 -25.547 1 96 206 ALA A CA 1
ATOM 1622 C C . ALA A 1 206 ? 10.133 -15.914 -26.75 1 96 206 ALA A C 1
ATOM 1624 O O . ALA A 1 206 ? 11.258 -16.406 -26.625 1 96 206 ALA A O 1
ATOM 1625 N N . ASN A 1 207 ? 9.547 -15.781 -27.891 1 96.56 207 ASN A N 1
ATOM 1626 C CA . ASN A 1 207 ? 10.234 -16.172 -29.125 1 96.56 207 ASN A CA 1
ATOM 1627 C C . ASN A 1 207 ? 11.484 -15.32 -29.359 1 96.56 207 ASN A C 1
ATOM 1629 O O . ASN A 1 207 ? 12.516 -15.836 -29.781 1 96.56 207 ASN A O 1
ATOM 1633 N N . LYS A 1 208 ? 11.383 -14.062 -29.094 1 95.12 208 LYS A N 1
ATOM 1634 C CA . LYS A 1 208 ? 12.547 -13.188 -29.203 1 95.12 208 LYS A CA 1
ATOM 1635 C C . LYS A 1 208 ? 13.656 -13.633 -28.266 1 95.12 208 LYS A C 1
ATOM 1637 O O . LYS A 1 208 ? 14.828 -13.672 -28.641 1 95.12 208 LYS A O 1
ATOM 1642 N N . ARG A 1 209 ? 13.273 -13.953 -27.125 1 92.94 209 ARG A N 1
ATOM 1643 C CA . ARG A 1 209 ? 14.227 -14.406 -26.125 1 92.94 209 ARG A CA 1
ATOM 1644 C C . ARG A 1 209 ? 14.867 -15.727 -26.531 1 92.94 209 ARG A C 1
ATOM 1646 O O . ARG A 1 209 ? 16.078 -15.922 -26.359 1 92.94 209 ARG A O 1
ATOM 1653 N N . ALA A 1 210 ? 14.07 -16.641 -27.016 1 93.56 210 ALA A N 1
ATOM 1654 C CA . ALA A 1 210 ? 14.586 -17.938 -27.453 1 93.56 210 ALA A CA 1
ATOM 1655 C C . ALA A 1 210 ? 15.625 -17.75 -28.562 1 93.56 210 ALA A C 1
ATOM 1657 O O . ALA A 1 210 ? 16.688 -18.391 -28.531 1 93.56 210 ALA A O 1
ATOM 1658 N N . GLN A 1 211 ? 15.312 -16.891 -29.453 1 92.88 211 GLN A N 1
ATOM 1659 C CA . GLN A 1 211 ? 16.219 -16.609 -30.562 1 92.88 211 GLN A CA 1
ATOM 1660 C C . GLN A 1 211 ? 17.516 -15.977 -30.062 1 92.88 211 GLN A C 1
ATOM 1662 O O . GLN A 1 211 ? 18.609 -16.391 -30.469 1 92.88 211 GLN A O 1
ATOM 1667 N N . SER A 1 212 ? 17.406 -15.055 -29.172 1 92.38 212 SER A N 1
ATOM 1668 C CA . SER A 1 212 ? 18.562 -14.32 -28.672 1 92.38 212 SER A CA 1
ATOM 1669 C C . SER A 1 212 ? 19.469 -15.227 -27.844 1 92.38 212 SER A C 1
ATOM 1671 O O . SER A 1 212 ? 20.688 -15.031 -27.812 1 92.38 212 SER A O 1
ATOM 1673 N N . ASN A 1 213 ? 18.875 -16.234 -27.25 1 88.75 213 ASN A N 1
ATOM 1674 C CA . ASN A 1 213 ? 19.672 -17.094 -26.375 1 88.75 213 ASN A CA 1
ATOM 1675 C C . ASN A 1 213 ? 20.047 -18.406 -27.078 1 88.75 213 ASN A C 1
ATOM 1677 O O . ASN A 1 213 ? 20.719 -19.25 -26.484 1 88.75 213 ASN A O 1
ATOM 1681 N N . GLY A 1 214 ? 19.625 -18.609 -28.281 1 87.62 214 GLY A N 1
ATOM 1682 C CA . GLY A 1 214 ? 19.969 -19.797 -29.062 1 87.62 214 GLY A CA 1
ATOM 1683 C C . GLY A 1 214 ? 19.359 -21.078 -28.5 1 87.62 214 GLY A C 1
ATOM 1684 O O . GLY A 1 214 ? 19.984 -22.141 -28.531 1 87.62 214 GLY A O 1
ATOM 1685 N N . LEU A 1 215 ? 18.281 -20.969 -27.844 1 87.69 215 LEU A N 1
ATOM 1686 C CA . LEU A 1 215 ? 17.625 -22.125 -27.25 1 87.69 215 LEU A CA 1
ATOM 1687 C C . LEU A 1 215 ? 16.719 -22.812 -28.266 1 87.69 215 LEU A C 1
ATOM 1689 O O . LEU A 1 215 ? 15.523 -22.5 -28.344 1 87.69 215 LEU A O 1
ATOM 1693 N N . LYS A 1 216 ? 17.172 -23.828 -28.891 1 87.62 216 LYS A N 1
ATOM 1694 C CA . LYS A 1 216 ? 16.469 -24.5 -29.969 1 87.62 216 LYS A CA 1
ATOM 1695 C C . LYS A 1 216 ? 15.484 -25.531 -29.422 1 87.62 216 LYS A C 1
ATOM 1697 O O . LYS A 1 216 ? 14.57 -25.953 -30.125 1 87.62 216 LYS A O 1
ATOM 1702 N N . SER A 1 217 ? 15.719 -25.875 -28.203 1 91.88 217 SER A N 1
ATOM 1703 C CA . SER A 1 217 ? 14.859 -26.891 -27.594 1 91.88 217 SER A CA 1
ATOM 1704 C C . SER A 1 217 ? 13.531 -26.297 -27.156 1 91.88 217 SER A C 1
ATOM 1706 O O . SER A 1 217 ? 12.617 -27.016 -26.75 1 91.88 217 SER A O 1
ATOM 1708 N N . CYS A 1 218 ? 13.367 -24.969 -27.234 1 95.31 218 CYS A N 1
ATOM 1709 C CA . CYS A 1 218 ? 12.148 -24.297 -26.812 1 95.31 218 CYS A CA 1
ATOM 1710 C C . CYS A 1 218 ? 11.422 -23.672 -28 1 95.31 218 CYS A C 1
ATOM 1712 O O . CYS A 1 218 ? 12.055 -23.062 -28.875 1 95.31 218 CYS A O 1
ATOM 1714 N N . SER A 1 219 ? 10.195 -23.844 -28.078 1 96.12 219 SER A N 1
ATOM 1715 C CA . SER A 1 219 ? 9.32 -23.156 -29.016 1 96.12 219 SER A CA 1
ATOM 1716 C C . SER A 1 219 ? 8.086 -22.609 -28.312 1 96.12 219 SER A C 1
ATOM 1718 O O . SER A 1 219 ? 7.598 -23.203 -27.344 1 96.12 219 SER A O 1
ATOM 1720 N N . PHE A 1 220 ? 7.59 -21.453 -28.75 1 98.12 220 PHE A N 1
ATOM 1721 C CA . PHE A 1 220 ? 6.469 -20.797 -28.094 1 98.12 220 PHE A CA 1
ATOM 1722 C C . PHE A 1 220 ? 5.371 -20.469 -29.094 1 98.12 220 PHE A C 1
ATOM 1724 O O . PHE A 1 220 ? 5.656 -20.031 -30.219 1 98.12 220 PHE A O 1
ATOM 1731 N N . GLU A 1 221 ? 4.133 -20.688 -28.719 1 97.88 221 GLU A N 1
ATOM 1732 C CA . GLU A 1 221 ? 3.004 -20.484 -29.609 1 97.88 221 GLU A CA 1
ATOM 1733 C C . GLU A 1 221 ? 1.854 -19.766 -28.922 1 97.88 221 GLU A C 1
ATOM 1735 O O . GLU A 1 221 ? 1.551 -20.047 -27.75 1 97.88 221 GLU A O 1
ATOM 1740 N N . HIS A 1 222 ? 1.255 -18.781 -29.625 1 97.94 222 HIS A N 1
ATOM 1741 C CA . HIS A 1 222 ? 0.017 -18.156 -29.188 1 97.94 222 HIS A CA 1
ATOM 1742 C C . HIS A 1 222 ? -1.166 -19.109 -29.328 1 97.94 222 HIS A C 1
ATOM 1744 O O . HIS A 1 222 ? -1.602 -19.406 -30.438 1 97.94 222 HIS A O 1
ATOM 1750 N N . CYS A 1 223 ? -1.644 -19.625 -28.219 1 97 223 CYS A N 1
ATOM 1751 C CA . CYS A 1 223 ? -2.707 -20.625 -28.203 1 97 223 CYS A CA 1
ATOM 1752 C C . CYS A 1 223 ? -3.416 -20.641 -26.859 1 97 223 CYS A C 1
ATOM 1754 O O . CYS A 1 223 ? -2.773 -20.516 -25.812 1 97 223 CYS A O 1
ATOM 1756 N N . LYS A 1 224 ? -4.715 -20.766 -26.922 1 94.81 224 LYS A N 1
ATOM 1757 C CA . LYS A 1 224 ? -5.461 -20.984 -25.688 1 94.81 224 LYS A CA 1
ATOM 1758 C C . LYS A 1 224 ? -5.34 -22.438 -25.234 1 94.81 224 LYS A C 1
ATOM 1760 O O . LYS A 1 224 ? -5.289 -23.359 -26.062 1 94.81 224 LYS A O 1
ATOM 1765 N N . GLY A 1 225 ? -5.312 -22.625 -23.969 1 95.25 225 GLY A N 1
ATOM 1766 C CA . GLY A 1 225 ? -5.23 -23.969 -23.422 1 95.25 225 GLY A CA 1
ATOM 1767 C C . GLY A 1 225 ? -6.355 -24.875 -23.891 1 95.25 225 GLY A C 1
ATOM 1768 O O . GLY A 1 225 ? -6.148 -26.078 -24.109 1 95.25 225 GLY A O 1
ATOM 1769 N N . GLU A 1 226 ? -7.473 -24.281 -24.125 1 94 226 GLU A N 1
ATOM 1770 C CA . GLU A 1 226 ? -8.648 -25.062 -24.516 1 94 226 GLU A CA 1
ATOM 1771 C C . GLU A 1 226 ? -8.531 -25.547 -25.969 1 94 226 GLU A C 1
ATOM 1773 O O . GLU A 1 226 ? -9.219 -26.484 -26.359 1 94 226 GLU A O 1
ATOM 1778 N N . ASP A 1 227 ? -7.617 -24.953 -26.719 1 95.5 227 ASP A N 1
ATOM 1779 C CA . ASP A 1 227 ? -7.551 -25.234 -28.156 1 95.5 227 ASP A CA 1
ATOM 1780 C C . ASP A 1 227 ? -6.309 -26.062 -28.484 1 95.5 227 ASP A C 1
ATOM 1782 O O . ASP A 1 227 ? -6.113 -26.469 -29.641 1 95.5 227 ASP A O 1
ATOM 1786 N N . MET A 1 228 ? -5.504 -26.359 -27.531 1 95.62 228 MET A N 1
ATOM 1787 C CA . MET A 1 228 ? -4.172 -26.891 -27.797 1 95.62 228 MET A CA 1
ATOM 1788 C C . MET A 1 228 ? -4.258 -28.328 -28.281 1 95.62 228 MET A C 1
ATOM 1790 O O . MET A 1 228 ? -3.324 -28.844 -28.906 1 95.62 228 MET A O 1
ATOM 1794 N N . SER A 1 229 ? -5.34 -29 -28.078 1 95.5 229 SER A N 1
ATOM 1795 C CA . SER A 1 229 ? -5.453 -30.406 -28.453 1 95.5 229 SER A CA 1
ATOM 1796 C C . SER A 1 229 ? -5.531 -30.562 -29.969 1 95.5 229 SER A C 1
ATOM 1798 O O . SER A 1 229 ? -5.285 -31.656 -30.5 1 95.5 229 SER A O 1
ATOM 1800 N N . GLU A 1 230 ? -5.855 -29.531 -30.656 1 95.31 230 GLU A N 1
ATOM 1801 C CA . GLU A 1 230 ? -5.906 -29.578 -32.094 1 95.31 230 GLU A CA 1
ATOM 1802 C C . GLU A 1 230 ? -4.535 -29.906 -32.688 1 95.31 230 GLU A C 1
ATOM 1804 O O . GLU A 1 230 ? -4.441 -30.609 -33.719 1 95.31 230 GLU A O 1
ATOM 1809 N N . LYS A 1 231 ? -3.535 -29.5 -32.062 1 96.38 231 LYS A N 1
ATOM 1810 C CA . LYS A 1 231 ? -2.193 -29.609 -32.625 1 96.38 231 LYS A CA 1
ATOM 1811 C C . LYS A 1 231 ? -1.368 -30.641 -31.859 1 96.38 231 LYS A C 1
ATOM 1813 O O . LYS A 1 231 ? -0.479 -31.281 -32.438 1 96.38 231 LYS A O 1
ATOM 1818 N N . TYR A 1 232 ? -1.671 -30.891 -30.656 1 97.56 232 TYR A N 1
ATOM 1819 C CA . TYR A 1 232 ? -0.707 -31.609 -29.828 1 97.56 232 TYR A CA 1
ATOM 1820 C C . TYR A 1 232 ? -1.317 -32.906 -29.281 1 97.56 232 TYR A C 1
ATOM 1822 O O . TYR A 1 232 ? -0.836 -33.438 -28.281 1 97.56 232 TYR A O 1
ATOM 1830 N N . ASN A 1 233 ? -2.316 -33.344 -29.906 1 97.5 233 ASN A N 1
ATOM 1831 C CA . ASN A 1 233 ? -3.021 -34.531 -29.438 1 97.5 233 ASN A CA 1
ATOM 1832 C C . ASN A 1 233 ? -2.064 -35.719 -29.219 1 97.5 233 ASN A C 1
ATOM 1834 O O . ASN A 1 233 ? -1.333 -36.094 -30.125 1 97.5 233 ASN A O 1
ATOM 1838 N N . GLY A 1 234 ? -2.033 -36.219 -28 1 96.56 234 GLY A N 1
ATOM 1839 C CA . GLY A 1 234 ? -1.283 -37.406 -27.625 1 96.56 234 GLY A CA 1
ATOM 1840 C C . GLY A 1 234 ? 0.211 -37.25 -27.844 1 96.56 234 GLY A C 1
ATOM 1841 O O . GLY A 1 234 ? 0.906 -38.25 -28.094 1 96.56 234 GLY A O 1
ATOM 1842 N N . SER A 1 235 ? 0.731 -36.094 -27.719 1 96.56 235 SER A N 1
ATOM 1843 C CA . SER A 1 235 ? 2.121 -35.906 -28.125 1 96.56 235 SER A CA 1
ATOM 1844 C C . SER A 1 235 ? 2.971 -35.406 -26.969 1 96.56 235 SER A C 1
ATOM 1846 O O . SER A 1 235 ? 4.191 -35.312 -27.094 1 96.56 235 SER A O 1
ATOM 1848 N N . ILE A 1 236 ? 2.371 -35.156 -25.812 1 97.06 236 ILE A N 1
ATOM 1849 C CA . ILE A 1 236 ? 3.059 -34.469 -24.719 1 97.06 236 ILE A CA 1
ATOM 1850 C C . ILE A 1 236 ? 3.268 -35.438 -23.562 1 97.06 236 ILE A C 1
ATOM 1852 O O . ILE A 1 236 ? 2.369 -36.219 -23.219 1 97.06 236 ILE A O 1
ATOM 1856 N N . ASP A 1 237 ? 4.422 -35.438 -22.953 1 95.75 237 ASP A N 1
ATOM 1857 C CA . ASP A 1 237 ? 4.742 -36.312 -21.828 1 95.75 237 ASP A CA 1
ATOM 1858 C C . ASP A 1 237 ? 4.359 -35.688 -20.5 1 95.75 237 ASP A C 1
ATOM 1860 O O . ASP A 1 237 ? 3.908 -36.344 -19.578 1 95.75 237 ASP A O 1
ATOM 1864 N N . VAL A 1 238 ? 4.625 -34.375 -20.391 1 95.75 238 VAL A N 1
ATOM 1865 C CA . VAL A 1 238 ? 4.406 -33.656 -19.141 1 95.75 238 VAL A CA 1
ATOM 1866 C C . VAL A 1 238 ? 3.805 -32.281 -19.453 1 95.75 238 VAL A C 1
ATOM 1868 O O . VAL A 1 238 ? 4.273 -31.578 -20.359 1 95.75 238 VAL A O 1
ATOM 1871 N N . VAL A 1 239 ? 2.744 -31.938 -18.797 1 97.69 239 VAL A N 1
ATOM 1872 C CA . VAL A 1 239 ? 2.203 -30.594 -18.828 1 97.69 239 VAL A CA 1
ATOM 1873 C C . VAL A 1 239 ? 2.561 -29.859 -17.531 1 97.69 239 VAL A C 1
ATOM 1875 O O . VAL A 1 239 ? 2.227 -30.328 -16.438 1 97.69 239 VAL A O 1
ATOM 1878 N N . LEU A 1 240 ? 3.264 -28.797 -17.656 1 96.56 240 LEU A N 1
ATOM 1879 C CA . LEU A 1 240 ? 3.645 -27.953 -16.547 1 96.56 240 LEU A CA 1
ATOM 1880 C C . LEU A 1 240 ? 2.77 -26.703 -16.484 1 96.56 240 LEU A C 1
ATOM 1882 O O . LEU A 1 240 ? 2.562 -26.031 -17.5 1 96.56 240 LEU A O 1
ATOM 1886 N N . MET A 1 241 ? 2.209 -26.422 -15.344 1 96.31 241 MET A N 1
ATOM 1887 C CA . MET A 1 241 ? 1.485 -25.188 -15.047 1 96.31 241 MET A CA 1
ATOM 1888 C C . MET A 1 241 ? 2.094 -24.469 -13.844 1 96.31 241 MET A C 1
ATOM 1890 O O . MET A 1 241 ? 1.829 -24.844 -12.695 1 96.31 241 MET A O 1
ATOM 1894 N N . MET A 1 242 ? 2.869 -23.469 -14.125 1 93.81 242 MET A N 1
ATOM 1895 C CA . MET A 1 242 ? 3.473 -22.656 -13.078 1 93.81 242 MET A CA 1
ATOM 1896 C C . MET A 1 242 ? 2.602 -21.453 -12.758 1 93.81 242 MET A C 1
ATOM 1898 O O . MET A 1 242 ? 2.715 -20.406 -13.406 1 93.81 242 MET A O 1
ATOM 1902 N N . ASP A 1 243 ? 1.835 -21.547 -11.648 1 92.44 243 ASP A N 1
ATOM 1903 C CA . ASP A 1 243 ? 1.004 -20.422 -11.219 1 92.44 243 ASP A CA 1
ATOM 1904 C C . ASP A 1 243 ? -0.005 -20.031 -12.297 1 92.44 243 ASP A C 1
ATOM 1906 O O . ASP A 1 243 ? -0.099 -18.859 -12.672 1 92.44 243 ASP A O 1
ATOM 1910 N N . VAL A 1 244 ? -0.722 -21.047 -12.82 1 94.88 244 VAL A N 1
ATOM 1911 C CA . VAL A 1 244 ? -1.604 -20.844 -13.961 1 94.88 244 VAL A CA 1
ATOM 1912 C C . VAL A 1 244 ? -3.004 -21.359 -13.641 1 94.88 244 VAL A C 1
ATOM 1914 O O . VAL A 1 244 ? -4 -20.703 -13.953 1 94.88 244 VAL A O 1
ATOM 1917 N N . LEU A 1 245 ? -3.111 -22.5 -13.008 1 95.44 245 LEU A N 1
ATOM 1918 C CA . LEU A 1 245 ? -4.367 -23.219 -12.867 1 95.44 245 LEU A CA 1
ATOM 1919 C C . LEU A 1 245 ? -5.414 -22.375 -12.164 1 95.44 245 LEU A C 1
ATOM 1921 O O . LEU A 1 245 ? -6.562 -22.297 -12.602 1 95.44 245 LEU A O 1
ATOM 1925 N N . HIS A 1 246 ? -5.047 -21.641 -11.133 1 95.31 246 HIS A N 1
ATOM 1926 C CA . HIS A 1 246 ? -5.988 -20.844 -10.352 1 95.31 246 HIS A CA 1
ATOM 1927 C C . HIS A 1 246 ? -6.445 -19.609 -11.125 1 95.31 246 HIS A C 1
ATOM 1929 O O . HIS A 1 246 ? -7.438 -18.969 -10.766 1 95.31 246 HIS A O 1
ATOM 1935 N N . ASP A 1 247 ? -5.797 -19.281 -12.18 1 94.69 247 ASP A N 1
ATOM 1936 C CA . ASP A 1 247 ? -6.09 -18.094 -12.984 1 94.69 247 ASP A CA 1
ATOM 1937 C C . ASP A 1 247 ? -7 -18.438 -14.156 1 94.69 247 ASP A C 1
ATOM 1939 O O . ASP A 1 247 ? -7.566 -17.547 -14.789 1 94.69 247 ASP A O 1
ATOM 1943 N N . MET A 1 248 ? -7.188 -19.672 -14.477 1 93.38 248 MET A N 1
ATOM 1944 C CA . MET A 1 248 ? -7.816 -20.078 -15.727 1 93.38 248 MET A CA 1
ATOM 1945 C C . MET A 1 248 ? -9.289 -19.688 -15.758 1 93.38 248 MET A C 1
ATOM 1947 O O . MET A 1 248 ? -10.023 -19.953 -14.812 1 93.38 248 MET A O 1
ATOM 1951 N N . ALA A 1 249 ? -9.703 -19.094 -16.844 1 90.75 249 ALA A N 1
ATOM 1952 C CA . ALA A 1 249 ? -11.102 -18.688 -17 1 90.75 249 ALA A CA 1
ATOM 1953 C C . ALA A 1 249 ? -11.977 -19.891 -17.328 1 90.75 249 ALA A C 1
ATOM 1955 O O . ALA A 1 249 ? -13.117 -19.984 -16.859 1 90.75 249 ALA A O 1
ATOM 1956 N N . ASP A 1 250 ? -11.492 -20.797 -18.203 1 91.81 250 ASP A N 1
ATOM 1957 C CA . ASP A 1 250 ? -12.195 -22.047 -18.516 1 91.81 250 ASP A CA 1
ATOM 1958 C C . ASP A 1 250 ? -11.336 -23.266 -18.203 1 91.81 250 ASP A C 1
ATOM 1960 O O . ASP A 1 250 ? -10.898 -23.969 -19.109 1 91.81 250 ASP A O 1
ATOM 1964 N N . SER A 1 251 ? -11.258 -23.484 -16.906 1 94.5 251 SER A N 1
ATOM 1965 C CA . SER A 1 251 ? -10.359 -24.531 -16.438 1 94.5 251 SER A CA 1
ATOM 1966 C C . SER A 1 251 ? -10.82 -25.906 -16.906 1 94.5 251 SER A C 1
ATOM 1968 O O . SER A 1 251 ? -10.008 -26.781 -17.219 1 94.5 251 SER A O 1
ATOM 1970 N N . ASP A 1 252 ? -12.094 -26.109 -17.031 1 95.44 252 ASP A N 1
ATOM 1971 C CA . ASP A 1 252 ? -12.609 -27.406 -17.453 1 95.44 252 ASP A CA 1
ATOM 1972 C C . ASP A 1 252 ? -12.227 -27.703 -18.891 1 95.44 252 ASP A C 1
ATOM 1974 O O . ASP A 1 252 ? -11.75 -28.797 -19.203 1 95.44 252 ASP A O 1
ATOM 1978 N N . ALA A 1 253 ? -12.43 -26.75 -19.75 1 95.38 253 ALA A N 1
ATOM 1979 C CA . ALA A 1 253 ? -12.055 -26.938 -21.141 1 95.38 253 ALA A CA 1
ATOM 1980 C C . ALA A 1 253 ? -10.547 -27.156 -21.281 1 95.38 253 ALA A C 1
ATOM 1982 O O . ALA A 1 253 ? -10.109 -27.938 -22.125 1 95.38 253 ALA A O 1
ATOM 1983 N N . CYS A 1 254 ? -9.789 -26.484 -20.5 1 95.94 254 CYS A N 1
ATOM 1984 C CA . CYS A 1 254 ? -8.344 -26.641 -20.531 1 95.94 254 CYS A CA 1
ATOM 1985 C C . CYS A 1 254 ? -7.941 -28.031 -20.062 1 95.94 254 CYS A C 1
ATOM 1987 O O . CYS A 1 254 ? -7.066 -28.672 -20.656 1 95.94 254 CYS A O 1
ATOM 1989 N N . MET A 1 255 ? -8.594 -28.484 -18.984 1 96.75 255 MET A N 1
ATOM 1990 C CA . MET A 1 255 ? -8.297 -29.828 -18.469 1 96.75 255 MET A CA 1
ATOM 1991 C C . MET A 1 255 ? -8.672 -30.891 -19.484 1 96.75 255 MET A C 1
ATOM 1993 O O . MET A 1 255 ? -7.973 -31.906 -19.609 1 96.75 255 MET A O 1
ATOM 1997 N N . GLN A 1 256 ? -9.742 -30.656 -20.188 1 96.88 256 GLN A N 1
ATOM 1998 C CA . GLN A 1 256 ? -10.102 -31.562 -21.266 1 96.88 256 GLN A CA 1
ATOM 1999 C C . GLN A 1 256 ? -9.008 -31.641 -22.328 1 96.88 256 GLN A C 1
ATOM 2001 O O . GLN A 1 256 ? -8.633 -32.719 -22.781 1 96.88 256 GLN A O 1
ATOM 2006 N N . SER A 1 257 ? -8.555 -30.5 -22.688 1 98.06 257 SER A N 1
ATOM 2007 C CA . SER A 1 257 ? -7.477 -30.438 -23.672 1 98.06 257 SER A CA 1
ATOM 2008 C C . SER A 1 257 ? -6.203 -31.094 -23.141 1 98.06 257 SER A C 1
ATOM 2010 O O . SER A 1 257 ? -5.492 -31.766 -23.891 1 98.06 257 SER A O 1
ATOM 2012 N N . ILE A 1 258 ? -5.902 -30.906 -21.891 1 98.38 258 ILE A N 1
ATOM 2013 C CA . ILE A 1 258 ? -4.719 -31.5 -21.266 1 98.38 258 ILE A CA 1
ATOM 2014 C C . ILE A 1 258 ? -4.793 -33.031 -21.359 1 98.38 258 ILE A C 1
ATOM 2016 O O . ILE A 1 258 ? -3.82 -33.688 -21.75 1 98.38 258 ILE A O 1
ATOM 2020 N N . ARG A 1 259 ? -5.91 -33.594 -21.094 1 97.94 259 ARG A N 1
ATOM 2021 C CA . ARG A 1 259 ? -6.07 -35.031 -21.156 1 97.94 259 ARG A CA 1
ATOM 2022 C C . ARG A 1 259 ? -5.863 -35.531 -22.578 1 97.94 259 ARG A C 1
ATOM 2024 O O . ARG A 1 259 ? -5.336 -36.625 -22.781 1 97.94 259 ARG A O 1
ATOM 2031 N N . LYS A 1 260 ? -6.293 -34.719 -23.516 1 98.12 260 LYS A N 1
ATOM 2032 C CA . LYS A 1 260 ? -6.176 -35.125 -24.906 1 98.12 260 LYS A CA 1
ATOM 2033 C C . LYS A 1 260 ? -4.727 -35.062 -25.391 1 98.12 260 LYS A C 1
ATOM 2035 O O . LYS A 1 260 ? -4.293 -35.906 -26.188 1 98.12 260 LYS A O 1
ATOM 2040 N N . ILE A 1 261 ? -4.004 -34.125 -24.906 1 98.31 261 ILE A N 1
ATOM 2041 C CA . ILE A 1 261 ? -2.678 -33.906 -25.469 1 98.31 261 ILE A CA 1
ATOM 2042 C C . ILE A 1 261 ? -1.67 -34.844 -24.797 1 98.31 261 ILE A C 1
ATOM 2044 O O . ILE A 1 261 ? -0.631 -35.156 -25.375 1 98.31 261 ILE A O 1
ATOM 2048 N N . LEU A 1 262 ? -1.917 -35.219 -23.578 1 97.62 262 LEU A N 1
ATOM 2049 C CA . LEU A 1 262 ? -0.982 -36.062 -22.844 1 97.62 262 LEU A CA 1
ATOM 2050 C C . LEU A 1 262 ? -0.929 -37.469 -23.438 1 97.62 262 LEU A C 1
ATOM 2052 O O . LEU A 1 262 ? -1.959 -38.031 -23.828 1 97.62 262 LEU A O 1
ATOM 2056 N N . LYS A 1 263 ? 0.256 -38.062 -23.531 1 95.69 263 LYS A N 1
ATOM 2057 C CA . LYS A 1 263 ? 0.423 -39.469 -23.797 1 95.69 263 LYS A CA 1
ATOM 2058 C C . LYS A 1 263 ? -0.145 -40.312 -22.656 1 95.69 263 LYS A C 1
ATOM 2060 O O . LYS A 1 263 ? -0.273 -39.844 -21.531 1 95.69 263 LYS A O 1
ATOM 2065 N N . PRO A 1 264 ? -0.464 -41.562 -23 1 92.5 264 PRO A N 1
ATOM 2066 C CA . PRO A 1 264 ? -0.873 -42.438 -21.906 1 92.5 264 PRO A CA 1
ATOM 2067 C C . PRO A 1 264 ? 0.137 -42.469 -20.75 1 92.5 264 PRO A C 1
ATOM 2069 O O . PRO A 1 264 ? 1.339 -42.625 -20.984 1 92.5 264 PRO A O 1
ATOM 2072 N N . GLY A 1 265 ? -0.33 -42.219 -19.594 1 89.56 265 GLY A N 1
ATOM 2073 C CA . GLY A 1 265 ? 0.538 -42.219 -18.422 1 89.56 265 GLY A CA 1
ATOM 2074 C C . GLY A 1 265 ? 1.28 -40.906 -18.234 1 89.56 265 GLY A C 1
ATOM 2075 O O . GLY A 1 265 ? 2.154 -40.812 -17.375 1 89.56 265 GLY A O 1
ATOM 2076 N N . GLY A 1 266 ? 0.974 -39.938 -19.094 1 93.19 266 GLY A N 1
ATOM 2077 C CA . GLY A 1 266 ? 1.616 -38.625 -18.953 1 93.19 266 GLY A CA 1
ATOM 2078 C C . GLY A 1 266 ? 1.298 -37.938 -17.656 1 93.19 266 GLY A C 1
ATOM 2079 O O . GLY A 1 266 ? 0.489 -38.438 -16.859 1 93.19 266 GLY A O 1
ATOM 2080 N N . TYR A 1 267 ? 1.99 -36.781 -17.375 1 93.19 267 TYR A N 1
ATOM 2081 C CA . TYR A 1 267 ? 1.882 -36.125 -16.078 1 93.19 267 TYR A CA 1
ATOM 2082 C C . TYR A 1 267 ? 1.42 -34.688 -16.234 1 93.19 267 TYR A C 1
ATOM 2084 O O . TYR A 1 267 ? 1.751 -34.031 -17.219 1 93.19 267 TYR A O 1
ATOM 2092 N N . ILE A 1 268 ? 0.695 -34.281 -15.219 1 95 268 ILE A N 1
ATOM 2093 C CA . ILE A 1 268 ? 0.494 -32.844 -15 1 95 268 ILE A CA 1
ATOM 2094 C C . ILE A 1 268 ? 1.27 -32.406 -13.758 1 95 268 ILE A C 1
ATOM 2096 O O . ILE A 1 268 ? 1.336 -33.125 -12.766 1 95 268 ILE A O 1
ATOM 2100 N N . VAL A 1 269 ? 1.927 -31.297 -13.844 1 92.94 269 VAL A N 1
ATOM 2101 C CA . VAL A 1 269 ? 2.635 -30.656 -12.734 1 92.94 269 VAL A CA 1
ATOM 2102 C C . VAL A 1 269 ? 2.139 -29.219 -12.562 1 92.94 269 VAL A C 1
ATOM 2104 O O . VAL A 1 269 ? 2.363 -28.375 -13.422 1 92.94 269 VAL A O 1
ATOM 2107 N N . ALA A 1 270 ? 1.457 -28.969 -11.469 1 93.62 270 ALA A N 1
ATOM 2108 C CA . ALA A 1 270 ? 0.887 -27.641 -11.234 1 93.62 270 ALA A CA 1
ATOM 2109 C C . ALA A 1 270 ? 1.43 -27.031 -9.945 1 93.62 270 ALA A C 1
ATOM 2111 O O . ALA A 1 270 ? 1.389 -27.656 -8.883 1 93.62 270 ALA A O 1
ATOM 2112 N N . PHE A 1 271 ? 2.023 -25.844 -10.102 1 92 271 PHE A N 1
ATOM 2113 C CA . PHE A 1 271 ? 2.475 -25.062 -8.953 1 92 271 PHE A CA 1
ATOM 2114 C C . PHE A 1 271 ? 1.529 -23.906 -8.688 1 92 271 PHE A C 1
ATOM 2116 O O . PHE A 1 271 ? 1.225 -23.125 -9.586 1 92 271 PHE A O 1
ATOM 2123 N N . ASP A 1 272 ? 1.013 -23.75 -7.496 1 92.62 272 ASP A N 1
ATOM 2124 C CA . ASP A 1 272 ? 0.152 -22.672 -7.035 1 92.62 272 ASP A CA 1
ATOM 2125 C C . ASP A 1 272 ? 0.425 -22.344 -5.57 1 92.62 272 ASP A C 1
ATOM 2127 O O . ASP A 1 272 ? 0.968 -23.156 -4.832 1 92.62 272 ASP A O 1
ATOM 2131 N N . PRO A 1 273 ? 0.08 -21.125 -5.172 1 91.06 273 PRO A N 1
ATOM 2132 C CA . PRO A 1 273 ? 0.252 -20.797 -3.752 1 91.06 273 PRO A CA 1
ATOM 2133 C C . PRO A 1 273 ? -0.438 -21.812 -2.834 1 91.06 273 PRO A C 1
ATOM 2135 O O . PRO A 1 273 ? -1.54 -22.266 -3.139 1 91.06 273 PRO A O 1
ATOM 2138 N N . PRO A 1 274 ? 0.193 -22.109 -1.723 1 91.44 274 PRO A N 1
ATOM 2139 C CA . PRO A 1 274 ? -0.233 -23.234 -0.894 1 91.44 274 PRO A CA 1
ATOM 2140 C C . PRO A 1 274 ? -1.295 -22.844 0.133 1 91.44 274 PRO A C 1
ATOM 2142 O O . PRO A 1 274 ? -1.221 -23.266 1.291 1 91.44 274 PRO A O 1
ATOM 2145 N N . LEU A 1 275 ? -2.264 -22.062 -0.241 1 94.69 275 LEU A N 1
ATOM 2146 C CA . LEU A 1 275 ? -3.373 -21.781 0.663 1 94.69 275 LEU A CA 1
ATOM 2147 C C . LEU A 1 275 ? -4.168 -23.047 0.963 1 94.69 275 LEU A C 1
ATOM 2149 O O . LEU A 1 275 ? -4.23 -23.953 0.132 1 94.69 275 LEU A O 1
ATOM 2153 N N . HIS A 1 276 ? -4.711 -23.109 2.158 1 94.5 276 HIS A N 1
ATOM 2154 C CA . HIS A 1 276 ? -5.711 -24.125 2.457 1 94.5 276 HIS A CA 1
ATOM 2155 C C . HIS A 1 276 ? -7.07 -23.75 1.871 1 94.5 276 HIS A C 1
ATOM 2157 O O . HIS A 1 276 ? -7.441 -22.562 1.854 1 94.5 276 HIS A O 1
ATOM 2163 N N . SER A 1 277 ? -7.832 -24.781 1.426 1 95.75 277 SER A N 1
ATOM 2164 C CA . SER A 1 277 ? -9.18 -24.547 0.917 1 95.75 277 SER A CA 1
ATOM 2165 C C . SER A 1 277 ? -10.102 -24.047 2.02 1 95.75 277 SER A C 1
ATOM 2167 O O . SER A 1 277 ? -11.031 -23.266 1.758 1 95.75 277 SER A O 1
ATOM 2169 N N . ASN A 1 278 ? -9.898 -24.578 3.232 1 95.56 278 ASN A N 1
ATOM 2170 C CA . ASN A 1 278 ? -10.609 -24.062 4.402 1 95.56 278 ASN A CA 1
ATOM 2171 C C . ASN A 1 278 ? -9.945 -22.797 4.949 1 95.56 278 ASN A C 1
ATOM 2173 O O . ASN A 1 278 ? -8.867 -22.875 5.547 1 95.56 278 ASN A O 1
ATOM 2177 N N . PRO A 1 279 ? -10.625 -21.641 4.809 1 96.25 279 PRO A N 1
ATOM 2178 C CA . PRO A 1 279 ? -10 -20.391 5.211 1 96.25 279 PRO A CA 1
ATOM 2179 C C . PRO A 1 279 ? -9.602 -20.375 6.684 1 96.25 279 PRO A C 1
ATOM 2181 O O . PRO A 1 279 ? -8.68 -19.656 7.07 1 96.25 279 PRO A O 1
ATOM 2184 N N . ARG A 1 280 ? -10.195 -21.188 7.566 1 96.12 280 ARG A N 1
ATOM 2185 C CA . ARG A 1 280 ? -9.875 -21.234 8.992 1 96.12 280 ARG A CA 1
ATOM 2186 C C . ARG A 1 280 ? -8.43 -21.672 9.211 1 96.12 280 ARG A C 1
ATOM 2188 O O . ARG A 1 280 ? -7.797 -21.266 10.188 1 96.12 280 ARG A O 1
ATOM 2195 N N . LEU A 1 281 ? -8 -22.453 8.336 1 95 281 LEU A N 1
ATOM 2196 C CA . LEU A 1 281 ? -6.664 -23.016 8.492 1 95 281 LEU A CA 1
ATOM 2197 C C . LEU A 1 281 ? -5.602 -22.016 8.016 1 95 281 LEU A C 1
ATOM 2199 O O . LEU A 1 281 ? -4.406 -22.25 8.219 1 95 281 LEU A O 1
ATOM 2203 N N . ASN A 1 282 ? -6 -20.969 7.371 1 96.44 282 ASN A N 1
ATOM 2204 C CA . ASN A 1 282 ? -5.07 -19.938 6.91 1 96.44 282 ASN A CA 1
ATOM 2205 C C . ASN A 1 282 ? -4.883 -18.844 7.953 1 96.44 282 ASN A C 1
ATOM 2207 O O . ASN A 1 282 ? -4.051 -17.953 7.777 1 96.44 282 ASN A O 1
ATOM 2211 N N . LYS A 1 283 ? -5.633 -18.891 9.07 1 96.25 283 LYS A N 1
ATOM 2212 C CA . LYS A 1 283 ? -5.648 -17.828 10.062 1 96.25 283 LYS A CA 1
ATOM 2213 C C . LYS A 1 283 ? -4.258 -17.594 10.648 1 96.25 283 LYS A C 1
ATOM 2215 O O . LYS A 1 283 ? -3.551 -18.547 10.984 1 96.25 283 LYS A O 1
ATOM 2220 N N . GLY A 1 284 ? -3.9 -16.297 10.719 1 94.38 284 GLY A N 1
ATOM 2221 C CA . GLY A 1 284 ? -2.654 -15.922 11.367 1 94.38 284 GLY A CA 1
ATOM 2222 C C . GLY A 1 284 ? -1.474 -15.883 10.414 1 94.38 284 GLY A C 1
ATOM 2223 O O . GLY A 1 284 ? -0.379 -15.461 10.797 1 94.38 284 GLY A O 1
ATOM 2224 N N . ASP A 1 285 ? -1.551 -16.266 9.242 1 94.62 285 ASP A N 1
ATOM 2225 C CA . ASP A 1 285 ? -0.487 -16.25 8.242 1 94.62 285 ASP A CA 1
ATOM 2226 C C . ASP A 1 285 ? -0.64 -15.047 7.312 1 94.62 285 ASP A C 1
ATOM 2228 O O . ASP A 1 285 ? -1.398 -15.102 6.344 1 94.62 285 ASP A O 1
ATOM 2232 N N . LEU A 1 286 ? 0.189 -14.047 7.488 1 93.25 286 LEU A N 1
ATOM 2233 C CA . LEU A 1 286 ? 0.067 -12.805 6.742 1 93.25 286 LEU A CA 1
ATOM 2234 C C . LEU A 1 286 ? 0.487 -13 5.289 1 93.25 286 LEU A C 1
ATOM 2236 O O . LEU A 1 286 ? -0.009 -12.305 4.398 1 93.25 286 LEU A O 1
ATOM 2240 N N . THR A 1 287 ? 1.369 -13.914 5.059 1 90.94 287 THR A N 1
ATOM 2241 C CA . THR A 1 287 ? 1.729 -14.227 3.682 1 90.94 287 THR A CA 1
ATOM 2242 C C . THR A 1 287 ? 0.529 -14.789 2.924 1 90.94 287 THR A C 1
ATOM 2244 O O . THR A 1 287 ? 0.27 -14.398 1.785 1 90.94 287 THR A O 1
ATOM 2247 N N . TYR A 1 288 ? -0.233 -15.68 3.584 1 93.88 288 TYR A N 1
ATOM 2248 C CA . TYR A 1 288 ? -1.448 -16.203 2.975 1 93.88 288 TYR A CA 1
ATOM 2249 C C . TYR A 1 288 ? -2.486 -15.109 2.781 1 93.88 288 TYR A C 1
ATOM 2251 O O . TYR A 1 288 ? -3.186 -15.078 1.766 1 93.88 288 TYR A O 1
ATOM 2259 N N . GLY A 1 289 ? -2.561 -14.219 3.754 1 95.31 289 GLY A N 1
ATOM 2260 C CA . GLY A 1 289 ? -3.41 -13.062 3.551 1 95.31 289 GLY A CA 1
ATOM 2261 C C . GLY A 1 289 ? -3.057 -12.273 2.303 1 95.31 289 GLY A C 1
ATOM 2262 O O . GLY A 1 289 ? -3.939 -11.891 1.532 1 95.31 289 GLY A O 1
ATOM 2263 N N . GLY A 1 290 ? -1.775 -12.039 2.137 1 92.88 290 GLY A N 1
ATOM 2264 C CA . GLY A 1 290 ? -1.304 -11.367 0.936 1 92.88 290 GLY A CA 1
ATOM 2265 C C . GLY A 1 290 ? -1.706 -12.078 -0.342 1 92.88 290 GLY A C 1
ATOM 2266 O O . GLY A 1 290 ? -2.107 -11.438 -1.315 1 92.88 290 GLY A O 1
ATOM 2267 N N . PHE A 1 291 ? -1.653 -13.406 -0.358 1 93.81 291 PHE A N 1
ATOM 2268 C CA . PHE A 1 291 ? -2.039 -14.188 -1.527 1 93.81 291 PHE A CA 1
ATOM 2269 C C . PHE A 1 291 ? -3.516 -13.992 -1.845 1 93.81 291 PHE A C 1
ATOM 2271 O O . PHE A 1 291 ? -3.896 -13.875 -3.012 1 93.81 291 PHE A O 1
ATOM 2278 N N . TYR A 1 292 ? -4.332 -13.977 -0.818 1 96.69 292 TYR A N 1
ATOM 2279 C CA . TYR A 1 292 ? -5.754 -13.734 -1.037 1 96.69 292 TYR A CA 1
ATOM 2280 C C . TYR A 1 292 ? -5.98 -12.398 -1.735 1 96.69 292 TYR A C 1
ATOM 2282 O O . TYR A 1 292 ? -6.816 -12.289 -2.637 1 96.69 292 TYR A O 1
ATOM 2290 N N . PHE A 1 293 ? -5.266 -11.438 -1.321 1 94.94 293 PHE A N 1
ATOM 2291 C CA . PHE A 1 293 ? -5.531 -10.109 -1.867 1 94.94 293 PHE A CA 1
ATOM 2292 C C . PHE A 1 293 ? -4.914 -9.961 -3.25 1 94.94 293 PHE A C 1
ATOM 2294 O O . PHE A 1 293 ? -5.465 -9.273 -4.113 1 94.94 293 PHE A O 1
ATOM 2301 N N . ILE A 1 294 ? -3.766 -10.531 -3.52 1 92.94 294 ILE A N 1
ATOM 2302 C CA . ILE A 1 294 ? -3.277 -10.617 -4.891 1 92.94 294 ILE A CA 1
ATOM 2303 C C . ILE A 1 294 ? -4.324 -11.297 -5.773 1 92.94 294 ILE A C 1
ATOM 2305 O O . ILE A 1 294 ? -4.637 -10.812 -6.863 1 92.94 294 ILE A O 1
ATOM 2309 N N . SER A 1 295 ? -4.871 -12.367 -5.289 1 96.06 295 SER A N 1
ATOM 2310 C CA . SER A 1 295 ? -5.906 -13.102 -6.016 1 96.06 295 SER A CA 1
ATOM 2311 C C . SER A 1 295 ? -7.129 -12.227 -6.266 1 96.06 295 SER A C 1
ATOM 2313 O O . SER A 1 295 ? -7.668 -12.203 -7.371 1 96.06 295 SER A O 1
ATOM 2315 N N . LEU A 1 296 ? -7.578 -11.5 -5.266 1 96.94 296 LEU A N 1
ATOM 2316 C CA . LEU A 1 296 ? -8.758 -10.648 -5.367 1 96.94 296 LEU A CA 1
ATOM 2317 C C . LEU A 1 296 ? -8.602 -9.633 -6.488 1 96.94 296 LEU A C 1
ATOM 2319 O O . LEU A 1 296 ? -9.555 -9.344 -7.211 1 96.94 296 LEU A O 1
ATOM 2323 N N . PHE A 1 297 ? -7.402 -9.109 -6.641 1 94.62 297 PHE A N 1
ATOM 2324 C CA . PHE A 1 297 ? -7.176 -8.008 -7.574 1 94.62 297 PHE A CA 1
ATOM 2325 C C . PHE A 1 297 ? -6.777 -8.547 -8.945 1 94.62 297 PHE A C 1
ATOM 2327 O O . PHE A 1 297 ? -6.953 -7.863 -9.961 1 94.62 297 PHE A O 1
ATOM 2334 N N . ILE A 1 298 ? -6.176 -9.781 -8.938 1 94 298 ILE A N 1
ATOM 2335 C CA . ILE A 1 298 ? -5.516 -10.188 -10.18 1 94 298 ILE A CA 1
ATOM 2336 C C . ILE A 1 298 ? -6.055 -11.539 -10.633 1 94 298 ILE A C 1
ATOM 2338 O O . ILE A 1 298 ? -6.695 -11.641 -11.688 1 94 298 ILE A O 1
ATOM 2342 N N . CYS A 1 299 ? -5.953 -12.516 -9.859 1 95.31 299 CYS A N 1
ATOM 2343 C CA . CYS A 1 299 ? -6.176 -13.891 -10.273 1 95.31 299 CYS A CA 1
ATOM 2344 C C . CYS A 1 299 ? -7.664 -14.188 -10.422 1 95.31 299 CYS A C 1
ATOM 2346 O O . CYS A 1 299 ? -8.086 -14.758 -11.43 1 95.31 299 CYS A O 1
ATOM 2348 N N . LEU A 1 300 ? -8.438 -13.773 -9.445 1 96.38 300 LEU A N 1
ATOM 2349 C CA . LEU A 1 300 ? -9.859 -14.102 -9.453 1 96.38 300 LEU A CA 1
ATOM 2350 C C . LEU A 1 300 ? -10.57 -13.391 -10.594 1 96.38 300 LEU A C 1
ATOM 2352 O O . LEU A 1 300 ? -11.328 -14.016 -11.344 1 96.38 300 LEU A O 1
ATOM 2356 N N . PRO A 1 301 ? -10.344 -12.078 -10.758 1 95.06 301 PRO A N 1
ATOM 2357 C CA . PRO A 1 301 ? -10.992 -11.445 -11.906 1 95.06 301 PRO A CA 1
ATOM 2358 C C . PRO A 1 301 ? -10.625 -12.102 -13.234 1 95.06 301 PRO A C 1
ATOM 2360 O O . PRO A 1 301 ? -11.469 -12.211 -14.125 1 95.06 301 PRO A O 1
ATOM 2363 N N . ASN A 1 302 ? -9.398 -12.492 -13.352 1 94.19 302 ASN A N 1
ATOM 2364 C CA . ASN A 1 302 ? -9 -13.188 -14.57 1 94.19 302 ASN A CA 1
ATOM 2365 C C . ASN A 1 302 ? -9.742 -14.508 -14.734 1 94.19 302 ASN A C 1
ATOM 2367 O O . ASN A 1 302 ? -10.211 -14.828 -15.828 1 94.19 302 ASN A O 1
ATOM 2371 N N . SER A 1 303 ? -9.812 -15.258 -13.68 1 95 303 SER A N 1
ATOM 2372 C CA . SER A 1 303 ? -10.492 -16.547 -13.688 1 95 303 SER A CA 1
ATOM 2373 C C . SER A 1 303 ? -11.984 -16.391 -13.984 1 95 303 SER A C 1
ATOM 2375 O O . SER A 1 303 ? -12.648 -17.344 -14.398 1 95 303 SER A O 1
ATOM 2377 N N . LEU A 1 304 ? -12.484 -15.172 -13.812 1 94.56 304 LEU A N 1
ATOM 2378 C CA . LEU A 1 304 ? -13.906 -14.898 -14.031 1 94.56 304 LEU A CA 1
ATOM 2379 C C . LEU A 1 304 ? -14.102 -14.062 -15.297 1 94.56 304 LEU A C 1
ATOM 2381 O O . LEU A 1 304 ? -15.18 -13.508 -15.508 1 94.56 304 LEU A O 1
ATOM 2385 N N . SER A 1 305 ? -13.141 -13.984 -16.109 1 91.62 305 SER A N 1
ATOM 2386 C CA . SER A 1 305 ? -13.133 -13.023 -17.203 1 91.62 305 SER A CA 1
ATOM 2387 C C . SER A 1 305 ? -13.969 -13.523 -18.375 1 91.62 305 SER A C 1
ATOM 2389 O O . SER A 1 305 ? -14.227 -12.773 -19.328 1 91.62 305 SER A O 1
ATOM 2391 N N . ARG A 1 306 ? -14.43 -14.797 -18.328 1 87.69 306 ARG A N 1
ATOM 2392 C CA . ARG A 1 306 ? -15.242 -15.375 -19.391 1 87.69 306 ARG A CA 1
ATOM 2393 C C . ARG A 1 306 ? -16.547 -15.953 -18.844 1 87.69 306 ARG A C 1
ATOM 2395 O O . ARG A 1 306 ? -16.672 -16.172 -17.641 1 87.69 306 ARG A O 1
ATOM 2402 N N . ASP A 1 307 ? -17.406 -16.266 -19.703 1 79.12 307 ASP A N 1
ATOM 2403 C CA . ASP A 1 307 ? -18.75 -16.719 -19.328 1 79.12 307 ASP A CA 1
ATOM 2404 C C . ASP A 1 307 ? -18.688 -18.094 -18.656 1 79.12 307 ASP A C 1
ATOM 2406 O O . ASP A 1 307 ? -19.375 -18.328 -17.656 1 79.12 307 ASP A O 1
ATOM 2410 N N . ALA A 1 308 ? -17.906 -18.938 -19.078 1 71.56 308 ALA A N 1
ATOM 2411 C CA . ALA A 1 308 ? -17.844 -20.297 -18.562 1 71.56 308 ALA A CA 1
ATOM 2412 C C . ALA A 1 308 ? -16.953 -20.375 -17.328 1 71.56 308 ALA A C 1
ATOM 2414 O O . ALA A 1 308 ? -16.719 -21.453 -16.781 1 71.56 308 ALA A O 1
ATOM 2415 N N . ALA A 1 309 ? -16.766 -19.297 -16.672 1 79.06 309 ALA A N 1
ATOM 2416 C CA . ALA A 1 309 ? -15.688 -19.203 -15.688 1 79.06 309 ALA A CA 1
ATOM 2417 C C . ALA A 1 309 ? -16.156 -19.719 -14.32 1 79.06 309 ALA A C 1
ATOM 2419 O O . ALA A 1 309 ? -17.266 -19.406 -13.883 1 79.06 309 ALA A O 1
ATOM 2420 N N . ILE A 1 310 ? -15.328 -20.547 -13.727 1 85.31 310 ILE A N 1
ATOM 2421 C CA . ILE A 1 310 ? -15.555 -21.125 -12.398 1 85.31 310 ILE A CA 1
ATOM 2422 C C . ILE A 1 310 ? -15.094 -20.141 -11.328 1 85.31 310 ILE A C 1
ATOM 2424 O O . ILE A 1 310 ? -15.711 -20.016 -10.273 1 85.31 310 ILE A O 1
ATOM 2428 N N . GLY A 1 311 ? -14.07 -19.438 -11.609 1 93.38 311 GLY A N 1
ATOM 2429 C CA . GLY A 1 311 ? -13.57 -18.469 -10.656 1 93.38 311 GLY A CA 1
ATOM 2430 C C . GLY A 1 311 ? -12.836 -19.094 -9.492 1 93.38 311 GLY A C 1
ATOM 2431 O O . GLY A 1 311 ? -13.141 -18.797 -8.328 1 93.38 311 GLY A O 1
ATOM 2432 N N . HIS A 1 312 ? -11.812 -19.922 -9.742 1 94.75 312 HIS A N 1
ATOM 2433 C CA . HIS A 1 312 ? -11.062 -20.594 -8.688 1 94.75 312 HIS A CA 1
ATOM 2434 C C . HIS A 1 312 ? -10.328 -19.609 -7.801 1 94.75 312 HIS A C 1
ATOM 2436 O O . HIS A 1 312 ? -10.5 -19.609 -6.578 1 94.75 312 HIS A O 1
ATOM 2442 N N . GLY A 1 313 ? -9.531 -18.703 -8.477 1 95.19 313 GLY A N 1
ATOM 2443 C CA . GLY A 1 313 ? -8.68 -17.828 -7.68 1 95.19 313 GLY A CA 1
ATOM 2444 C C . GLY A 1 313 ? -7.711 -18.594 -6.793 1 95.19 313 GLY A C 1
ATOM 2445 O O . GLY A 1 313 ? -7.699 -19.828 -6.793 1 95.19 313 GLY A O 1
ATOM 2446 N N . MET A 1 314 ? -6.895 -17.922 -6.043 1 95.19 314 MET A N 1
ATOM 2447 C CA . MET A 1 314 ? -5.93 -18.578 -5.172 1 95.19 314 MET A CA 1
ATOM 2448 C C . MET A 1 314 ? -6.621 -19.188 -3.955 1 95.19 314 MET A C 1
ATOM 2450 O O . MET A 1 314 ? -6.148 -20.188 -3.4 1 95.19 314 MET A O 1
ATOM 2454 N N . GLY A 1 315 ? -7.762 -18.641 -3.635 1 94.56 315 GLY A N 1
ATOM 2455 C CA . GLY A 1 315 ? -8.453 -19.031 -2.414 1 94.56 315 GLY A CA 1
ATOM 2456 C C . GLY A 1 315 ? -9.047 -20.422 -2.479 1 94.56 315 GLY A C 1
ATOM 2457 O O . GLY A 1 315 ? -9.422 -21 -1.45 1 94.56 315 GLY A O 1
ATOM 2458 N N . TRP A 1 316 ? -9.172 -20.984 -3.65 1 94.06 316 TRP A N 1
ATOM 2459 C CA . TRP A 1 316 ? -9.711 -22.328 -3.719 1 94.06 316 TRP A CA 1
ATOM 2460 C C . TRP A 1 316 ? -8.82 -23.312 -2.957 1 94.06 316 TRP A C 1
ATOM 2462 O O . TRP A 1 316 ? -9.297 -24.328 -2.439 1 94.06 316 TRP A O 1
ATOM 2472 N N . GLY A 1 317 ? -7.441 -22.984 -2.877 1 94.19 317 GLY A N 1
ATOM 2473 C CA . GLY A 1 317 ? -6.527 -23.688 -1.988 1 94.19 317 GLY A CA 1
ATOM 2474 C C . GLY A 1 317 ? -6.102 -25.031 -2.516 1 94.19 317 GLY A C 1
ATOM 2475 O O . GLY A 1 317 ? -6.555 -25.469 -3.58 1 94.19 317 GLY A O 1
ATOM 2476 N N . TYR A 1 318 ? -5.27 -25.688 -1.729 1 93.44 318 TYR A N 1
ATOM 2477 C CA . TYR A 1 318 ? -4.582 -26.906 -2.139 1 93.44 318 TYR A CA 1
ATOM 2478 C C . TYR A 1 318 ? -5.551 -28.094 -2.193 1 93.44 318 TYR A C 1
ATOM 2480 O O . TYR A 1 318 ? -5.559 -28.844 -3.164 1 93.44 318 TYR A O 1
ATOM 2488 N N . GLU A 1 319 ? -6.395 -28.297 -1.162 1 93.69 319 GLU A N 1
ATOM 2489 C CA . GLU A 1 319 ? -7.258 -29.469 -1.057 1 93.69 319 GLU A CA 1
ATOM 2490 C C . GLU A 1 319 ? -8.273 -29.516 -2.193 1 93.69 319 GLU A C 1
ATOM 2492 O O . GLU A 1 319 ? -8.484 -30.562 -2.805 1 93.69 319 GLU A O 1
ATOM 2497 N N . ASP A 1 320 ? -8.867 -28.406 -2.471 1 94.69 320 ASP A N 1
ATOM 2498 C CA . ASP A 1 320 ? -9.828 -28.344 -3.568 1 94.69 320 ASP A CA 1
ATOM 2499 C C . ASP A 1 320 ? -9.125 -28.5 -4.918 1 94.69 320 ASP A C 1
ATOM 2501 O O . ASP A 1 320 ? -9.656 -29.141 -5.828 1 94.69 320 ASP A O 1
ATOM 2505 N N . ARG A 1 321 ? -7.973 -27.922 -5.09 1 94.56 321 ARG A N 1
ATOM 2506 C CA . ARG A 1 321 ? -7.184 -28.062 -6.309 1 94.56 321 ARG A CA 1
ATOM 2507 C C . ARG A 1 321 ? -6.82 -29.531 -6.555 1 94.56 321 ARG A C 1
ATOM 2509 O O . ARG A 1 321 ? -6.945 -30.031 -7.676 1 94.56 321 ARG A O 1
ATOM 2516 N N . LYS A 1 322 ? -6.367 -30.172 -5.5 1 92.69 322 LYS A N 1
ATOM 2517 C CA . LYS A 1 322 ? -6.023 -31.578 -5.578 1 92.69 322 LYS A CA 1
ATOM 2518 C C . LYS A 1 322 ? -7.227 -32.406 -6.012 1 92.69 322 LYS A C 1
ATOM 2520 O O . LYS A 1 322 ? -7.125 -33.219 -6.93 1 92.69 322 LYS A O 1
ATOM 2525 N N . LYS A 1 323 ? -8.336 -32.188 -5.371 1 94.44 323 LYS A N 1
ATOM 2526 C CA . LYS A 1 323 ? -9.562 -32.906 -5.711 1 94.44 323 LYS A CA 1
ATOM 2527 C C . LYS A 1 323 ? -9.969 -32.656 -7.156 1 94.44 323 LYS A C 1
ATOM 2529 O O . LYS A 1 323 ? -10.406 -33.562 -7.859 1 94.44 323 LYS A O 1
ATOM 2534 N N . TYR A 1 324 ? -9.859 -31.438 -7.539 1 95.5 324 TYR A N 1
ATOM 2535 C CA . TYR A 1 324 ? -10.188 -31.062 -8.906 1 95.5 324 TYR A CA 1
ATOM 2536 C C . TYR A 1 324 ? -9.352 -31.844 -9.906 1 95.5 324 TYR A C 1
ATOM 2538 O O . TYR A 1 324 ? -9.883 -32.375 -10.875 1 95.5 324 TYR A O 1
ATOM 2546 N N . VAL A 1 325 ? -8.039 -31.922 -9.703 1 95.06 325 VAL A N 1
ATOM 2547 C CA . VAL A 1 325 ? -7.121 -32.625 -10.578 1 95.06 325 VAL A CA 1
ATOM 2548 C C . VAL A 1 325 ? -7.457 -34.125 -10.57 1 95.06 325 VAL A C 1
ATOM 2550 O O . VAL A 1 325 ? -7.48 -34.781 -11.625 1 95.06 325 VAL A O 1
ATOM 2553 N N . GLU A 1 326 ? -7.785 -34.656 -9.414 1 95.25 326 GLU A N 1
ATOM 2554 C CA . GLU A 1 326 ? -8.195 -36.031 -9.305 1 95.25 326 GLU A CA 1
ATOM 2555 C C . GLU A 1 326 ? -9.492 -36.312 -10.062 1 95.25 326 GLU A C 1
ATOM 2557 O O . GLU A 1 326 ? -9.625 -37.312 -10.75 1 95.25 326 GLU A O 1
ATOM 2562 N N . ASP A 1 327 ? -10.414 -35.406 -9.938 1 96.69 327 ASP A N 1
ATOM 2563 C CA . ASP A 1 327 ? -11.711 -35.531 -10.594 1 96.69 327 ASP A CA 1
ATOM 2564 C C . ASP A 1 327 ? -11.562 -35.562 -12.117 1 96.69 327 ASP A C 1
ATOM 2566 O O . ASP A 1 327 ? -12.406 -36.094 -12.82 1 96.69 327 ASP A O 1
ATOM 2570 N N . TRP A 1 328 ? -10.516 -35.031 -12.602 1 96.94 328 TRP A N 1
ATOM 2571 C CA . TRP A 1 328 ? -10.281 -35 -14.039 1 96.94 328 TRP A CA 1
ATOM 2572 C C . TRP A 1 328 ? -9.484 -36.219 -14.484 1 96.94 328 TRP A C 1
ATOM 2574 O O . TRP A 1 328 ? -9.031 -36.312 -15.625 1 96.94 328 TRP A O 1
ATOM 2584 N N . GLY A 1 329 ? -9.258 -37.188 -13.602 1 96.44 329 GLY A N 1
ATOM 2585 C CA . GLY A 1 329 ? -8.719 -38.469 -13.992 1 96.44 329 GLY A CA 1
ATOM 2586 C C . GLY A 1 329 ? -7.215 -38.562 -13.805 1 96.44 329 GLY A C 1
ATOM 2587 O O . GLY A 1 329 ? -6.535 -39.281 -14.539 1 96.44 329 GLY A O 1
ATOM 2588 N N . PHE A 1 330 ? -6.68 -37.844 -12.836 1 95.81 330 PHE A N 1
ATOM 2589 C CA . PHE A 1 330 ? -5.258 -37.938 -12.523 1 95.81 330 PHE A CA 1
ATOM 2590 C C . PHE A 1 330 ? -5.043 -38.531 -11.141 1 95.81 330 PHE A C 1
ATOM 2592 O O . PHE A 1 330 ? -5.785 -38.25 -10.203 1 95.81 330 PHE A O 1
ATOM 2599 N N . LYS A 1 331 ? -4.125 -39.438 -11.055 1 92.62 331 LYS A N 1
ATOM 2600 C CA . LYS A 1 331 ? -3.674 -39.969 -9.773 1 92.62 331 LYS A CA 1
ATOM 2601 C C . LYS A 1 331 ? -2.537 -39.125 -9.203 1 92.62 331 LYS A C 1
ATOM 2603 O O . LYS A 1 331 ? -1.505 -38.938 -9.852 1 92.62 331 LYS A O 1
ATOM 2608 N N . ILE A 1 332 ? -2.723 -38.625 -8.07 1 90.19 332 ILE A N 1
ATOM 2609 C CA . ILE A 1 332 ? -1.708 -37.781 -7.441 1 90.19 332 ILE A CA 1
ATOM 2610 C C . ILE A 1 332 ? -0.504 -38.625 -7.047 1 90.19 332 ILE A C 1
ATOM 2612 O O . ILE A 1 332 ? -0.658 -39.688 -6.414 1 90.19 332 ILE A O 1
ATOM 2616 N N . CYS A 1 333 ? 0.651 -38.156 -7.543 1 83.38 333 CYS A N 1
ATOM 2617 C CA . CYS A 1 333 ? 1.888 -38.906 -7.332 1 83.38 333 CYS A CA 1
ATOM 2618 C C . CYS A 1 333 ? 2.686 -38.312 -6.172 1 83.38 333 CYS A C 1
ATOM 2620 O O . CYS A 1 333 ? 2.658 -37.125 -5.941 1 83.38 333 CYS A O 1
ATOM 2622 N N . LYS A 1 334 ? 3.316 -39.344 -5.434 1 72.75 334 LYS A N 1
ATOM 2623 C CA . LYS A 1 334 ? 4.277 -39 -4.395 1 72.75 334 LYS A CA 1
ATOM 2624 C C . LYS A 1 334 ? 5.711 -39.219 -4.863 1 72.75 334 LYS A C 1
ATOM 2626 O O . LYS A 1 334 ? 6.02 -40.281 -5.43 1 72.75 334 LYS A O 1
ATOM 2631 N N . LEU A 1 335 ? 6.508 -38.25 -5.301 1 60.03 335 LEU A N 1
ATOM 2632 C CA . LEU A 1 335 ? 7.836 -38.469 -5.863 1 60.03 335 LEU A CA 1
ATOM 2633 C C . LEU A 1 335 ? 8.727 -39.219 -4.875 1 60.03 335 LEU A C 1
ATOM 2635 O O . LEU A 1 335 ? 9.562 -40.031 -5.277 1 60.03 335 LEU A O 1
ATOM 2639 N N . SER A 1 336 ? 9.109 -38.812 -3.529 1 56.16 336 SER A N 1
ATOM 2640 C CA . SER A 1 336 ? 9.922 -39.656 -2.641 1 56.16 336 SER A CA 1
ATOM 2641 C C . SER A 1 336 ? 9.156 -40 -1.367 1 56.16 336 SER A C 1
ATOM 2643 O O . SER A 1 336 ? 8.172 -39.344 -1.024 1 56.16 336 SER A O 1
ATOM 2645 N N . GLU A 1 337 ? 9.32 -41.281 -0.906 1 51.72 337 GLU A N 1
ATOM 2646 C CA . GLU A 1 337 ? 8.812 -41.688 0.405 1 51.72 337 GLU A CA 1
ATOM 2647 C C . GLU A 1 337 ? 8.961 -40.562 1.422 1 51.72 337 GLU A C 1
ATOM 2649 O O . GLU A 1 337 ? 8.125 -40.406 2.32 1 51.72 337 GLU A O 1
ATOM 2654 N N . GLU A 1 338 ? 10.117 -39.938 1.409 1 47.41 338 GLU A N 1
ATOM 2655 C CA . GLU A 1 338 ? 10.492 -38.938 2.412 1 47.41 338 GLU A CA 1
ATOM 2656 C C . GLU A 1 338 ? 9.914 -37.562 2.074 1 47.41 338 GLU A C 1
ATOM 2658 O O . GLU A 1 338 ? 9.812 -36.688 2.941 1 47.41 338 GLU A O 1
ATOM 2663 N N . GLU A 1 339 ? 9.883 -37.281 0.915 1 46.41 339 GLU A N 1
ATOM 2664 C CA . GLU A 1 339 ? 9.438 -35.938 0.561 1 46.41 339 GLU A CA 1
ATOM 2665 C C . GLU A 1 339 ? 8.047 -35.938 -0.07 1 46.41 339 GLU A C 1
ATOM 2667 O O . GLU A 1 339 ? 7.855 -36.531 -1.134 1 46.41 339 GLU A O 1
ATOM 2672 N N . ASP A 1 340 ? 7.199 -36.125 0.676 1 43.03 340 ASP A N 1
ATOM 2673 C CA . ASP A 1 340 ? 5.812 -35.969 0.237 1 43.03 340 ASP A CA 1
ATOM 2674 C C . ASP A 1 340 ? 5.605 -34.625 -0.489 1 43.03 340 ASP A C 1
ATOM 2676 O O . ASP A 1 340 ? 5.801 -33.562 0.092 1 43.03 340 ASP A O 1
ATOM 2680 N N . VAL A 1 341 ? 5.781 -34.688 -1.748 1 46.53 341 VAL A N 1
ATOM 2681 C CA . VAL A 1 341 ? 5.504 -33.469 -2.52 1 46.53 341 VAL A CA 1
ATOM 2682 C C . VAL A 1 341 ? 4.211 -32.844 -2.021 1 46.53 341 VAL A C 1
ATOM 2684 O O . VAL A 1 341 ? 3.996 -31.641 -2.207 1 46.53 341 VAL A O 1
ATOM 2687 N N . ASP A 1 342 ? 3.34 -33.781 -1.523 1 47.09 342 ASP A N 1
ATOM 2688 C CA . ASP A 1 342 ? 2.121 -33.188 -0.985 1 47.09 342 ASP A CA 1
ATOM 2689 C C . ASP A 1 342 ? 2.416 -32.375 0.278 1 47.09 342 ASP A C 1
ATOM 2691 O O . ASP A 1 342 ? 1.534 -31.703 0.808 1 47.09 342 ASP A O 1
ATOM 2695 N N . GLU A 1 343 ? 3.656 -32.719 0.702 1 53.25 343 GLU A N 1
ATOM 2696 C CA . GLU A 1 343 ? 3.951 -31.875 1.862 1 53.25 343 GLU A CA 1
ATOM 2697 C C . GLU A 1 343 ? 4.168 -30.422 1.456 1 53.25 343 GLU A C 1
ATOM 2699 O O . GLU A 1 343 ? 3.951 -29.516 2.256 1 53.25 343 GLU A O 1
ATOM 2704 N N . ILE A 1 344 ? 4.5 -30.516 0.113 1 55.84 344 ILE A N 1
ATOM 2705 C CA . ILE A 1 344 ? 4.672 -29.172 -0.426 1 55.84 344 ILE A CA 1
ATOM 2706 C C . ILE A 1 344 ? 3.355 -28.672 -1.017 1 55.84 344 ILE A C 1
ATOM 2708 O O . ILE A 1 344 ? 3.002 -29.031 -2.145 1 55.84 344 ILE A O 1
ATOM 2712 N N . LYS A 1 345 ? 2.635 -28.062 -0.331 1 66.44 345 LYS A N 1
ATOM 2713 C CA . LYS A 1 345 ? 1.276 -27.672 -0.685 1 66.44 345 LYS A CA 1
ATOM 2714 C C . LYS A 1 345 ? 1.281 -26.656 -1.835 1 66.44 345 LYS A C 1
ATOM 2716 O O . LYS A 1 345 ? 0.227 -26.328 -2.379 1 66.44 345 LYS A O 1
ATOM 2721 N N . MET A 1 346 ? 2.549 -26.453 -2.324 1 77.5 346 MET A N 1
ATOM 2722 C CA . MET A 1 346 ? 2.609 -25.516 -3.447 1 77.5 346 MET A CA 1
ATOM 2723 C C . MET A 1 346 ? 2.637 -26.281 -4.773 1 77.5 346 MET A C 1
ATOM 2725 O O . MET A 1 346 ? 2.527 -25.656 -5.84 1 77.5 346 MET A O 1
ATOM 2729 N N . ARG A 1 347 ? 2.689 -27.656 -4.707 1 82.25 347 ARG A N 1
ATOM 2730 C CA . ARG A 1 347 ? 2.836 -28.406 -5.941 1 82.25 347 ARG A CA 1
ATOM 2731 C C . ARG A 1 347 ? 1.896 -29.609 -5.957 1 82.25 347 ARG A C 1
ATOM 2733 O O . ARG A 1 347 ? 1.732 -30.297 -4.945 1 82.25 347 ARG A O 1
ATOM 2740 N N . ILE A 1 348 ? 1.286 -29.875 -7.105 1 85.94 348 ILE A N 1
ATOM 2741 C CA . ILE A 1 348 ? 0.529 -31.094 -7.371 1 85.94 348 ILE A CA 1
ATOM 2742 C C . ILE A 1 348 ? 1.108 -31.797 -8.594 1 85.94 348 ILE A C 1
ATOM 2744 O O . ILE A 1 348 ? 1.295 -31.188 -9.648 1 85.94 348 ILE A O 1
ATOM 2748 N N . VAL A 1 349 ? 1.499 -33.031 -8.406 1 88 349 VAL A N 1
ATOM 2749 C CA . VAL A 1 349 ? 1.898 -33.875 -9.508 1 88 349 VAL A CA 1
ATOM 2750 C C . VAL A 1 349 ? 0.861 -35 -9.703 1 88 349 VAL A C 1
ATOM 2752 O O . VAL A 1 349 ? 0.53 -35.719 -8.75 1 88 349 VAL A O 1
ATOM 2755 N N . GLY A 1 350 ? 0.3 -35 -10.891 1 90.94 350 GLY A N 1
ATOM 2756 C CA . GLY A 1 350 ? -0.707 -36.031 -11.188 1 90.94 350 GLY A CA 1
ATOM 2757 C C . GLY A 1 350 ? -0.397 -36.812 -12.438 1 90.94 350 GLY A C 1
ATOM 2758 O O . GLY A 1 350 ? -0.016 -36.25 -13.469 1 90.94 350 GLY A O 1
ATOM 2759 N N . GLN A 1 351 ? -0.523 -38.156 -12.359 1 91.38 351 GLN A N 1
ATOM 2760 C CA . GLN A 1 351 ? -0.403 -39 -13.523 1 91.38 351 GLN A CA 1
ATOM 2761 C C . GLN A 1 351 ? -1.771 -39.312 -14.125 1 91.38 351 GLN A C 1
ATOM 2763 O O . GLN A 1 351 ? -2.713 -39.656 -13.398 1 91.38 351 GLN A O 1
ATOM 2768 N N . MET A 1 352 ? -1.829 -39.156 -15.414 1 93.31 352 MET A N 1
ATOM 2769 C CA . MET A 1 352 ? -3.1 -39.406 -16.078 1 93.31 352 MET A CA 1
ATOM 2770 C C . MET A 1 352 ? -3.426 -40.906 -16.062 1 93.31 352 MET A C 1
ATOM 2772 O O . MET A 1 352 ? -2.58 -41.75 -16.391 1 93.31 352 MET A O 1
ATOM 2776 N N . ILE A 1 353 ? -4.676 -41.281 -15.625 1 89.69 353 ILE A N 1
ATOM 2777 C CA . ILE A 1 353 ? -5.129 -42.656 -15.57 1 89.69 353 ILE A CA 1
ATOM 2778 C C . ILE A 1 353 ? -6.125 -42.938 -16.703 1 89.69 353 ILE A C 1
ATOM 2780 O O . ILE A 1 353 ? -6.848 -42 -17.125 1 89.69 353 ILE A O 1
ATOM 2784 N N . MET B 1 1 ? 24.281 -6.613 14.234 1 64.69 1 MET B N 1
ATOM 2785 C CA . MET B 1 1 ? 22.828 -6.617 14.055 1 64.69 1 MET B CA 1
ATOM 2786 C C . MET B 1 1 ? 22.344 -7.969 13.531 1 64.69 1 MET B C 1
ATOM 2788 O O . MET B 1 1 ? 23.062 -8.625 12.758 1 64.69 1 MET B O 1
ATOM 2792 N N . ASP B 1 2 ? 21.312 -8.547 14.125 1 78.19 2 ASP B N 1
ATOM 2793 C CA . ASP B 1 2 ? 20.797 -9.867 13.773 1 78.19 2 ASP B CA 1
ATOM 2794 C C . ASP B 1 2 ? 20.125 -9.844 12.398 1 78.19 2 ASP B C 1
ATOM 2796 O O . ASP B 1 2 ? 19.047 -9.281 12.234 1 78.19 2 ASP B O 1
ATOM 2800 N N . ASP B 1 3 ? 20.797 -10.328 11.461 1 84.44 3 ASP B N 1
ATOM 2801 C CA . ASP B 1 3 ? 20.391 -10.328 10.055 1 84.44 3 ASP B CA 1
ATOM 2802 C C . ASP B 1 3 ? 19.016 -10.961 9.883 1 84.44 3 ASP B C 1
ATOM 2804 O O . ASP B 1 3 ? 18.188 -10.453 9.125 1 84.44 3 ASP B O 1
ATOM 2808 N N . LYS B 1 4 ? 18.766 -12.008 10.633 1 87.06 4 LYS B N 1
ATOM 2809 C CA . LYS B 1 4 ? 17.484 -12.703 10.508 1 87.06 4 LYS B CA 1
ATOM 2810 C C . LYS B 1 4 ? 16.328 -11.812 10.969 1 87.06 4 LYS B C 1
ATOM 2812 O O . LYS B 1 4 ? 15.297 -11.734 10.305 1 87.06 4 LYS B O 1
ATOM 2817 N N . LYS B 1 5 ? 16.531 -11.164 12.07 1 89.94 5 LYS B N 1
ATOM 2818 C CA . LYS B 1 5 ? 15.492 -10.297 12.617 1 89.94 5 LYS B CA 1
ATOM 2819 C C . LYS B 1 5 ? 15.203 -9.125 11.672 1 89.94 5 LYS B C 1
ATOM 2821 O O . LYS B 1 5 ? 14.047 -8.75 11.484 1 89.94 5 LYS B O 1
ATOM 2826 N N . GLU B 1 6 ? 16.281 -8.523 11.086 1 91.19 6 GLU B N 1
ATOM 2827 C CA . GLU B 1 6 ? 16.125 -7.414 10.148 1 91.19 6 GLU B CA 1
ATOM 2828 C C . GLU B 1 6 ? 15.359 -7.852 8.906 1 91.19 6 GLU B C 1
ATOM 2830 O O . GLU B 1 6 ? 14.492 -7.125 8.414 1 91.19 6 GLU B O 1
ATOM 2835 N N . LYS B 1 7 ? 15.617 -9.023 8.477 1 89.06 7 LYS B N 1
ATOM 2836 C CA . LYS B 1 7 ? 14.938 -9.562 7.301 1 89.06 7 LYS B CA 1
ATOM 2837 C C . LYS B 1 7 ? 13.461 -9.82 7.586 1 89.06 7 LYS B C 1
ATOM 2839 O O . LYS B 1 7 ? 12.609 -9.531 6.746 1 89.06 7 LYS B O 1
ATOM 2844 N N . GLU B 1 8 ? 13.188 -10.32 8.758 1 89.56 8 GLU B N 1
ATOM 2845 C CA . GLU B 1 8 ? 11.812 -10.594 9.164 1 89.56 8 GLU B CA 1
ATOM 2846 C C . GLU B 1 8 ? 10.992 -9.305 9.25 1 89.56 8 GLU B C 1
ATOM 2848 O O . GLU B 1 8 ? 9.805 -9.297 8.93 1 89.56 8 GLU B O 1
ATOM 2853 N N . LYS B 1 9 ? 11.641 -8.266 9.688 1 93 9 LYS B N 1
ATOM 2854 C CA . LYS B 1 9 ? 10.977 -6.965 9.758 1 93 9 LYS B CA 1
ATOM 2855 C C . LYS B 1 9 ? 10.523 -6.5 8.375 1 93 9 LYS B C 1
ATOM 2857 O O . LYS B 1 9 ? 9.398 -6.027 8.211 1 93 9 LYS B O 1
ATOM 2862 N N . VAL B 1 10 ? 11.383 -6.621 7.398 1 91.44 10 VAL B N 1
ATOM 2863 C CA . VAL B 1 10 ? 11.07 -6.219 6.031 1 91.44 10 VAL B CA 1
ATOM 2864 C C . VAL B 1 10 ? 9.914 -7.062 5.5 1 91.44 10 VAL B C 1
ATOM 2866 O O . VAL B 1 10 ? 8.953 -6.531 4.938 1 91.44 10 VAL B O 1
ATOM 2869 N N . GLN B 1 11 ? 9.938 -8.336 5.699 1 88.12 11 GLN B N 1
ATOM 2870 C CA . GLN B 1 11 ? 8.883 -9.234 5.238 1 88.12 11 GLN B CA 1
ATOM 2871 C C . GLN B 1 11 ? 7.543 -8.891 5.879 1 88.12 11 GLN B C 1
ATOM 2873 O O . GLN B 1 11 ? 6.512 -8.883 5.203 1 88.12 11 GLN B O 1
ATOM 2878 N N . ASP B 1 12 ? 7.594 -8.617 7.125 1 92 12 ASP B N 1
ATOM 2879 C CA . ASP B 1 12 ? 6.383 -8.266 7.859 1 92 12 ASP B CA 1
ATOM 2880 C C . ASP B 1 12 ? 5.738 -7 7.293 1 92 12 ASP B C 1
ATOM 2882 O O . ASP B 1 12 ? 4.52 -6.941 7.125 1 92 12 ASP B O 1
ATOM 2886 N N . ILE B 1 13 ? 6.52 -5.984 6.992 1 91.94 13 ILE B N 1
ATOM 2887 C CA . ILE B 1 13 ? 6.039 -4.719 6.445 1 91.94 13 ILE B CA 1
ATOM 2888 C C . ILE B 1 13 ? 5.414 -4.953 5.074 1 91.94 13 ILE B C 1
ATOM 2890 O O . ILE B 1 13 ? 4.309 -4.477 4.801 1 91.94 13 ILE B O 1
ATOM 2894 N N . VAL B 1 14 ? 6.023 -5.723 4.301 1 88.94 14 VAL B N 1
ATOM 2895 C CA . VAL B 1 14 ? 5.555 -5.961 2.939 1 88.94 14 VAL B CA 1
ATOM 2896 C C . VAL B 1 14 ? 4.262 -6.773 2.975 1 88.94 14 VAL B C 1
ATOM 2898 O O . VAL B 1 14 ? 3.307 -6.465 2.256 1 88.94 14 VAL B O 1
ATOM 2901 N N . ASP B 1 15 ? 4.199 -7.805 3.791 1 89.31 15 ASP B N 1
ATOM 2902 C CA . ASP B 1 15 ? 2.982 -8.602 3.918 1 89.31 15 ASP B CA 1
ATOM 2903 C C . ASP B 1 15 ? 1.806 -7.746 4.379 1 89.31 15 ASP B C 1
ATOM 2905 O O . ASP B 1 15 ? 0.705 -7.852 3.834 1 89.31 15 ASP B O 1
ATOM 2909 N N . LYS B 1 16 ? 2.062 -6.918 5.281 1 91.19 16 LYS B N 1
ATOM 2910 C CA . LYS B 1 16 ? 0.99 -6.105 5.852 1 91.19 16 LYS B CA 1
ATOM 2911 C C . LYS B 1 16 ? 0.532 -5.031 4.867 1 91.19 16 LYS B C 1
ATOM 2913 O O . LYS B 1 16 ? -0.608 -4.57 4.934 1 91.19 16 LYS B O 1
ATOM 2918 N N . SER B 1 17 ? 1.425 -4.637 3.977 1 90.44 17 SER B N 1
ATOM 2919 C CA . SER B 1 17 ? 1 -3.676 2.963 1 90.44 17 SER B CA 1
ATOM 2920 C C . SER B 1 17 ? -0.089 -4.262 2.07 1 90.44 17 SER B C 1
ATOM 2922 O O . SER B 1 17 ? -0.995 -3.547 1.637 1 90.44 17 SER B O 1
ATOM 2924 N N . MET B 1 18 ? -0.08 -5.527 1.804 1 90.31 18 MET B N 1
ATOM 2925 C CA . MET B 1 18 ? -1.117 -6.195 1.022 1 90.31 18 MET B CA 1
ATOM 2926 C C . MET B 1 18 ? -2.432 -6.25 1.795 1 90.31 18 MET B C 1
ATOM 2928 O O . MET B 1 18 ? -3.502 -6.043 1.221 1 90.31 18 MET B O 1
ATOM 2932 N N . ILE B 1 19 ? -2.303 -6.496 3.037 1 92.81 19 ILE B N 1
ATOM 2933 C CA . ILE B 1 19 ? -3.482 -6.594 3.889 1 92.81 19 ILE B CA 1
ATOM 2934 C C . ILE B 1 19 ? -4.188 -5.238 3.949 1 92.81 19 ILE B C 1
ATOM 2936 O O . ILE B 1 19 ? -5.418 -5.176 3.988 1 92.81 19 ILE B O 1
ATOM 2940 N N . SER B 1 20 ? -3.379 -4.184 3.943 1 92 20 SER B N 1
ATOM 2941 C CA . SER B 1 20 ? -3.951 -2.842 4.012 1 92 20 SER B CA 1
ATOM 2942 C C . SER B 1 20 ? -4.855 -2.564 2.816 1 92 20 SER B C 1
ATOM 2944 O O . SER B 1 20 ? -5.859 -1.857 2.941 1 92 20 SER B O 1
ATOM 2946 N N . LEU B 1 21 ? -4.562 -3.066 1.655 1 90.38 21 LEU B N 1
ATOM 2947 C CA . LEU B 1 21 ? -5.418 -2.912 0.485 1 90.38 21 LEU B CA 1
ATOM 2948 C C . LEU B 1 21 ? -6.758 -3.609 0.697 1 90.38 21 LEU B C 1
ATOM 2950 O O . LEU B 1 21 ? -7.797 -3.125 0.236 1 90.38 21 LEU B O 1
ATOM 2954 N N . GLY B 1 22 ? -6.707 -4.754 1.41 1 92.94 22 GLY B N 1
ATOM 2955 C CA . GLY B 1 22 ? -7.945 -5.426 1.772 1 92.94 22 GLY B CA 1
ATOM 2956 C C . GLY B 1 22 ? -8.828 -4.602 2.691 1 92.94 22 GLY B C 1
ATOM 2957 O O . GLY B 1 22 ? -10.047 -4.574 2.533 1 92.94 22 GLY B O 1
ATOM 2958 N N . ILE B 1 23 ? -8.18 -3.965 3.635 1 92.69 23 ILE B N 1
ATOM 2959 C CA . ILE B 1 23 ? -8.914 -3.08 4.531 1 92.69 23 ILE B CA 1
ATOM 2960 C C . ILE B 1 23 ? -9.617 -1.992 3.721 1 92.69 23 ILE B C 1
ATOM 2962 O O . ILE B 1 23 ? -10.797 -1.709 3.939 1 92.69 23 ILE B O 1
ATOM 2966 N N . ASP B 1 24 ? -8.93 -1.455 2.756 1 90.75 24 ASP B N 1
ATOM 2967 C CA . ASP B 1 24 ? -9.484 -0.387 1.926 1 90.75 24 ASP B CA 1
ATOM 2968 C C . ASP B 1 24 ? -10.664 -0.886 1.104 1 90.75 24 ASP B C 1
ATOM 2970 O O . ASP B 1 24 ? -11.656 -0.172 0.939 1 90.75 24 ASP B O 1
ATOM 2974 N N . VAL B 1 25 ? -10.586 -2.061 0.563 1 93.88 25 VAL B N 1
ATOM 2975 C CA . VAL B 1 25 ? -11.688 -2.637 -0.2 1 93.88 25 VAL B CA 1
ATOM 2976 C C . VAL B 1 25 ? -12.945 -2.699 0.669 1 93.88 25 VAL B C 1
ATOM 2978 O O . VAL B 1 25 ? -14.039 -2.352 0.218 1 93.88 25 VAL B O 1
ATOM 2981 N N . GLY B 1 26 ? -12.758 -3.129 1.924 1 94.5 26 GLY B N 1
ATOM 2982 C CA . GLY B 1 26 ? -13.891 -3.201 2.83 1 94.5 26 GLY B CA 1
ATOM 2983 C C . GLY B 1 26 ? -14.539 -1.853 3.088 1 94.5 26 GLY B C 1
ATOM 2984 O O . GLY B 1 26 ? -15.766 -1.751 3.182 1 94.5 26 GLY B O 1
ATOM 2985 N N . ILE B 1 27 ? -13.711 -0.835 3.162 1 90.12 27 ILE B N 1
ATOM 2986 C CA . ILE B 1 27 ? -14.195 0.515 3.424 1 90.12 27 ILE B CA 1
ATOM 2987 C C . ILE B 1 27 ? -14.977 1.025 2.211 1 90.12 27 ILE B C 1
ATOM 2989 O O . ILE B 1 27 ? -16.125 1.43 2.334 1 90.12 27 ILE B O 1
ATOM 2993 N N . VAL B 1 28 ? -14.469 0.936 1.046 1 88.94 28 VAL B N 1
ATOM 2994 C CA . VAL B 1 28 ? -15 1.579 -0.15 1 88.94 28 VAL B CA 1
ATOM 2995 C C . VAL B 1 28 ? -16.234 0.826 -0.634 1 88.94 28 VAL B C 1
ATOM 2997 O O . VAL B 1 28 ? -17.188 1.433 -1.146 1 88.94 28 VAL B O 1
ATOM 3000 N N . THR B 1 29 ? -16.297 -0.461 -0.425 1 94.25 29 THR B N 1
ATOM 3001 C CA . THR B 1 29 ? -17.406 -1.267 -0.915 1 94.25 29 THR B CA 1
ATOM 3002 C C . THR B 1 29 ? -18.562 -1.258 0.082 1 94.25 29 THR B C 1
ATOM 3004 O O . THR B 1 29 ? -19.656 -1.737 -0.223 1 94.25 29 THR B O 1
ATOM 3007 N N . GLY B 1 30 ? -18.266 -0.815 1.316 1 94.06 30 GLY B N 1
ATOM 3008 C CA . GLY B 1 30 ? -19.312 -0.785 2.336 1 94.06 30 GLY B CA 1
ATOM 3009 C C . GLY B 1 30 ? -19.469 -2.105 3.068 1 94.06 30 GLY B C 1
ATOM 3010 O O . GLY B 1 30 ? -20.469 -2.328 3.748 1 94.06 30 GLY B O 1
ATOM 3011 N N . LEU B 1 31 ? -18.516 -3.01 2.967 1 97.62 31 LEU B N 1
ATOM 3012 C CA . LEU B 1 31 ? -18.609 -4.336 3.568 1 97.62 31 LEU B CA 1
ATOM 3013 C C . LEU B 1 31 ? -18.656 -4.242 5.09 1 97.62 31 LEU B C 1
ATOM 3015 O O . LEU B 1 31 ? -19.375 -4.992 5.746 1 97.62 31 LEU B O 1
ATOM 3019 N N . TYR B 1 32 ? -17.875 -3.334 5.699 1 96.12 32 TYR B N 1
ATOM 3020 C CA . TYR B 1 32 ? -17.891 -3.191 7.152 1 96.12 32 TYR B CA 1
ATOM 3021 C C . TYR B 1 32 ? -19.25 -2.729 7.645 1 96.12 32 TYR B C 1
ATOM 3023 O O . TYR B 1 32 ? -19.766 -3.227 8.656 1 96.12 32 TYR B O 1
ATOM 3031 N N . ARG B 1 33 ? -19.844 -1.792 6.953 1 96.12 33 ARG B N 1
ATOM 3032 C CA . ARG B 1 33 ? -21.188 -1.341 7.309 1 96.12 33 ARG B CA 1
ATOM 3033 C C . ARG B 1 33 ? -22.203 -2.463 7.141 1 96.12 33 ARG B C 1
ATOM 3035 O O . ARG B 1 33 ? -23.172 -2.553 7.906 1 96.12 33 ARG B O 1
ATOM 3042 N N . ALA B 1 34 ? -22.078 -3.229 6.074 1 98.31 34 ALA B N 1
ATOM 3043 C CA . ALA B 1 34 ? -22.969 -4.379 5.875 1 98.31 34 ALA B CA 1
ATOM 3044 C C . ALA B 1 34 ? -22.891 -5.336 7.059 1 98.31 34 ALA B C 1
ATOM 3046 O O . ALA B 1 34 ? -23.906 -5.902 7.469 1 98.31 34 ALA B O 1
ATOM 3047 N N . PHE B 1 35 ? -21.656 -5.586 7.617 1 98.31 35 PHE B N 1
ATOM 3048 C CA . PHE B 1 35 ? -21.5 -6.402 8.812 1 98.31 35 PHE B CA 1
ATOM 3049 C C . PHE B 1 35 ? -22.375 -5.863 9.945 1 98.31 35 PHE B C 1
ATOM 3051 O O . PHE B 1 35 ? -23 -6.633 10.68 1 98.31 35 PHE B O 1
ATOM 3058 N N . GLU B 1 36 ? -22.391 -4.523 10.086 1 97.88 36 GLU B N 1
ATOM 3059 C CA . GLU B 1 36 ? -23.141 -3.896 11.156 1 97.88 36 GLU B CA 1
ATOM 3060 C C . GLU B 1 36 ? -24.625 -4.215 11.047 1 97.88 36 GLU B C 1
ATOM 3062 O O . GLU B 1 36 ? -25.328 -4.352 12.055 1 97.88 36 GLU B O 1
ATOM 3067 N N . LYS B 1 37 ? -25.156 -4.316 9.867 1 98.19 37 LYS B N 1
ATOM 3068 C CA . LYS B 1 37 ? -26.562 -4.621 9.648 1 98.19 37 LYS B CA 1
ATOM 3069 C C . LYS B 1 37 ? -26.891 -6.051 10.07 1 98.19 37 LYS B C 1
ATOM 3071 O O . LYS B 1 37 ? -28.062 -6.414 10.195 1 98.19 37 LYS B O 1
ATOM 3076 N N . HIS B 1 38 ? -25.906 -6.863 10.289 1 98.25 38 HIS B N 1
ATOM 3077 C CA . HIS B 1 38 ? -26.094 -8.242 10.742 1 98.25 38 HIS B CA 1
ATOM 3078 C C . HIS B 1 38 ? -25.5 -8.445 12.133 1 98.25 38 HIS B C 1
ATOM 3080 O O . HIS B 1 38 ? -24.984 -9.523 12.445 1 98.25 38 HIS B O 1
ATOM 3086 N N . ASN B 1 39 ? -25.438 -7.348 12.938 1 97.5 39 ASN B N 1
ATOM 3087 C CA . ASN B 1 39 ? -24.844 -7.383 14.273 1 97.5 39 ASN B CA 1
ATOM 3088 C C . ASN B 1 39 ? -23.422 -7.953 14.242 1 97.5 39 ASN B C 1
ATOM 3090 O O . ASN B 1 39 ? -23.047 -8.727 15.125 1 97.5 39 ASN B O 1
ATOM 3094 N N . ARG B 1 40 ? -22.688 -7.785 13.133 1 97.12 40 ARG B N 1
ATOM 3095 C CA . ARG B 1 40 ? -21.281 -8.039 12.875 1 97.12 40 ARG B CA 1
ATOM 3096 C C . ARG B 1 40 ? -20.984 -9.539 12.828 1 97.12 40 ARG B C 1
ATOM 3098 O O . ARG B 1 40 ? -19.859 -9.969 13.109 1 97.12 40 ARG B O 1
ATOM 3105 N N . LYS B 1 41 ? -21.984 -10.328 12.555 1 98.06 41 LYS B N 1
ATOM 3106 C CA . LYS B 1 41 ? -21.828 -11.766 12.375 1 98.06 41 LYS B CA 1
ATOM 3107 C C . LYS B 1 41 ? -22.75 -12.281 11.266 1 98.06 41 LYS B C 1
ATOM 3109 O O . LYS B 1 41 ? -23.969 -12.164 11.359 1 98.06 41 LYS B O 1
ATOM 3114 N N . CYS B 1 42 ? -22.234 -12.844 10.188 1 98.56 42 CYS B N 1
ATOM 3115 C CA . CYS B 1 42 ? -23.047 -13.297 9.062 1 98.56 42 CYS B CA 1
ATOM 3116 C C . CYS B 1 42 ? -22.25 -14.188 8.125 1 98.56 42 CYS B C 1
ATOM 3118 O O . CYS B 1 42 ? -21.047 -14.375 8.32 1 98.56 42 CYS B O 1
ATOM 3120 N N . THR B 1 43 ? -22.922 -14.828 7.18 1 98.56 43 THR B N 1
ATOM 3121 C CA . THR B 1 43 ? -22.266 -15.625 6.145 1 98.56 43 THR B CA 1
ATOM 3122 C C . THR B 1 43 ? -21.781 -14.742 5 1 98.56 43 THR B C 1
ATOM 3124 O O . THR B 1 43 ? -22.141 -13.57 4.922 1 98.56 43 THR B O 1
ATOM 3127 N N . SER B 1 44 ? -20.938 -15.312 4.117 1 98.38 44 SER B N 1
ATOM 3128 C CA . SER B 1 44 ? -20.469 -14.57 2.949 1 98.38 44 SER B CA 1
ATOM 3129 C C . SER B 1 44 ? -21.641 -14.188 2.043 1 98.38 44 SER B C 1
ATOM 3131 O O . SER B 1 44 ? -21.656 -13.094 1.471 1 98.38 44 SER B O 1
ATOM 3133 N N . VAL B 1 45 ? -22.641 -15.031 1.909 1 98.5 45 VAL B N 1
ATOM 3134 C CA . VAL B 1 45 ? -23.797 -14.805 1.055 1 98.5 45 VAL B CA 1
ATOM 3135 C C . VAL B 1 45 ? -24.609 -13.633 1.595 1 98.5 45 VAL B C 1
ATOM 3137 O O . VAL B 1 45 ? -24.984 -12.727 0.843 1 98.5 45 VAL B O 1
ATOM 3140 N N . GLN B 1 46 ? -24.875 -13.617 2.9 1 98.69 46 GLN B N 1
ATOM 3141 C CA . GLN B 1 46 ? -25.625 -12.539 3.525 1 98.69 46 GLN B CA 1
ATOM 3142 C C . GLN B 1 46 ? -24.906 -11.203 3.371 1 98.69 46 GLN B C 1
ATOM 3144 O O . GLN B 1 46 ? -25.516 -10.188 3.029 1 98.69 46 GLN B O 1
ATOM 3149 N N . LEU B 1 47 ? -23.625 -11.281 3.643 1 98.69 47 LEU B N 1
ATOM 3150 C CA . LEU B 1 47 ? -22.812 -10.07 3.572 1 98.69 47 LEU B CA 1
ATOM 3151 C C . LEU B 1 47 ? -22.812 -9.492 2.16 1 98.69 47 LEU B C 1
ATOM 3153 O O . LEU B 1 47 ? -23.016 -8.289 1.979 1 98.69 47 LEU B O 1
ATOM 3157 N N . ALA B 1 48 ? -22.625 -10.352 1.174 1 98.38 48 ALA B N 1
ATOM 3158 C CA . ALA B 1 48 ? -22.594 -9.93 -0.224 1 98.38 48 ALA B CA 1
ATOM 3159 C C . ALA B 1 48 ? -23.922 -9.328 -0.647 1 98.38 48 ALA B C 1
ATOM 3161 O O . ALA B 1 48 ? -23.953 -8.289 -1.311 1 98.38 48 ALA B O 1
ATOM 3162 N N . LYS B 1 49 ? -24.984 -9.953 -0.273 1 98.31 49 LYS B N 1
ATOM 3163 C CA . LYS B 1 49 ? -26.312 -9.469 -0.608 1 98.31 49 LYS B CA 1
ATOM 3164 C C . LYS B 1 49 ? -26.562 -8.078 -0.018 1 98.31 49 LYS B C 1
ATOM 3166 O O . LYS B 1 49 ? -27.031 -7.18 -0.71 1 98.31 49 LYS B O 1
ATOM 3171 N N . THR B 1 50 ? -26.219 -7.914 1.251 1 98.5 50 THR B N 1
ATOM 3172 C CA . THR B 1 50 ? -26.438 -6.648 1.936 1 98.5 50 THR B CA 1
ATOM 3173 C C . THR B 1 50 ? -25.594 -5.543 1.315 1 98.5 50 THR B C 1
ATOM 3175 O O . THR B 1 50 ? -26.047 -4.402 1.186 1 98.5 50 THR B O 1
ATOM 3178 N N . ALA B 1 51 ? -24.359 -5.883 0.917 1 97.75 51 ALA B N 1
ATOM 3179 C CA . ALA B 1 51 ? -23.438 -4.895 0.356 1 97.75 51 ALA B CA 1
ATOM 3180 C C . ALA B 1 51 ? -23.703 -4.676 -1.131 1 97.75 51 ALA B C 1
ATOM 3182 O O . ALA B 1 51 ? -23.188 -3.732 -1.731 1 97.75 51 ALA B O 1
ATOM 3183 N N . GLY B 1 52 ? -24.516 -5.531 -1.721 1 97.69 52 GLY B N 1
ATOM 3184 C CA . GLY B 1 52 ? -24.781 -5.445 -3.148 1 97.69 52 GLY B CA 1
ATOM 3185 C C . GLY B 1 52 ? -23.578 -5.824 -4 1 97.69 52 GLY B C 1
ATOM 3186 O O . GLY B 1 52 ? -23.25 -5.129 -4.961 1 97.69 52 GLY B O 1
ATOM 3187 N N . LEU B 1 53 ? -22.859 -6.883 -3.641 1 98.12 53 LEU B N 1
ATOM 3188 C CA . LEU B 1 53 ? -21.656 -7.316 -4.336 1 98.12 53 LEU B CA 1
ATOM 3189 C C . LEU B 1 53 ? -21.766 -8.781 -4.754 1 98.12 53 LEU B C 1
ATOM 3191 O O . LEU B 1 53 ? -22.562 -9.531 -4.191 1 98.12 53 LEU B O 1
ATOM 3195 N N . LYS B 1 54 ? -21.031 -9.195 -5.789 1 97.06 54 LYS B N 1
ATOM 3196 C CA . LYS B 1 54 ? -20.938 -10.602 -6.152 1 97.06 54 LYS B CA 1
ATOM 3197 C C . LYS B 1 54 ? -20.281 -11.414 -5.035 1 97.06 54 LYS B C 1
ATOM 3199 O O . LYS B 1 54 ? -19.172 -11.102 -4.602 1 97.06 54 LYS B O 1
ATOM 3204 N N . GLU B 1 55 ? -20.891 -12.414 -4.625 1 97.44 55 GLU B N 1
ATOM 3205 C CA . GLU B 1 55 ? -20.5 -13.18 -3.443 1 97.44 55 GLU B CA 1
ATOM 3206 C C . GLU B 1 55 ? -19.125 -13.812 -3.629 1 97.44 55 GLU B C 1
ATOM 3208 O O . GLU B 1 55 ? -18.359 -13.922 -2.674 1 97.44 55 GLU B O 1
ATOM 3213 N N . ARG B 1 56 ? -18.719 -14.242 -4.754 1 96.31 56 ARG B N 1
ATOM 3214 C CA . ARG B 1 56 ? -17.453 -14.93 -4.965 1 96.31 56 ARG B CA 1
ATOM 3215 C C . ARG B 1 56 ? -16.281 -14.016 -4.641 1 96.31 56 ARG B C 1
ATOM 3217 O O . ARG B 1 56 ? -15.266 -14.461 -4.102 1 96.31 56 ARG B O 1
ATOM 3224 N N . TYR B 1 57 ? -16.391 -12.75 -5.031 1 97.62 57 TYR B N 1
ATOM 3225 C CA . TYR B 1 57 ? -15.359 -11.781 -4.688 1 97.62 57 TYR B CA 1
ATOM 3226 C C . TYR B 1 57 ? -15.344 -11.516 -3.184 1 97.62 57 TYR B C 1
ATOM 3228 O O . TYR B 1 57 ? -14.273 -11.406 -2.582 1 97.62 57 TYR B O 1
ATOM 3236 N N . VAL B 1 58 ? -16.531 -11.43 -2.598 1 98.38 58 VAL B N 1
ATOM 3237 C CA . VAL B 1 58 ? -16.641 -11.18 -1.163 1 98.38 58 VAL B CA 1
ATOM 3238 C C . VAL B 1 58 ? -16 -12.336 -0.392 1 98.38 58 VAL B C 1
ATOM 3240 O O . VAL B 1 58 ? -15.289 -12.109 0.591 1 98.38 58 VAL B O 1
ATOM 3243 N N . ARG B 1 59 ? -16.219 -13.5 -0.817 1 98.06 59 ARG B N 1
ATOM 3244 C CA . ARG B 1 59 ? -15.656 -14.672 -0.153 1 98.06 59 ARG B CA 1
ATOM 3245 C C . ARG B 1 59 ? -14.133 -14.664 -0.232 1 98.06 59 ARG B C 1
ATOM 3247 O O . ARG B 1 59 ? -13.453 -15.039 0.723 1 98.06 59 ARG B O 1
ATOM 3254 N N . GLU B 1 60 ? -13.562 -14.312 -1.411 1 98.25 60 GLU B N 1
ATOM 3255 C CA . GLU B 1 60 ? -12.117 -14.18 -1.537 1 98.25 60 GLU B CA 1
ATOM 3256 C C . GLU B 1 60 ? -11.57 -13.117 -0.583 1 98.25 60 GLU B C 1
ATOM 3258 O O . GLU B 1 60 ? -10.555 -13.336 0.079 1 98.25 60 GLU B O 1
ATOM 3263 N N . TRP B 1 61 ? -12.242 -11.938 -0.496 1 98.25 61 TRP B N 1
ATOM 3264 C CA . TRP B 1 61 ? -11.875 -10.867 0.426 1 98.25 61 TRP B CA 1
ATOM 3265 C C . TRP B 1 61 ? -11.906 -11.359 1.869 1 98.25 61 TRP B C 1
ATOM 3267 O O . TRP B 1 61 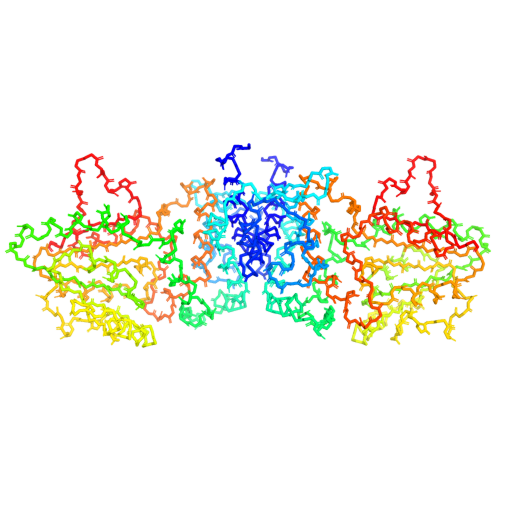? -10.953 -11.141 2.625 1 98.25 61 TRP B O 1
ATOM 3277 N N . LEU B 1 62 ? -12.953 -12.102 2.225 1 98.69 62 LEU B N 1
ATOM 3278 C CA . LEU B 1 62 ? -13.109 -12.641 3.57 1 98.69 62 LEU B CA 1
ATOM 3279 C C . LEU B 1 62 ? -11.961 -13.594 3.906 1 98.69 62 LEU B C 1
ATOM 3281 O O . LEU B 1 62 ? -11.469 -13.602 5.035 1 98.69 62 LEU B O 1
ATOM 3285 N N . GLY B 1 63 ? -11.555 -14.43 2.947 1 98.44 63 GLY B N 1
ATOM 3286 C CA . GLY B 1 63 ? -10.422 -15.312 3.17 1 98.44 63 GLY B CA 1
ATOM 3287 C C . GLY B 1 63 ? -9.164 -14.57 3.602 1 98.44 63 GLY B C 1
ATOM 3288 O O . GLY B 1 63 ? -8.492 -14.984 4.551 1 98.44 63 GLY B O 1
ATOM 3289 N N . GLY B 1 64 ? -8.867 -13.453 2.867 1 98.06 64 GLY B N 1
ATOM 3290 C CA . GLY B 1 64 ? -7.715 -12.633 3.229 1 98.06 64 GLY B CA 1
ATOM 3291 C C . GLY B 1 64 ? -7.84 -12.008 4.605 1 98.06 64 GLY B C 1
ATOM 3292 O O . GLY B 1 64 ? -6.871 -11.977 5.367 1 98.06 64 GLY B O 1
ATOM 3293 N N . MET B 1 65 ? -9.031 -11.531 4.953 1 97.81 65 MET B N 1
ATOM 3294 C CA . MET B 1 65 ? -9.273 -10.898 6.246 1 97.81 65 MET B CA 1
ATOM 3295 C C . MET B 1 65 ? -9.148 -11.914 7.379 1 97.81 65 MET B C 1
ATOM 3297 O O . MET B 1 65 ? -8.672 -11.578 8.469 1 97.81 65 MET B O 1
ATOM 3301 N N . VAL B 1 66 ? -9.57 -13.141 7.156 1 98.31 66 VAL B N 1
ATOM 3302 C CA . VAL B 1 66 ? -9.445 -14.211 8.141 1 98.31 66 VAL B CA 1
ATOM 3303 C C . VAL B 1 66 ? -7.969 -14.562 8.328 1 98.31 66 VAL B C 1
ATOM 3305 O O . VAL B 1 66 ? -7.496 -14.695 9.461 1 98.31 66 VAL B O 1
ATOM 3308 N N . ALA B 1 67 ? -7.23 -14.719 7.203 1 97.75 67 ALA B N 1
ATOM 3309 C CA . ALA B 1 67 ? -5.801 -15.008 7.289 1 97.75 67 ALA B CA 1
ATOM 3310 C C . ALA B 1 67 ? -5.074 -13.961 8.125 1 97.75 67 ALA B C 1
ATOM 3312 O O . ALA B 1 67 ? -4.168 -14.289 8.891 1 97.75 67 ALA B O 1
ATOM 3313 N N . ALA B 1 68 ? -5.512 -12.711 8.016 1 96.44 68 ALA B N 1
ATOM 3314 C CA . ALA B 1 68 ? -4.883 -11.602 8.727 1 96.44 68 ALA B CA 1
ATOM 3315 C C . ALA B 1 68 ? -5.43 -11.469 10.141 1 96.44 68 ALA B C 1
ATOM 3317 O O . ALA B 1 68 ? -4.977 -10.617 10.914 1 96.44 68 ALA B O 1
ATOM 3318 N N . GLU B 1 69 ? -6.457 -12.242 10.477 1 96.5 69 GLU B N 1
ATOM 3319 C CA . GLU B 1 69 ? -7.125 -12.242 11.773 1 96.5 69 GLU B CA 1
ATOM 3320 C C . GLU B 1 69 ? -7.766 -10.883 12.062 1 96.5 69 GLU B C 1
ATOM 3322 O O . GLU B 1 69 ? -7.723 -10.398 13.195 1 96.5 69 GLU B O 1
ATOM 3327 N N . LEU B 1 70 ? -8.281 -10.266 11.07 1 96.31 70 LEU B N 1
ATOM 3328 C CA . LEU B 1 70 ? -9.078 -9.055 11.219 1 96.31 70 LEU B CA 1
ATOM 3329 C C . LEU B 1 70 ? -10.57 -9.391 11.25 1 96.31 70 LEU B C 1
ATOM 3331 O O . LEU B 1 70 ? -11.383 -8.578 11.695 1 96.31 70 LEU B O 1
ATOM 3335 N N . ILE B 1 71 ? -10.93 -10.508 10.688 1 97.75 71 ILE B N 1
ATOM 3336 C CA . ILE B 1 71 ? -12.25 -11.133 10.734 1 97.75 71 ILE B CA 1
ATOM 3337 C C . ILE B 1 71 ? -12.109 -12.594 11.156 1 97.75 71 ILE B C 1
ATOM 3339 O O . ILE B 1 71 ? -11.117 -13.242 10.836 1 97.75 71 ILE B O 1
ATOM 3343 N N . TYR B 1 72 ? -13.055 -13.102 11.859 1 97.69 72 TYR B N 1
ATOM 3344 C CA . TYR B 1 72 ? -12.961 -14.461 12.367 1 97.69 72 TYR B CA 1
ATOM 3345 C C . TYR B 1 72 ? -14.047 -15.344 11.766 1 97.69 72 TYR B C 1
ATOM 3347 O O . TYR B 1 72 ? -15.188 -14.906 11.594 1 97.69 72 TYR B O 1
ATOM 3355 N N . LEU B 1 73 ? -13.68 -16.516 11.375 1 98.12 73 LEU B N 1
ATOM 3356 C CA . LEU B 1 73 ? -14.586 -17.516 10.812 1 98.12 73 LEU B CA 1
ATOM 3357 C C . LEU B 1 73 ? -14.812 -18.656 11.797 1 98.12 73 LEU B C 1
ATOM 3359 O O . LEU B 1 73 ? -13.852 -19.281 12.273 1 98.12 73 LEU B O 1
ATOM 3363 N N . ASP B 1 74 ? -16.078 -18.969 12.117 1 97.44 74 ASP B N 1
ATOM 3364 C CA . ASP B 1 74 ? -16.359 -20 13.102 1 97.44 74 ASP B CA 1
ATOM 3365 C C . ASP B 1 74 ? -16.766 -21.312 12.422 1 97.44 74 ASP B C 1
ATOM 3367 O O . ASP B 1 74 ? -16.672 -21.438 11.203 1 97.44 74 ASP B O 1
ATOM 3371 N N . GLU B 1 75 ? -17.156 -22.328 13.148 1 95.81 75 GLU B N 1
ATOM 3372 C CA . GLU B 1 75 ? -17.422 -23.672 12.664 1 95.81 75 GLU B CA 1
ATOM 3373 C C . GLU B 1 75 ? -18.719 -23.719 11.844 1 95.81 75 GLU B C 1
ATOM 3375 O O . GLU B 1 75 ? -18.938 -24.656 11.07 1 95.81 75 GLU B O 1
ATOM 3380 N N . ASN B 1 76 ? -19.578 -22.75 12.016 1 96.62 76 ASN B N 1
ATOM 3381 C CA . ASN B 1 76 ? -20.828 -22.672 11.281 1 96.62 76 ASN B CA 1
ATOM 3382 C C . ASN B 1 76 ? -20.688 -21.844 10 1 96.62 76 ASN B C 1
ATOM 3384 O O . ASN B 1 76 ? -21.672 -21.469 9.383 1 96.62 76 ASN B O 1
ATOM 3388 N N . ASP B 1 77 ? -19.438 -21.484 9.648 1 96.75 77 ASP B N 1
ATOM 3389 C CA . ASP B 1 77 ? -19.109 -20.703 8.453 1 96.75 77 ASP B CA 1
ATOM 3390 C C . ASP B 1 77 ? -19.703 -19.297 8.523 1 96.75 77 ASP B C 1
ATOM 3392 O O . ASP B 1 77 ? -20.172 -18.781 7.516 1 96.75 77 ASP B O 1
ATOM 3396 N N . GLU B 1 78 ? -19.75 -18.812 9.703 1 98.38 78 GLU B N 1
ATOM 3397 C CA . GLU B 1 78 ? -20.125 -17.406 9.891 1 98.38 78 GLU B CA 1
ATOM 3398 C C . GLU B 1 78 ? -18.906 -16.547 10.211 1 98.38 78 GLU B C 1
ATOM 3400 O O . GLU B 1 78 ? -18 -16.984 10.938 1 98.38 78 GLU B O 1
ATOM 3405 N N . TYR B 1 79 ? -18.891 -15.453 9.578 1 98.62 79 TYR B N 1
ATOM 3406 C CA . TYR B 1 79 ? -17.812 -14.492 9.758 1 98.62 79 TYR B CA 1
ATOM 3407 C C . TYR B 1 79 ? -18.188 -13.438 10.797 1 98.62 79 TYR B C 1
ATOM 3409 O O . TYR B 1 79 ? -19.328 -12.969 10.828 1 98.62 79 TYR B O 1
ATOM 3417 N N . THR B 1 80 ? -17.234 -13.047 11.703 1 98.31 80 THR B N 1
ATOM 3418 C CA . THR B 1 80 ? -17.453 -12.031 12.719 1 98.31 80 THR B CA 1
ATOM 3419 C C . THR B 1 80 ? -16.453 -10.891 12.57 1 98.31 80 THR B C 1
ATOM 3421 O O . THR B 1 80 ? -15.234 -11.125 12.5 1 98.31 80 THR B O 1
ATOM 3424 N N . LEU B 1 81 ? -16.922 -9.703 12.43 1 97.62 81 LEU B N 1
ATOM 3425 C CA . LEU B 1 81 ? -16.094 -8.492 12.508 1 97.62 81 LEU B CA 1
ATOM 3426 C C . LEU B 1 81 ? -15.922 -8.055 13.953 1 97.62 81 LEU B C 1
ATOM 3428 O O . LEU B 1 81 ? -16.891 -7.629 14.602 1 97.62 81 LEU B O 1
ATOM 3432 N N . PRO B 1 82 ? -14.742 -8.125 14.484 1 96.31 82 PRO B N 1
ATOM 3433 C CA . PRO B 1 82 ? -14.562 -7.887 15.922 1 96.31 82 PRO B CA 1
ATOM 3434 C C . PRO B 1 82 ? -14.562 -6.402 16.281 1 96.31 82 PRO B C 1
ATOM 3436 O O . PRO B 1 82 ? -14.805 -6.039 17.422 1 96.31 82 PRO B O 1
ATOM 3439 N N . ILE B 1 83 ? -14.211 -5.547 15.328 1 92.94 83 ILE B N 1
ATOM 3440 C CA . ILE B 1 83 ? -14.117 -4.109 15.539 1 92.94 83 ILE B CA 1
ATOM 3441 C C . ILE B 1 83 ? -15.242 -3.406 14.781 1 92.94 83 ILE B C 1
ATOM 3443 O O . ILE B 1 83 ? -15.695 -3.891 13.734 1 92.94 83 ILE B O 1
ATOM 3447 N N . SER B 1 84 ? -15.641 -2.305 15.297 1 92.31 84 SER B N 1
ATOM 3448 C CA . SER B 1 84 ? -16.766 -1.594 14.688 1 92.31 84 SER B CA 1
ATOM 3449 C C . SER B 1 84 ? -16.406 -1.097 13.297 1 92.31 84 SER B C 1
ATOM 3451 O O . SER B 1 84 ? -15.234 -0.854 12.992 1 92.31 84 SER B O 1
ATOM 3453 N N . ALA B 1 85 ? -17.453 -0.971 12.438 1 92.12 85 ALA B N 1
ATOM 3454 C CA . ALA B 1 85 ? -17.297 -0.397 11.109 1 92.12 85 ALA B CA 1
ATOM 3455 C C . ALA B 1 85 ? -16.719 1.015 11.188 1 92.12 85 ALA B C 1
ATOM 3457 O O . ALA B 1 85 ? -15.875 1.398 10.367 1 92.12 85 ALA B O 1
ATOM 3458 N N . GLU B 1 86 ? -17.141 1.727 12.148 1 86.31 86 GLU B N 1
ATOM 3459 C CA . GLU B 1 86 ? -16.672 3.098 12.328 1 86.31 86 GLU B CA 1
ATOM 3460 C C . GLU B 1 86 ? -15.156 3.146 12.516 1 86.31 86 GLU B C 1
ATOM 3462 O O . GLU B 1 86 ? -14.477 3.98 11.922 1 86.31 86 GLU B O 1
ATOM 3467 N N . TYR B 1 87 ? -14.68 2.291 13.336 1 87.31 87 TYR B N 1
ATOM 3468 C CA . TYR B 1 87 ? -13.242 2.254 13.578 1 87.31 87 TYR B CA 1
ATOM 3469 C C . TYR B 1 87 ? -12.484 1.842 12.32 1 87.31 87 TYR B C 1
ATOM 3471 O O . TYR B 1 87 ? -11.469 2.447 11.969 1 87.31 87 TYR B O 1
ATOM 3479 N N . MET B 1 88 ? -12.992 0.8 11.609 1 88.75 88 MET B N 1
ATOM 3480 C CA . MET B 1 88 ? -12.344 0.364 10.375 1 88.75 88 MET B CA 1
ATOM 3481 C C . MET B 1 88 ? -12.281 1.503 9.367 1 88.75 88 MET B C 1
ATOM 3483 O O . MET B 1 88 ? -11.25 1.712 8.727 1 88.75 88 MET B O 1
ATOM 3487 N N . GLU B 1 89 ? -13.312 2.225 9.266 1 84.75 89 GLU B N 1
ATOM 3488 C CA . GLU B 1 89 ? -13.422 3.301 8.289 1 84.75 89 GLU B CA 1
ATOM 3489 C C . GLU B 1 89 ? -12.516 4.469 8.648 1 84.75 89 GLU B C 1
ATOM 3491 O O . GLU B 1 89 ? -12.102 5.238 7.773 1 84.75 89 GLU B O 1
ATOM 3496 N N . SER B 1 90 ? -12.227 4.602 9.945 1 77.88 90 SER B N 1
ATOM 3497 C CA . SER B 1 90 ? -11.336 5.672 10.391 1 77.88 90 SER B CA 1
ATOM 3498 C C . SER B 1 90 ? -9.891 5.398 9.992 1 77.88 90 SER B C 1
ATOM 3500 O O . SER B 1 90 ? -9.047 6.289 10.055 1 77.88 90 SER B O 1
ATOM 3502 N N . HIS B 1 91 ? -9.648 4.223 9.633 1 69.75 91 HIS B N 1
ATOM 3503 C CA . HIS B 1 91 ? -8.305 3.824 9.227 1 69.75 91 HIS B CA 1
ATOM 3504 C C . HIS B 1 91 ? -8.203 3.715 7.707 1 69.75 91 HIS B C 1
ATOM 3506 O O . HIS B 1 91 ? -7.414 2.918 7.188 1 69.75 91 HIS B O 1
ATOM 3512 N N . GLY B 1 92 ? -9.023 4.555 7.219 1 64.5 92 GLY B N 1
ATOM 3513 C CA . GLY B 1 92 ? -9.016 4.656 5.766 1 64.5 92 GLY B CA 1
ATOM 3514 C C . GLY B 1 92 ? -7.734 5.254 5.215 1 64.5 92 GLY B C 1
ATOM 3515 O O . GLY B 1 92 ? -7.645 5.555 4.023 1 64.5 92 GLY B O 1
ATOM 3516 N N . LYS B 1 93 ? -6.809 5.363 6.098 1 60.03 93 LYS B N 1
ATOM 3517 C CA . LYS B 1 93 ? -5.473 5.809 5.703 1 60.03 93 LYS B CA 1
ATOM 3518 C C . LYS B 1 93 ? -4.906 4.93 4.594 1 60.03 93 LYS B C 1
ATOM 3520 O O . LYS B 1 93 ? -4.059 5.371 3.816 1 60.03 93 LYS B O 1
ATOM 3525 N N . ALA B 1 94 ? -5.438 3.865 4.656 1 61.75 94 ALA B N 1
ATOM 3526 C CA . ALA B 1 94 ? -5.023 3.004 3.551 1 61.75 94 ALA B CA 1
ATOM 3527 C C . ALA B 1 94 ? -5.316 3.658 2.205 1 61.75 94 ALA B C 1
ATOM 3529 O O . ALA B 1 94 ? -4.582 3.457 1.235 1 61.75 94 ALA B O 1
ATOM 3530 N N . SER B 1 95 ? -6.133 4.566 2.219 1 69.5 95 SER B N 1
ATOM 3531 C CA . SER B 1 95 ? -6.516 5.262 0.993 1 69.5 95 SER B CA 1
ATOM 3532 C C . SER B 1 95 ? -5.438 6.242 0.555 1 69.5 95 SER B C 1
ATOM 3534 O O . SER B 1 95 ? -5.215 6.438 -0.642 1 69.5 95 SER B O 1
ATOM 3536 N N . ILE B 1 96 ? -4.758 6.738 1.512 1 79.44 96 ILE B N 1
ATOM 3537 C CA . ILE B 1 96 ? -3.705 7.672 1.132 1 79.44 96 ILE B CA 1
ATOM 3538 C C . ILE B 1 96 ? -2.564 6.914 0.456 1 79.44 96 ILE B C 1
ATOM 3540 O O . ILE B 1 96 ? -1.926 7.43 -0.464 1 79.44 96 ILE B O 1
ATOM 3544 N N . GLY B 1 97 ? -2.387 5.715 0.896 1 82.5 97 GLY B N 1
ATOM 3545 C CA . GLY B 1 97 ? -1.403 4.871 0.234 1 82.5 97 GLY B CA 1
ATOM 3546 C C . GLY B 1 97 ? -1.692 4.664 -1.24 1 82.5 97 GLY B C 1
ATOM 3547 O O . GLY B 1 97 ? -0.78 4.699 -2.068 1 82.5 97 GLY B O 1
ATOM 3548 N N . ARG B 1 98 ? -2.938 4.465 -1.535 1 83 98 ARG B N 1
ATOM 3549 C CA . ARG B 1 98 ? -3.342 4.297 -2.928 1 83 98 ARG B CA 1
ATOM 3550 C C . ARG B 1 98 ? -3.07 5.562 -3.732 1 83 98 ARG B C 1
ATOM 3552 O O . ARG B 1 98 ? -2.604 5.492 -4.871 1 83 98 ARG B O 1
ATOM 3559 N N . LEU B 1 99 ? -3.363 6.68 -3.143 1 84.06 99 LEU B N 1
ATOM 3560 C CA . LEU B 1 99 ? -3.117 7.949 -3.818 1 84.06 99 LEU B CA 1
ATOM 3561 C C . LEU B 1 99 ? -1.629 8.148 -4.082 1 84.06 99 LEU B C 1
ATOM 3563 O O . LEU B 1 99 ? -1.238 8.562 -5.176 1 84.06 99 LEU B O 1
ATOM 3567 N N . MET B 1 100 ? -0.86 7.852 -3.09 1 88.12 100 MET B N 1
ATOM 3568 C CA . MET B 1 100 ? 0.588 7.969 -3.23 1 88.12 100 MET B CA 1
ATOM 3569 C C . MET B 1 100 ? 1.106 7.039 -4.324 1 88.12 100 MET B C 1
ATOM 3571 O O . MET B 1 100 ? 1.942 7.438 -5.137 1 88.12 100 MET B O 1
ATOM 3575 N N . SER B 1 101 ? 0.533 5.855 -4.328 1 85.69 101 SER B N 1
ATOM 3576 C CA . SER B 1 101 ? 0.935 4.891 -5.348 1 85.69 101 SER B CA 1
ATOM 3577 C C . SER B 1 101 ? 0.639 5.418 -6.75 1 85.69 101 SER B C 1
ATOM 3579 O O . SER B 1 101 ? 1.447 5.246 -7.664 1 85.69 101 SER B O 1
ATOM 3581 N N . ASN B 1 102 ? -0.459 6.043 -6.883 1 83.38 102 ASN B N 1
ATOM 3582 C CA . ASN B 1 102 ? -0.869 6.594 -8.172 1 83.38 102 ASN B CA 1
ATOM 3583 C C . ASN B 1 102 ? 0.027 7.75 -8.594 1 83.38 102 ASN B C 1
ATOM 3585 O O . ASN B 1 102 ? 0.067 8.109 -9.773 1 83.38 102 ASN B O 1
ATOM 3589 N N . HIS B 1 103 ? 0.803 8.312 -7.707 1 87.25 103 HIS B N 1
ATOM 3590 C CA . HIS B 1 103 ? 1.652 9.461 -8 1 87.25 103 HIS B CA 1
ATOM 3591 C C . HIS B 1 103 ? 3.129 9.094 -7.91 1 87.25 103 HIS B C 1
ATOM 3593 O O . HIS B 1 103 ? 3.994 9.969 -7.898 1 87.25 103 HIS B O 1
ATOM 3599 N N . PHE B 1 104 ? 3.385 7.867 -7.895 1 89.19 104 PHE B N 1
ATOM 3600 C CA . PHE B 1 104 ? 4.73 7.348 -7.688 1 89.19 104 PHE B CA 1
ATOM 3601 C C . PHE B 1 104 ? 5.68 7.863 -8.766 1 89.19 104 PHE B C 1
ATOM 3603 O O . PHE B 1 104 ? 6.781 8.32 -8.453 1 89.19 104 PHE B O 1
ATOM 3610 N N . HIS B 1 105 ? 5.266 7.902 -10.047 1 87.25 105 HIS B N 1
ATOM 3611 C CA . HIS B 1 105 ? 6.121 8.312 -11.156 1 87.25 105 HIS B CA 1
ATOM 3612 C C . HIS B 1 105 ? 6.457 9.797 -11.07 1 87.25 105 HIS B C 1
ATOM 3614 O O . HIS B 1 105 ? 7.566 10.211 -11.422 1 87.25 105 HIS B O 1
ATOM 3620 N N . GLN B 1 106 ? 5.52 10.586 -10.672 1 90.88 106 GLN B N 1
ATOM 3621 C CA . GLN B 1 106 ? 5.758 12.016 -10.531 1 90.88 106 GLN B CA 1
ATOM 3622 C C . GLN B 1 106 ? 6.824 12.305 -9.477 1 90.88 106 GLN B C 1
ATOM 3624 O O . GLN B 1 106 ? 7.672 13.18 -9.664 1 90.88 106 GLN B O 1
ATOM 3629 N N . LEU B 1 107 ? 6.754 11.586 -8.375 1 94.25 107 LEU B N 1
ATOM 3630 C CA . LEU B 1 107 ? 7.77 11.734 -7.336 1 94.25 107 LEU B CA 1
ATOM 3631 C C . LEU B 1 107 ? 9.156 11.406 -7.879 1 94.25 107 LEU B C 1
ATOM 3633 O O . LEU B 1 107 ? 10.109 12.156 -7.652 1 94.25 107 LEU B O 1
ATOM 3637 N N . LEU B 1 108 ? 9.227 10.281 -8.617 1 93.62 108 LEU B N 1
ATOM 3638 C CA . LEU B 1 108 ? 10.523 9.867 -9.148 1 93.62 108 LEU B CA 1
ATOM 3639 C C . LEU B 1 108 ? 11.102 10.93 -10.07 1 93.62 108 LEU B C 1
ATOM 3641 O O . LEU B 1 108 ? 12.312 11.188 -10.047 1 93.62 108 LEU B O 1
ATOM 3645 N N . GLU B 1 109 ? 10.258 11.539 -10.828 1 93.44 109 GLU B N 1
ATOM 3646 C CA . GLU B 1 109 ? 10.695 12.562 -11.758 1 93.44 109 GLU B CA 1
ATOM 3647 C C . GLU B 1 109 ? 11.312 13.75 -11.023 1 93.44 109 GLU B C 1
ATOM 3649 O O . GLU B 1 109 ? 12.375 14.242 -11.406 1 93.44 109 GLU B O 1
ATOM 3654 N N . VAL B 1 110 ? 10.688 14.203 -10 1 94.75 110 VAL B N 1
ATOM 3655 C CA . VAL B 1 110 ? 11.164 15.406 -9.328 1 94.75 110 VAL B CA 1
ATOM 3656 C C . VAL B 1 110 ? 12.383 15.062 -8.461 1 94.75 110 VAL B C 1
ATOM 3658 O O . VAL B 1 110 ? 13.227 15.922 -8.211 1 94.75 110 VAL B O 1
ATOM 3661 N N . MET B 1 111 ? 12.508 13.836 -8.008 1 96.12 111 MET B N 1
ATOM 3662 C CA . MET B 1 111 ? 13.68 13.414 -7.25 1 96.12 111 MET B CA 1
ATOM 3663 C C . MET B 1 111 ? 14.922 13.406 -8.133 1 96.12 111 MET B C 1
ATOM 3665 O O . MET B 1 111 ? 16.031 13.68 -7.656 1 96.12 111 MET B O 1
ATOM 3669 N N . LYS B 1 112 ? 14.734 13.078 -9.383 1 95.25 112 LYS B N 1
ATOM 3670 C CA . LYS B 1 112 ? 15.859 12.812 -10.281 1 95.25 112 LYS B CA 1
ATOM 3671 C C . LYS B 1 112 ? 16.234 14.07 -11.062 1 95.25 112 LYS B C 1
ATOM 3673 O O . LYS B 1 112 ? 17.422 14.344 -11.258 1 95.25 112 LYS B O 1
ATOM 3678 N N . ASP B 1 113 ? 15.289 14.797 -11.523 1 93.5 113 ASP B N 1
ATOM 3679 C CA . ASP B 1 113 ? 15.523 15.922 -12.43 1 93.5 113 ASP B CA 1
ATOM 3680 C C . ASP B 1 113 ? 15.805 17.203 -11.648 1 93.5 113 ASP B C 1
ATOM 3682 O O . ASP B 1 113 ? 14.883 17.844 -11.133 1 93.5 113 ASP B O 1
ATOM 3686 N N . GLU B 1 114 ? 16.969 17.672 -11.672 1 89.81 114 GLU B N 1
ATOM 3687 C CA . GLU B 1 114 ? 17.406 18.844 -10.914 1 89.81 114 GLU B CA 1
ATOM 3688 C C . GLU B 1 114 ? 16.703 20.109 -11.391 1 89.81 114 GLU B C 1
ATOM 3690 O O . GLU B 1 114 ? 16.609 21.094 -10.648 1 89.81 114 GLU B O 1
ATOM 3695 N N . THR B 1 115 ? 16.203 20.078 -12.5 1 90.25 115 THR B N 1
ATOM 3696 C CA . THR B 1 115 ? 15.609 21.281 -13.078 1 90.25 115 THR B CA 1
ATOM 3697 C C . THR B 1 115 ? 14.117 21.359 -12.75 1 90.25 115 THR B C 1
ATOM 3699 O O . THR B 1 115 ? 13.492 22.391 -12.945 1 90.25 115 THR B O 1
ATOM 3702 N N . LYS B 1 116 ? 13.57 20.312 -12.32 1 89.5 116 LYS B N 1
ATOM 3703 C CA . LYS B 1 116 ? 12.133 20.297 -12.062 1 89.5 116 LYS B CA 1
ATOM 3704 C C . LYS B 1 116 ? 11.828 20.656 -10.617 1 89.5 116 LYS B C 1
ATOM 3706 O O . LYS B 1 116 ? 12.375 20.062 -9.688 1 89.5 116 LYS B O 1
ATOM 3711 N N . PRO B 1 117 ? 10.961 21.641 -10.453 1 91.62 117 PRO B N 1
ATOM 3712 C CA . PRO B 1 117 ? 10.477 21.891 -9.094 1 91.62 117 PRO B CA 1
ATOM 3713 C C . PRO B 1 117 ? 9.562 20.781 -8.586 1 91.62 117 PRO B C 1
ATOM 3715 O O . PRO B 1 117 ? 9.242 19.844 -9.328 1 91.62 117 PRO B O 1
ATOM 3718 N N . GLY B 1 118 ? 9.203 20.875 -7.359 1 93.56 118 GLY B N 1
ATOM 3719 C CA . GLY B 1 118 ? 8.188 19.969 -6.863 1 93.56 118 GLY B CA 1
ATOM 3720 C C . GLY B 1 118 ? 6.855 20.109 -7.57 1 93.56 118 GLY B C 1
ATOM 3721 O O . GLY B 1 118 ? 6.801 20.562 -8.719 1 93.56 118 GLY B O 1
ATOM 3722 N N . TYR B 1 119 ? 5.848 19.562 -7.098 1 89.88 119 TYR B N 1
ATOM 3723 C CA . TYR B 1 119 ? 4.531 19.672 -7.715 1 89.88 119 TYR B CA 1
ATOM 3724 C C . TYR B 1 119 ? 3.479 20.078 -6.695 1 89.88 119 TYR B C 1
ATOM 3726 O O . TYR B 1 119 ? 3.672 19.906 -5.488 1 89.88 119 TYR B O 1
ATOM 3734 N N . ASP B 1 120 ? 2.365 20.594 -7.246 1 89.94 120 ASP B N 1
ATOM 3735 C CA . ASP B 1 120 ? 1.245 21.125 -6.477 1 89.94 120 ASP B CA 1
ATOM 3736 C C . ASP B 1 120 ? 0.393 20 -5.895 1 89.94 120 ASP B C 1
ATOM 3738 O O . ASP B 1 120 ? -0.028 19.094 -6.621 1 89.94 120 ASP B O 1
ATOM 3742 N N . ILE B 1 121 ? 0.133 20.156 -4.598 1 85.88 121 ILE B N 1
ATOM 3743 C CA . ILE B 1 121 ? -0.617 19.141 -3.869 1 85.88 121 ILE B CA 1
ATOM 3744 C C . ILE B 1 121 ? -2.012 19 -4.477 1 85.88 121 ILE B C 1
ATOM 3746 O O . ILE B 1 121 ? -2.594 17.906 -4.457 1 85.88 121 ILE B O 1
ATOM 3750 N N . TYR B 1 122 ? -2.568 20 -5.004 1 84.81 122 TYR B N 1
ATOM 3751 C CA . TYR B 1 122 ? -3.924 19.984 -5.543 1 84.81 122 TYR B CA 1
ATOM 3752 C C . TYR B 1 122 ? -3.967 19.266 -6.887 1 84.81 122 TYR B C 1
ATOM 3754 O O . TYR B 1 122 ? -5.047 18.938 -7.387 1 84.81 122 TYR B O 1
ATOM 3762 N N . ASN B 1 123 ? -2.803 18.969 -7.398 1 80.94 123 ASN B N 1
ATOM 3763 C CA . ASN B 1 123 ? -2.732 18.203 -8.641 1 80.94 123 ASN B CA 1
ATOM 3764 C C . ASN B 1 123 ? -2.66 16.703 -8.367 1 80.94 123 ASN B C 1
ATOM 3766 O O . ASN B 1 123 ? -2.672 15.906 -9.305 1 80.94 123 ASN B O 1
ATOM 3770 N N . VAL B 1 124 ? -2.578 16.391 -7.133 1 81.31 124 VAL B N 1
ATOM 3771 C CA . VAL B 1 124 ? -2.67 14.992 -6.758 1 81.31 124 VAL B CA 1
ATOM 3772 C C . VAL B 1 124 ? -4.133 14.555 -6.742 1 81.31 124 VAL B C 1
ATOM 3774 O O . VAL B 1 124 ? -4.867 14.859 -5.801 1 81.31 124 VAL B O 1
ATOM 3777 N N . LYS B 1 125 ? -4.465 13.844 -7.703 1 77.06 125 LYS B N 1
ATOM 3778 C CA . LYS B 1 125 ? -5.855 13.461 -7.918 1 77.06 125 LYS B CA 1
ATOM 3779 C C . LYS B 1 125 ? -6.414 12.719 -6.711 1 77.06 125 LYS B C 1
ATOM 3781 O O . LYS B 1 125 ? -5.812 11.758 -6.23 1 77.06 125 LYS B O 1
ATOM 3786 N N . GLY B 1 126 ? -7.477 13.258 -6.191 1 81.56 126 GLY B N 1
ATOM 3787 C CA . GLY B 1 126 ? -8.203 12.602 -5.117 1 81.56 126 GLY B CA 1
ATOM 3788 C C . GLY B 1 126 ? -7.785 13.07 -3.736 1 81.56 126 GLY B C 1
ATOM 3789 O O . GLY B 1 126 ? -8.477 12.805 -2.75 1 81.56 126 GLY B O 1
ATOM 3790 N N . LEU B 1 127 ? -6.727 13.758 -3.705 1 85.44 127 LEU B N 1
ATOM 3791 C CA . LEU B 1 127 ? -6.172 14.125 -2.406 1 85.44 127 LEU B CA 1
ATOM 3792 C C . LEU B 1 127 ? -7.086 15.102 -1.68 1 85.44 127 LEU B C 1
ATOM 3794 O O . LEU B 1 127 ? -7.332 14.961 -0.48 1 85.44 127 LEU B O 1
ATOM 3798 N N . THR B 1 128 ? -7.562 16.094 -2.416 1 84.25 128 THR B N 1
ATOM 3799 C CA . THR B 1 128 ? -8.422 17.094 -1.803 1 84.25 128 THR B CA 1
ATOM 3800 C C . THR B 1 128 ? -9.656 16.453 -1.177 1 84.25 128 THR B C 1
ATOM 3802 O O . THR B 1 128 ? -9.984 16.719 -0.021 1 84.25 128 THR B O 1
ATOM 3805 N N . THR B 1 129 ? -10.25 15.578 -1.944 1 81.19 129 THR B N 1
ATOM 3806 C CA . THR B 1 129 ? -11.43 14.867 -1.457 1 81.19 129 THR B CA 1
ATOM 3807 C C . THR B 1 129 ? -11.086 14.016 -0.24 1 81.19 129 THR B C 1
ATOM 3809 O O . THR B 1 129 ? -11.852 13.969 0.725 1 81.19 129 THR B O 1
ATOM 3812 N N . PHE B 1 130 ? -10.016 13.398 -0.299 1 81.44 130 PHE B N 1
ATOM 3813 C CA . PHE B 1 130 ? -9.57 12.562 0.808 1 81.44 130 PHE B CA 1
ATOM 3814 C C . PHE B 1 130 ? -9.359 13.398 2.068 1 81.44 130 PHE B C 1
ATOM 3816 O O . PHE B 1 130 ? -9.883 13.062 3.133 1 81.44 130 PHE B O 1
ATOM 3823 N N . MET B 1 131 ? -8.594 14.461 1.94 1 82.06 131 MET B N 1
ATOM 3824 C CA . MET B 1 131 ? -8.266 15.305 3.086 1 82.06 131 MET B CA 1
ATOM 3825 C C . MET B 1 131 ? -9.531 15.883 3.715 1 82.06 131 MET B C 1
ATOM 3827 O O . MET B 1 131 ? -9.656 15.93 4.941 1 82.06 131 MET B O 1
ATOM 3831 N N . GLU B 1 132 ? -10.422 16.344 2.908 1 80.31 132 GLU B N 1
ATOM 3832 C CA . GLU B 1 132 ? -11.672 16.906 3.402 1 80.31 132 GLU B CA 1
ATOM 3833 C C . GLU B 1 132 ? -12.484 15.875 4.168 1 80.31 132 GLU B C 1
ATOM 3835 O O . GLU B 1 132 ? -13.031 16.172 5.23 1 80.31 132 GLU B O 1
ATOM 3840 N N . SER B 1 133 ? -12.508 14.672 3.598 1 77.06 133 SER B N 1
ATOM 3841 C CA . SER B 1 133 ? -13.25 13.602 4.246 1 77.06 133 SER B CA 1
ATOM 384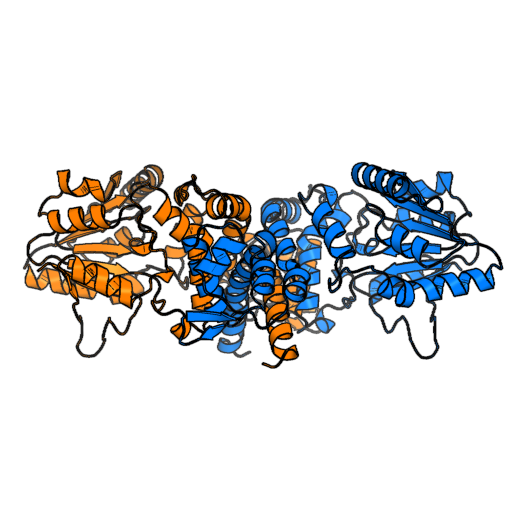2 C C . SER B 1 133 ? -12.617 13.219 5.582 1 77.06 133 SER B C 1
ATOM 3844 O O . SER B 1 133 ? -13.32 12.977 6.562 1 77.06 133 SER B O 1
ATOM 3846 N N . GLU B 1 134 ? -11.359 13.219 5.621 1 79.62 134 GLU B N 1
ATOM 3847 C CA . GLU B 1 134 ? -10.641 12.797 6.82 1 79.62 134 GLU B CA 1
ATOM 3848 C C . GLU B 1 134 ? -10.797 13.812 7.945 1 79.62 134 GLU B C 1
ATOM 3850 O O . GLU B 1 134 ? -10.867 13.445 9.117 1 79.62 134 GLU B O 1
ATOM 3855 N N . ARG B 1 135 ? -10.852 15.062 7.613 1 81.38 135 ARG B N 1
ATOM 3856 C CA . ARG B 1 135 ? -10.969 16.125 8.609 1 81.38 135 ARG B CA 1
ATOM 3857 C C . ARG B 1 135 ? -12.32 16.062 9.312 1 81.38 135 ARG B C 1
ATOM 3859 O O . ARG B 1 135 ? -12.445 16.469 10.469 1 81.38 135 ARG B O 1
ATOM 3866 N N . GLU B 1 136 ? -13.281 15.5 8.617 1 78.12 136 GLU B N 1
ATOM 3867 C CA . GLU B 1 136 ? -14.633 15.484 9.156 1 78.12 136 GLU B CA 1
ATOM 3868 C C . GLU B 1 136 ? -14.984 14.117 9.742 1 78.12 136 GLU B C 1
ATOM 3870 O O . GLU B 1 136 ? -16.062 13.93 10.305 1 78.12 136 GLU B O 1
ATOM 3875 N N . ARG B 1 137 ? -14.07 13.219 9.648 1 75 137 ARG B N 1
ATOM 3876 C CA . ARG B 1 137 ? -14.344 11.852 10.086 1 75 137 ARG B CA 1
ATOM 3877 C C . ARG B 1 137 ? -13.828 11.625 11.508 1 75 137 ARG B C 1
ATOM 3879 O O . ARG B 1 137 ? -12.617 11.578 11.734 1 75 137 ARG B O 1
ATOM 3886 N N . PRO B 1 138 ? -14.734 11.359 12.445 1 70.38 138 PRO B N 1
ATOM 3887 C CA . PRO B 1 138 ? -14.281 11.086 13.805 1 70.38 138 PRO B CA 1
ATOM 3888 C C . PRO B 1 138 ? -13.312 9.906 13.875 1 70.38 138 PRO B C 1
ATOM 3890 O O . PRO B 1 138 ? -13.547 8.875 13.242 1 70.38 138 PRO B O 1
ATOM 3893 N N . GLY B 1 139 ? -12.227 10.133 14.57 1 67 139 GLY B N 1
ATOM 3894 C CA . GLY B 1 139 ? -11.25 9.07 14.719 1 67 139 GLY B CA 1
ATOM 3895 C C . GLY B 1 139 ? -10.094 9.172 13.742 1 67 139 GLY B C 1
ATOM 3896 O O . GLY B 1 139 ? -9.047 8.547 13.938 1 67 139 GLY B O 1
ATOM 3897 N N . SER B 1 140 ? -10.344 9.961 12.766 1 72.31 140 SER B N 1
ATOM 3898 C CA . SER B 1 140 ? -9.25 10.195 11.836 1 72.31 140 SER B CA 1
ATOM 3899 C C . SER B 1 140 ? -8.094 10.93 12.508 1 72.31 140 SER B C 1
ATOM 3901 O O . SER B 1 140 ? -8.305 11.734 13.422 1 72.31 140 SER B O 1
ATOM 3903 N N . LEU B 1 141 ? -6.898 10.562 12.016 1 67.19 141 LEU B N 1
ATOM 3904 C CA . LEU B 1 141 ? -5.695 11.258 12.453 1 67.19 141 LEU B CA 1
ATOM 3905 C C . LEU B 1 141 ? -5.777 12.742 12.141 1 67.19 141 LEU B C 1
ATOM 3907 O O . LEU B 1 141 ? -5.129 13.562 12.797 1 67.19 141 LEU B O 1
ATOM 3911 N N . TRP B 1 142 ? -6.609 13.125 11.25 1 74.75 142 TRP B N 1
ATOM 3912 C CA . TRP B 1 142 ? -6.688 14.508 10.789 1 74.75 142 TRP B CA 1
ATOM 3913 C C . TRP B 1 142 ? -8 15.148 11.219 1 74.75 142 TRP B C 1
ATOM 3915 O O . TRP B 1 142 ? -8.359 16.219 10.734 1 74.75 142 TRP B O 1
ATOM 3925 N N . TYR B 1 143 ? -8.617 14.523 12.156 1 73.44 143 TYR B N 1
ATOM 3926 C CA . TYR B 1 143 ? -9.938 14.961 12.594 1 73.44 143 TYR B CA 1
ATOM 3927 C C . TYR B 1 143 ? -9.867 16.344 13.227 1 73.44 143 TYR B C 1
ATOM 3929 O O . TYR B 1 143 ? -9.031 16.594 14.102 1 73.44 143 TYR B O 1
ATOM 3937 N N . THR B 1 144 ? -10.695 17.25 12.75 1 75.69 144 THR B N 1
ATOM 3938 C CA . THR B 1 144 ? -10.781 18.594 13.281 1 75.69 144 THR B CA 1
ATOM 3939 C C . THR B 1 144 ? -12.211 18.922 13.703 1 75.69 144 THR B C 1
ATOM 3941 O O . THR B 1 144 ? -12.703 20.016 13.43 1 75.69 144 THR B O 1
ATOM 3944 N N . GLY B 1 145 ? -12.812 17.938 14.273 1 78.56 145 GLY B N 1
ATOM 3945 C CA . GLY B 1 145 ? -14.188 18.125 14.703 1 78.56 145 GLY B CA 1
ATOM 3946 C C . GLY B 1 145 ? -14.32 18.875 16 1 78.56 145 GLY B C 1
ATOM 3947 O O . GLY B 1 145 ? -13.375 19.562 16.438 1 78.56 145 GLY B O 1
ATOM 3948 N N . GLY B 1 146 ? -15.43 18.859 16.625 1 77.88 146 GLY B N 1
ATOM 3949 C CA . GLY B 1 146 ? -15.805 19.703 17.75 1 77.88 146 GLY B CA 1
ATOM 3950 C C . GLY B 1 146 ? -14.883 19.547 18.953 1 77.88 146 GLY B C 1
ATOM 3951 O O . GLY B 1 146 ? -14.484 20.531 19.578 1 77.88 146 GLY B O 1
ATOM 3952 N N . SER B 1 147 ? -14.484 18.328 19.188 1 79.25 147 SER B N 1
ATOM 3953 C CA . SER B 1 147 ? -13.625 18.109 20.359 1 79.25 147 SER B CA 1
ATOM 3954 C C . SER B 1 147 ? -12.242 18.719 20.125 1 79.25 147 SER B C 1
ATOM 3956 O O . SER B 1 147 ? -11.648 19.281 21.047 1 79.25 147 SER B O 1
ATOM 3958 N N . PHE B 1 148 ? -11.805 18.609 18.953 1 85.25 148 PHE B N 1
ATOM 3959 C CA . PHE B 1 148 ? -10.508 19.188 18.625 1 85.25 148 PHE B CA 1
ATOM 3960 C C . PHE B 1 148 ? -10.523 20.688 18.781 1 85.25 148 PHE B C 1
ATOM 3962 O O . PHE B 1 148 ? -9.625 21.266 19.391 1 85.25 148 PHE B O 1
ATOM 3969 N N . VAL B 1 149 ? -11.57 21.359 18.281 1 87.38 149 VAL B N 1
ATOM 3970 C CA . VAL B 1 149 ? -11.711 22.812 18.359 1 87.38 149 VAL B CA 1
ATOM 3971 C C . VAL B 1 149 ? -11.82 23.25 19.812 1 87.38 149 VAL B C 1
ATOM 3973 O O . VAL B 1 149 ? -11.133 24.172 20.25 1 87.38 149 VAL B O 1
ATOM 3976 N N . LYS B 1 150 ? -12.602 22.516 20.547 1 86.5 150 LYS B N 1
ATOM 3977 C CA . LYS B 1 150 ? -12.844 22.844 21.953 1 86.5 150 LYS B CA 1
ATOM 3978 C C . LYS B 1 150 ? -11.562 22.734 22.766 1 86.5 150 LYS B C 1
ATOM 3980 O O . LYS B 1 150 ? -11.281 23.594 23.609 1 86.5 150 LYS B O 1
ATOM 3985 N N . ASP B 1 151 ? -10.82 21.734 22.438 1 82.94 151 ASP B N 1
ATOM 3986 C CA . ASP B 1 151 ? -9.68 21.422 23.297 1 82.94 151 ASP B CA 1
ATOM 3987 C C . ASP B 1 151 ? -8.43 22.188 22.844 1 82.94 151 ASP B C 1
ATOM 3989 O O . ASP B 1 151 ? -7.621 22.594 23.672 1 82.94 151 ASP B O 1
ATOM 3993 N N . GLU B 1 152 ? -8.336 22.406 21.531 1 82.62 152 GLU B N 1
ATOM 3994 C CA . GLU B 1 152 ? -7.039 22.844 21.031 1 82.62 152 GLU B CA 1
ATOM 3995 C C . GLU B 1 152 ? -7.09 24.297 20.547 1 82.62 152 GLU B C 1
ATOM 3997 O O . GLU B 1 152 ? -6.066 24.984 20.5 1 82.62 152 GLU B O 1
ATOM 4002 N N . ILE B 1 153 ? -8.25 24.797 20.188 1 87 153 ILE B N 1
ATOM 4003 C CA . ILE B 1 153 ? -8.32 26.078 19.516 1 87 153 ILE B CA 1
ATOM 4004 C C . ILE B 1 153 ? -9.062 27.094 20.406 1 87 153 ILE B C 1
ATOM 4006 O O . ILE B 1 153 ? -8.602 28.219 20.594 1 87 153 ILE B O 1
ATOM 4010 N N . GLU B 1 154 ? -10.141 26.688 21 1 86.31 154 GLU B N 1
ATOM 4011 C CA . GLU B 1 154 ? -11.016 27.547 21.781 1 86.31 154 GLU B CA 1
ATOM 4012 C C . GLU B 1 154 ? -10.25 28.234 22.906 1 86.31 154 GLU B C 1
ATOM 4014 O O . GLU B 1 154 ? -10.445 29.438 23.156 1 86.31 154 GLU B O 1
ATOM 4019 N N . PRO B 1 155 ? -9.43 27.484 23.594 1 82.31 155 PRO B N 1
ATOM 4020 C CA . PRO B 1 155 ? -8.703 28.156 24.688 1 82.31 155 PRO B CA 1
ATOM 4021 C C . PRO B 1 155 ? -7.855 29.328 24.188 1 82.31 155 PRO B C 1
ATOM 4023 O O . PRO B 1 155 ? -7.723 30.328 24.891 1 82.31 155 PRO B O 1
ATOM 4026 N N . ILE B 1 156 ? -7.293 29.234 23.031 1 82.94 156 ILE B N 1
ATOM 4027 C CA . ILE B 1 156 ? -6.449 30.281 22.469 1 82.94 156 ILE B CA 1
ATOM 4028 C C . ILE B 1 156 ? -7.309 31.469 22.078 1 82.94 156 ILE B C 1
ATOM 4030 O O . ILE B 1 156 ? -6.934 32.625 22.328 1 82.94 156 ILE B O 1
ATOM 4034 N N . ILE B 1 157 ? -8.398 31.203 21.469 1 86.12 157 ILE B N 1
ATOM 4035 C CA . ILE B 1 157 ? -9.32 32.25 21.031 1 86.12 157 ILE B CA 1
ATOM 4036 C C . ILE B 1 157 ? -9.867 33 22.25 1 86.12 157 ILE B C 1
ATOM 4038 O O . ILE B 1 157 ? -9.938 34.219 22.25 1 86.12 157 ILE B O 1
ATOM 4042 N N . ASN B 1 158 ? -10.211 32.25 23.234 1 83.06 158 ASN B N 1
ATOM 4043 C CA . ASN B 1 158 ? -10.742 32.844 24.453 1 83.06 158 ASN B CA 1
ATOM 4044 C C . ASN B 1 158 ? -9.703 33.719 25.141 1 83.06 158 ASN B C 1
ATOM 4046 O O . ASN B 1 158 ? -10.031 34.781 25.672 1 83.06 158 ASN B O 1
ATOM 4050 N N . TRP B 1 159 ? -8.555 33.25 25.172 1 81.25 159 TRP B N 1
ATOM 4051 C CA . TRP B 1 159 ? -7.465 34.031 25.75 1 81.25 159 TRP B CA 1
ATOM 4052 C C . TRP B 1 159 ? -7.293 35.344 25.016 1 81.25 159 TRP B C 1
ATOM 4054 O O . TRP B 1 159 ? -7.207 36.406 25.641 1 81.25 159 TRP B O 1
ATOM 4064 N N . ARG B 1 160 ? -7.242 35.312 23.75 1 84.69 160 ARG B N 1
ATOM 4065 C CA . ARG B 1 160 ? -7.074 36.5 22.938 1 84.69 160 ARG B CA 1
ATOM 4066 C C . ARG B 1 160 ? -8.273 37.438 23.094 1 84.69 160 ARG B C 1
ATOM 4068 O O . ARG B 1 160 ? -8.109 38.656 23.125 1 84.69 160 ARG B O 1
ATOM 4075 N N . LYS B 1 161 ? -9.445 36.875 23.109 1 83.94 161 LYS B N 1
ATOM 4076 C CA . LYS B 1 161 ? -10.656 37.656 23.312 1 83.94 161 LYS B CA 1
ATOM 4077 C C . LYS B 1 161 ? -10.594 38.438 24.625 1 83.94 161 LYS B C 1
ATOM 4079 O O . LYS B 1 161 ? -10.969 39.625 24.688 1 83.94 161 LYS B O 1
ATOM 4084 N N . LYS B 1 162 ? -10.219 37.781 25.594 1 83.56 162 LYS B N 1
ATOM 4085 C CA . LYS B 1 162 ? -10.109 38.438 26.906 1 83.56 162 LYS B CA 1
ATOM 4086 C C . LYS B 1 162 ? -9.102 39.562 26.875 1 83.56 162 LYS B C 1
ATOM 4088 O O . LYS B 1 162 ? -9.352 40.625 27.438 1 83.56 162 LYS B O 1
ATOM 4093 N N . GLU B 1 163 ? -8.016 39.344 26.25 1 82.38 163 GLU B N 1
ATOM 4094 C CA . GLU B 1 163 ? -6.973 40.375 26.156 1 82.38 163 GLU B CA 1
ATOM 4095 C C . GLU B 1 163 ? -7.438 41.562 25.328 1 82.38 163 GLU B C 1
ATOM 4097 O O . GLU B 1 163 ? -7.121 42.688 25.641 1 82.38 163 GLU B O 1
ATOM 4102 N N . ALA B 1 164 ? -8.141 41.219 24.266 1 82.94 164 ALA B N 1
ATOM 4103 C CA . ALA B 1 164 ? -8.562 42.25 23.328 1 82.94 164 ALA B CA 1
ATOM 4104 C C . ALA B 1 164 ? -9.812 42.969 23.828 1 82.94 164 ALA B C 1
ATOM 4106 O O . ALA B 1 164 ? -10.062 44.125 23.453 1 82.94 164 ALA B O 1
ATOM 4107 N N . GLY B 1 165 ? -10.656 42.281 24.578 1 81.69 165 GLY B N 1
ATOM 4108 C CA . GLY B 1 165 ? -11.898 42.844 25.078 1 81.69 165 GLY B CA 1
ATOM 4109 C C . GLY B 1 165 ? -12.969 43 24.016 1 81.69 165 GLY B C 1
ATOM 4110 O O . GLY B 1 165 ? -13.867 43.844 24.141 1 81.69 165 GLY B O 1
ATOM 4111 N N . LYS B 1 166 ? -12.797 42.406 22.969 1 83.38 166 LYS B N 1
ATOM 4112 C CA . LYS B 1 166 ? -13.727 42.5 21.859 1 83.38 166 LYS B CA 1
ATOM 4113 C C . LYS B 1 166 ? -13.727 41.219 21.016 1 83.38 166 LYS B C 1
ATOM 4115 O O . LYS B 1 166 ? -13.008 40.281 21.344 1 83.38 166 LYS B O 1
ATOM 4120 N N . ALA B 1 167 ? -14.664 41.25 20.078 1 85.25 167 ALA B N 1
ATOM 4121 C CA . ALA B 1 167 ? -14.719 40.156 19.125 1 85.25 167 ALA B CA 1
ATOM 4122 C C . ALA B 1 167 ? -13.422 40.062 18.312 1 85.25 167 ALA B C 1
ATOM 4124 O O . ALA B 1 167 ? -12.758 41.062 18.078 1 85.25 167 ALA B O 1
ATOM 4125 N N . ILE B 1 168 ? -13.109 38.812 18.062 1 90.62 168 ILE B N 1
ATOM 4126 C CA . ILE B 1 168 ? -11.828 38.625 17.391 1 90.62 168 ILE B CA 1
ATOM 4127 C C . ILE B 1 168 ? -12.047 38.188 15.945 1 90.62 168 ILE B C 1
ATOM 4129 O O . ILE B 1 168 ? -13.102 37.656 15.609 1 90.62 168 ILE B O 1
ATOM 4133 N N . LYS B 1 169 ? -11.031 38.594 15.102 1 95.56 169 LYS B N 1
ATOM 4134 C CA . LYS B 1 169 ? -10.953 38.188 13.703 1 95.56 169 LYS B CA 1
ATOM 4135 C C . LYS B 1 169 ? -9.852 37.125 13.492 1 95.56 169 LYS B C 1
ATOM 4137 O O . LYS B 1 169 ? -8.695 37.375 13.852 1 95.56 169 LYS B O 1
ATOM 4142 N N . LEU B 1 170 ? -10.242 35.969 13.016 1 97 170 LEU B N 1
ATOM 4143 C CA . LEU B 1 170 ? -9.328 34.844 12.797 1 97 170 LEU B CA 1
ATOM 4144 C C . LEU B 1 170 ? -9.117 34.625 11.305 1 97 170 LEU B C 1
ATOM 4146 O O . LEU B 1 170 ? -10.07 34.594 10.531 1 97 170 LEU B O 1
ATOM 4150 N N . MET B 1 171 ? -7.887 34.562 10.93 1 98.19 171 MET B N 1
ATOM 4151 C CA . MET B 1 171 ? -7.547 34.125 9.57 1 98.19 171 MET B CA 1
ATOM 4152 C C . MET B 1 171 ? -7.191 32.656 9.555 1 98.19 171 MET B C 1
ATOM 4154 O O . MET B 1 171 ? -6.27 32.219 10.25 1 98.19 171 MET B O 1
ATOM 4158 N N . ASP B 1 172 ? -7.957 31.891 8.805 1 97.94 172 ASP B N 1
ATOM 4159 C CA . ASP B 1 172 ? -7.648 30.5 8.508 1 97.94 172 ASP B CA 1
ATOM 4160 C C . ASP B 1 172 ? -6.809 30.375 7.234 1 97.94 172 ASP B C 1
ATOM 4162 O O . ASP B 1 172 ? -7.352 30.266 6.137 1 97.94 172 ASP B O 1
ATOM 4166 N N . LEU B 1 173 ? -5.5 30.453 7.43 1 98.19 173 LEU B N 1
ATOM 4167 C CA . LEU B 1 173 ? -4.555 30.406 6.32 1 98.19 173 LEU B CA 1
ATOM 4168 C C . LEU B 1 173 ? -4.383 28.984 5.801 1 98.19 173 LEU B C 1
ATOM 4170 O O . LEU B 1 173 ? -3.973 28.094 6.547 1 98.19 173 LEU B O 1
ATOM 4174 N N . GLY B 1 174 ? -4.637 28.766 4.52 1 96.31 174 GLY B N 1
ATOM 4175 C CA . GLY B 1 174 ? -4.73 27.422 3.986 1 96.31 174 GLY B CA 1
ATOM 4176 C C . GLY B 1 174 ? -5.992 26.688 4.414 1 96.31 174 GLY B C 1
ATOM 4177 O O . GLY B 1 174 ? -5.934 25.562 4.887 1 96.31 174 GLY B O 1
ATOM 4178 N N . CYS B 1 175 ? -7.098 27.281 4.199 1 95.75 175 CYS B N 1
ATOM 4179 C CA . CYS B 1 175 ? -8.352 26.875 4.824 1 95.75 175 CYS B CA 1
ATOM 4180 C C . CYS B 1 175 ? -8.969 25.703 4.082 1 95.75 175 CYS B C 1
ATOM 4182 O O . CYS B 1 175 ? -9.891 25.047 4.59 1 95.75 175 CYS B O 1
ATOM 4184 N N . GLY B 1 176 ? -8.477 25.375 2.871 1 93.62 176 GLY B N 1
ATOM 4185 C CA . GLY B 1 176 ? -9.164 24.375 2.072 1 93.62 176 GLY B CA 1
ATOM 4186 C C . GLY B 1 176 ? -10.633 24.688 1.854 1 93.62 176 GLY B C 1
ATOM 4187 O O . GLY B 1 176 ? -10.992 25.828 1.549 1 93.62 176 GLY B O 1
ATOM 4188 N N . SER B 1 177 ? -11.422 23.719 2.01 1 93.19 177 SER B N 1
ATOM 4189 C CA . SER B 1 177 ? -12.852 23.922 1.788 1 93.19 177 SER B CA 1
ATOM 4190 C C . SER B 1 177 ? -13.547 24.391 3.061 1 93.19 177 SER B C 1
ATOM 4192 O O . SER B 1 177 ? -14.773 24.297 3.18 1 93.19 177 SER B O 1
ATOM 4194 N N . GLY B 1 178 ? -12.766 24.734 4.051 1 93.12 178 GLY B N 1
ATOM 4195 C CA . GLY B 1 178 ? -13.297 25.484 5.18 1 93.12 178 GLY B CA 1
ATOM 4196 C C . GLY B 1 178 ? -13.727 24.594 6.332 1 93.12 178 GLY B C 1
ATOM 4197 O O . GLY B 1 178 ? -14.43 25.047 7.238 1 93.12 178 GLY B O 1
ATOM 4198 N N . ALA B 1 179 ? -13.312 23.312 6.383 1 90.19 179 ALA B N 1
ATOM 4199 C CA . ALA B 1 179 ? -13.781 22.375 7.391 1 90.19 179 ALA B CA 1
ATOM 4200 C C . ALA B 1 179 ? -13.477 22.875 8.797 1 90.19 179 ALA B C 1
ATOM 4202 O O . ALA B 1 179 ? -14.352 22.891 9.664 1 90.19 179 ALA B O 1
ATOM 4203 N N . VAL B 1 180 ? -12.328 23.281 9.055 1 91.88 180 VAL B N 1
ATOM 4204 C CA . VAL B 1 180 ? -11.914 23.75 10.375 1 91.88 180 VAL B CA 1
ATOM 4205 C C . VAL B 1 180 ? -12.617 25.062 10.711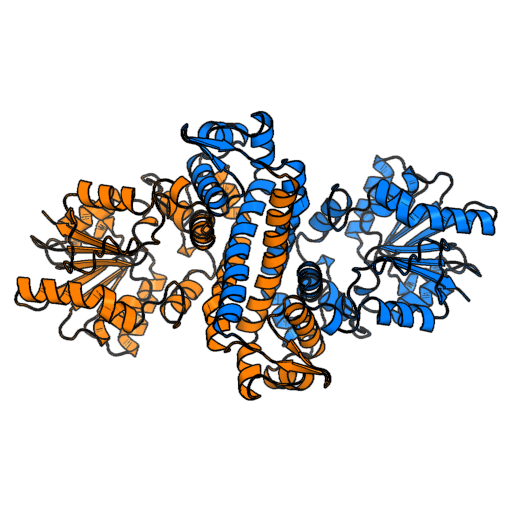 1 91.88 180 VAL B C 1
ATOM 4207 O O . VAL B 1 180 ? -13.109 25.25 11.828 1 91.88 180 VAL B O 1
ATOM 4210 N N . SER B 1 181 ? -12.688 25.953 9.734 1 94.5 181 SER B N 1
ATOM 4211 C CA . SER B 1 181 ? -13.359 27.234 9.906 1 94.5 181 SER B CA 1
ATOM 4212 C C . SER B 1 181 ? -14.797 27.062 10.375 1 94.5 181 SER B C 1
ATOM 4214 O O . SER B 1 181 ? -15.234 27.719 11.32 1 94.5 181 SER B O 1
ATOM 4216 N N . PHE B 1 182 ? -15.492 26.156 9.727 1 92.31 182 PHE B N 1
ATOM 4217 C CA . PHE B 1 182 ? -16.891 25.938 10.039 1 92.31 182 PHE B CA 1
ATOM 4218 C C . PHE B 1 182 ? -17.062 25.375 11.445 1 92.31 182 PHE B C 1
ATOM 4220 O O . PHE B 1 182 ? -17.969 25.75 12.172 1 92.31 182 PHE B O 1
ATOM 4227 N N . GLU B 1 183 ? -16.203 24.469 11.797 1 91.25 183 GLU B N 1
ATOM 4228 C CA . GLU B 1 183 ? -16.266 23.906 13.141 1 91.25 183 GLU B CA 1
ATOM 4229 C C . GLU B 1 183 ? -16.016 24.953 14.211 1 91.25 183 GLU B C 1
ATOM 4231 O O . GLU B 1 183 ? -16.656 24.969 15.258 1 91.25 183 GLU B O 1
ATOM 4236 N N . ILE B 1 184 ? -15.078 25.797 13.977 1 92.62 184 ILE B N 1
ATOM 4237 C CA . ILE B 1 184 ? -14.781 26.875 14.914 1 92.62 184 ILE B CA 1
ATOM 4238 C C . ILE B 1 184 ? -16 27.797 15.047 1 92.62 184 ILE B C 1
ATOM 4240 O O . ILE B 1 184 ? -16.406 28.125 16.156 1 92.62 184 ILE B O 1
ATOM 4244 N N . ALA B 1 185 ? -16.562 28.188 13.883 1 91.81 185 ALA B N 1
ATOM 4245 C CA . ALA B 1 185 ? -17.703 29.094 13.867 1 91.81 185 ALA B CA 1
ATOM 4246 C C . ALA B 1 185 ? -18.891 28.516 14.633 1 91.81 185 ALA B C 1
ATOM 4248 O O . ALA B 1 185 ? -19.656 29.25 15.266 1 91.81 185 ALA B O 1
ATOM 4249 N N . LYS B 1 186 ? -19.016 27.25 14.594 1 87.75 186 LYS B N 1
ATOM 4250 C CA . LYS B 1 186 ? -20.109 26.578 15.297 1 87.75 186 LYS B CA 1
ATOM 4251 C C . LYS B 1 186 ? -19.906 26.625 16.812 1 87.75 186 LYS B C 1
ATOM 4253 O O . LYS B 1 186 ? -20.875 26.703 17.578 1 87.75 186 LYS B O 1
ATOM 4258 N N . HIS B 1 187 ? -18.734 26.625 17.234 1 87.12 187 HIS B N 1
ATOM 4259 C CA . HIS B 1 187 ? -18.438 26.438 18.656 1 87.12 187 HIS B CA 1
ATOM 4260 C C . HIS B 1 187 ? -18.156 27.781 19.328 1 87.12 187 HIS B C 1
ATOM 4262 O O . HIS B 1 187 ? -18.266 27.891 20.547 1 87.12 187 HIS B O 1
ATOM 4268 N N . ILE B 1 188 ? -17.688 28.672 18.641 1 86.81 188 ILE B N 1
ATOM 4269 C CA . ILE B 1 188 ? -17.281 29.953 19.203 1 86.81 188 ILE B CA 1
ATOM 4270 C C . ILE B 1 188 ? -18.156 31.062 18.625 1 86.81 188 ILE B C 1
ATOM 4272 O O . ILE B 1 188 ? -17.891 31.547 17.516 1 86.81 188 ILE B O 1
ATOM 4276 N N . PRO B 1 189 ? -19.062 31.484 19.516 1 82.31 189 PRO B N 1
ATOM 4277 C CA . PRO B 1 189 ? -19.922 32.562 19.047 1 82.31 189 PRO B CA 1
ATOM 4278 C C . PRO B 1 189 ? -19.172 33.906 18.906 1 82.31 189 PRO B C 1
ATOM 4280 O O . PRO B 1 189 ? -18.141 34.094 19.562 1 82.31 189 PRO B O 1
ATOM 4283 N N . ASP B 1 190 ? -19.531 34.781 18.078 1 83.38 190 ASP B N 1
ATOM 4284 C CA . ASP B 1 190 ? -19.016 36.156 17.938 1 83.38 190 ASP B CA 1
ATOM 4285 C C . ASP B 1 190 ? -17.578 36.125 17.391 1 83.38 190 ASP B C 1
ATOM 4287 O O . ASP B 1 190 ? -16.688 36.75 17.984 1 83.38 190 ASP B O 1
ATOM 4291 N N . ILE B 1 191 ? -17.234 35.281 16.531 1 91.75 191 ILE B N 1
ATOM 4292 C CA . ILE B 1 191 ? -15.953 35.219 15.852 1 91.75 191 ILE B CA 1
ATOM 4293 C C . ILE B 1 191 ? -16.141 35.531 14.367 1 91.75 191 ILE B C 1
ATOM 4295 O O . ILE B 1 191 ? -17.172 35.156 13.773 1 91.75 191 ILE B O 1
ATOM 4299 N N . GLU B 1 192 ? -15.312 36.344 13.852 1 95.38 192 GLU B N 1
ATOM 4300 C CA . GLU B 1 192 ? -15.219 36.531 12.406 1 95.38 192 GLU B CA 1
ATOM 4301 C C . GLU B 1 192 ? -14.062 35.719 11.812 1 95.38 192 GLU B C 1
ATOM 4303 O O . GLU B 1 192 ? -12.922 35.844 12.273 1 95.38 192 GLU B O 1
ATOM 4308 N N . ILE B 1 193 ? -14.375 34.875 10.844 1 97.12 193 ILE B N 1
ATOM 4309 C CA . ILE B 1 193 ? -13.352 34 10.25 1 97.12 193 ILE B CA 1
ATOM 4310 C C . ILE B 1 193 ? -13.195 34.344 8.766 1 97.12 193 ILE B C 1
ATOM 4312 O O . ILE B 1 193 ? -14.18 34.438 8.031 1 97.12 193 ILE B O 1
ATOM 4316 N N . VAL B 1 194 ? -12.016 34.656 8.375 1 97.75 194 VAL B N 1
ATOM 4317 C CA . VAL B 1 194 ? -11.648 34.75 6.965 1 97.75 194 VAL B CA 1
ATOM 4318 C C . VAL B 1 194 ? -10.727 33.594 6.586 1 97.75 194 VAL B C 1
ATOM 4320 O O . VAL B 1 194 ? -9.641 33.438 7.152 1 97.75 194 VAL B O 1
ATOM 4323 N N . GLY B 1 195 ? -11.156 32.75 5.695 1 98.19 195 GLY B N 1
ATOM 4324 C CA . GLY B 1 195 ? -10.32 31.703 5.156 1 98.19 195 GLY B CA 1
ATOM 4325 C C . GLY B 1 195 ? -9.68 32.062 3.828 1 98.19 195 GLY B C 1
ATOM 4326 O O . GLY B 1 195 ? -10.336 32.625 2.957 1 98.19 195 GLY B O 1
ATOM 4327 N N . ILE B 1 196 ? -8.398 31.781 3.697 1 98 196 ILE B N 1
ATOM 4328 C CA . ILE B 1 196 ? -7.766 32 2.4 1 98 196 ILE B CA 1
ATOM 4329 C C . ILE B 1 196 ? -7.043 30.719 1.965 1 98 196 ILE B C 1
ATOM 4331 O O . ILE B 1 196 ? -6.551 29.969 2.803 1 98 196 ILE B O 1
ATOM 4335 N N . ASP B 1 197 ? -6.984 30.484 0.712 1 97 197 ASP B N 1
ATOM 4336 C CA . ASP B 1 197 ? -6.25 29.406 0.07 1 97 197 ASP B CA 1
ATOM 4337 C C . ASP B 1 197 ? -5.828 29.781 -1.347 1 97 197 ASP B C 1
ATOM 4339 O O . ASP B 1 197 ? -6.461 30.641 -1.98 1 97 197 ASP B O 1
ATOM 4343 N N . GLU B 1 198 ? -4.762 29.25 -1.804 1 94.75 198 GLU B N 1
ATOM 4344 C CA . GLU B 1 198 ? -4.246 29.609 -3.121 1 94.75 198 GLU B CA 1
ATOM 4345 C C . GLU B 1 198 ? -4.941 28.812 -4.223 1 94.75 198 GLU B C 1
ATOM 4347 O O . GLU B 1 198 ? -4.738 29.094 -5.41 1 94.75 198 GLU B O 1
ATOM 4352 N N . ASN B 1 199 ? -5.703 27.844 -3.84 1 94.75 199 ASN B N 1
ATOM 4353 C CA . ASN B 1 199 ? -6.438 27.031 -4.816 1 94.75 199 ASN B CA 1
ATOM 4354 C C . ASN B 1 199 ? -7.867 27.547 -4.996 1 94.75 199 ASN B C 1
ATOM 4356 O O . ASN B 1 199 ? -8.641 27.578 -4.039 1 94.75 199 ASN B O 1
ATOM 4360 N N . GLU B 1 200 ? -8.227 27.844 -6.188 1 95.56 200 GLU B N 1
ATOM 4361 C CA . GLU B 1 200 ? -9.516 28.453 -6.484 1 95.56 200 GLU B CA 1
ATOM 4362 C C . GLU B 1 200 ? -10.656 27.469 -6.281 1 95.56 200 GLU B C 1
ATOM 4364 O O . GLU B 1 200 ? -11.734 27.844 -5.82 1 95.56 200 GLU B O 1
ATOM 4369 N N . SER B 1 201 ? -10.438 26.25 -6.562 1 93.81 201 SER B N 1
ATOM 4370 C CA . SER B 1 201 ? -11.508 25.266 -6.504 1 93.81 201 SER B CA 1
ATOM 4371 C C . SER B 1 201 ? -11.945 25 -5.066 1 93.81 201 SER B C 1
ATOM 4373 O O . SER B 1 201 ? -13.141 24.875 -4.793 1 93.81 201 SER B O 1
ATOM 4375 N N . VAL B 1 202 ? -11.031 24.906 -4.18 1 94.81 202 VAL B N 1
ATOM 4376 C CA . VAL B 1 202 ? -11.406 24.625 -2.795 1 94.81 202 VAL B CA 1
ATOM 4377 C C . VAL B 1 202 ? -12.102 25.859 -2.197 1 94.81 202 VAL B C 1
ATOM 4379 O O . VAL B 1 202 ? -12.992 25.719 -1.357 1 94.81 202 VAL B O 1
ATOM 4382 N N . ILE B 1 203 ? -11.734 27.016 -2.617 1 97.06 203 ILE B N 1
ATOM 4383 C CA . ILE B 1 203 ? -12.367 28.25 -2.135 1 97.06 203 ILE B CA 1
ATOM 4384 C C . ILE B 1 203 ? -13.805 28.312 -2.645 1 97.06 203 ILE B C 1
ATOM 4386 O O . ILE B 1 203 ? -14.719 28.672 -1.898 1 97.06 203 ILE B O 1
ATOM 4390 N N . ALA B 1 204 ? -13.969 27.969 -3.889 1 96.44 204 ALA B N 1
ATOM 4391 C CA . ALA B 1 204 ? -15.32 27.906 -4.43 1 96.44 204 ALA B CA 1
ATOM 4392 C C . ALA B 1 204 ? -16.188 26.953 -3.623 1 96.44 204 ALA B C 1
ATOM 4394 O O . ALA B 1 204 ? -17.344 27.266 -3.303 1 96.44 204 ALA B O 1
ATOM 4395 N N . ASN B 1 205 ? -15.633 25.859 -3.285 1 94.31 205 ASN B N 1
ATOM 4396 C CA . ASN B 1 205 ? -16.344 24.875 -2.479 1 94.31 205 ASN B CA 1
ATOM 4397 C C . ASN B 1 205 ? -16.656 25.406 -1.08 1 94.31 205 ASN B C 1
ATOM 4399 O O . ASN B 1 205 ? -17.734 25.156 -0.536 1 94.31 205 ASN B O 1
ATOM 4403 N N . ALA B 1 206 ? -15.711 26.031 -0.484 1 96.06 206 ALA B N 1
ATOM 4404 C CA . ALA B 1 206 ? -15.891 26.609 0.846 1 96.06 206 ALA B CA 1
ATOM 4405 C C . ALA B 1 206 ? -17.031 27.625 0.854 1 96.06 206 ALA B C 1
ATOM 4407 O O . ALA B 1 206 ? -17.859 27.641 1.767 1 96.06 206 ALA B O 1
ATOM 4408 N N . ASN B 1 207 ? -17.047 28.484 -0.116 1 96.56 207 ASN B N 1
ATOM 4409 C CA . ASN B 1 207 ? -18.094 29.484 -0.211 1 96.56 207 ASN B CA 1
ATOM 4410 C C . ASN B 1 207 ? -19.469 28.844 -0.411 1 96.56 207 ASN B C 1
ATOM 4412 O O . ASN B 1 207 ? -20.453 29.281 0.168 1 96.56 207 ASN B O 1
ATOM 4416 N N . LYS B 1 208 ? -19.516 27.828 -1.217 1 95.12 208 LYS B N 1
ATOM 4417 C CA . LYS B 1 208 ? -20.766 27.094 -1.397 1 95.12 208 LYS B CA 1
ATOM 4418 C C . LYS B 1 208 ? -21.25 26.484 -0.079 1 95.12 208 LYS B C 1
ATOM 4420 O O . LYS B 1 208 ? -22.438 26.547 0.245 1 95.12 208 LYS B O 1
ATOM 4425 N N . ARG B 1 209 ? -20.344 25.953 0.603 1 93 209 ARG B N 1
ATOM 4426 C CA . ARG B 1 209 ? -20.672 25.359 1.894 1 93 209 ARG B CA 1
ATOM 4427 C C . ARG B 1 209 ? -21.141 26.422 2.887 1 93 209 ARG B C 1
ATOM 4429 O O . ARG B 1 209 ? -22.078 26.188 3.646 1 93 209 ARG B O 1
ATOM 4436 N N . ALA B 1 210 ? -20.469 27.516 2.938 1 93.62 210 ALA B N 1
ATOM 4437 C CA . ALA B 1 210 ? -20.844 28.609 3.842 1 93.62 210 ALA B CA 1
ATOM 4438 C C . ALA B 1 210 ? -22.266 29.078 3.562 1 93.62 210 ALA B C 1
ATOM 4440 O O . ALA B 1 210 ? -23.047 29.281 4.492 1 93.62 210 ALA B O 1
ATOM 4441 N N . GLN B 1 211 ? -22.562 29.188 2.311 1 92.81 211 GLN B N 1
ATOM 4442 C CA . GLN B 1 211 ? -23.891 29.625 1.899 1 92.81 211 GLN B CA 1
ATOM 4443 C C . GLN B 1 211 ? -24.938 28.594 2.283 1 92.81 211 GLN B C 1
ATOM 4445 O O . GLN B 1 211 ? -26 28.938 2.83 1 92.81 211 GLN B O 1
ATOM 4450 N N . SER B 1 212 ? -24.641 27.344 2.072 1 92.38 212 SER B N 1
ATOM 4451 C CA . SER B 1 212 ? -25.594 26.266 2.322 1 92.38 212 SER B CA 1
ATOM 4452 C C . SER B 1 212 ? -25.859 26.109 3.814 1 92.38 212 SER B C 1
ATOM 4454 O O . SER B 1 212 ? -26.969 25.719 4.215 1 92.38 212 SER B O 1
ATOM 4456 N N . ASN B 1 213 ? -24.875 26.453 4.602 1 88.75 213 ASN B N 1
ATOM 4457 C CA . ASN B 1 213 ? -25.016 26.25 6.039 1 88.75 213 ASN B CA 1
ATOM 4458 C C . ASN B 1 213 ? -25.391 27.547 6.758 1 88.75 213 ASN B C 1
ATOM 4460 O O . ASN B 1 213 ? -25.562 27.562 7.977 1 88.75 213 ASN B O 1
ATOM 4464 N N . GLY B 1 214 ? -25.484 28.656 6.059 1 87.44 214 GLY B N 1
ATOM 4465 C CA . GLY B 1 214 ? -25.891 29.922 6.629 1 87.44 214 GLY B CA 1
ATOM 4466 C C . GLY B 1 214 ? -24.859 30.5 7.586 1 87.44 214 GLY B C 1
ATOM 4467 O O . GLY B 1 214 ? -25.219 31.109 8.594 1 87.44 214 GLY B O 1
ATOM 4468 N N . LEU B 1 215 ? -23.641 30.172 7.398 1 87.62 215 LEU B N 1
ATOM 4469 C CA . LEU B 1 215 ? -22.594 30.656 8.273 1 87.62 215 LEU B CA 1
ATOM 4470 C C . LEU B 1 215 ? -22.078 32.031 7.812 1 87.62 215 LEU B C 1
ATOM 4472 O O . LEU B 1 215 ? -21.125 32.094 7.039 1 87.62 215 LEU B O 1
ATOM 4476 N N . LYS B 1 216 ? -22.562 33.062 8.375 1 87.44 216 LYS B N 1
ATOM 4477 C CA . LYS B 1 216 ? -22.281 34.406 7.957 1 87.44 216 LYS B CA 1
ATOM 4478 C C . LYS B 1 216 ? -20.969 34.906 8.562 1 87.44 216 LYS B C 1
ATOM 4480 O O . LYS B 1 216 ? -20.375 35.875 8.078 1 87.44 216 LYS B O 1
ATOM 4485 N N . SER B 1 217 ? -20.578 34.219 9.586 1 91.75 217 SER B N 1
ATOM 4486 C CA . SER B 1 217 ? -19.359 34.656 10.266 1 91.75 217 SER B CA 1
ATOM 4487 C C . SER B 1 217 ? -18.109 34.188 9.508 1 91.75 217 SER B C 1
ATOM 4489 O O . SER B 1 217 ? -17 34.562 9.859 1 91.75 217 SER B O 1
ATOM 4491 N N . CYS B 1 218 ? -18.281 33.375 8.445 1 95.31 218 CYS B N 1
ATOM 4492 C CA . CYS B 1 218 ? -17.156 32.875 7.668 1 95.31 218 CYS B CA 1
ATOM 4493 C C . CYS B 1 218 ? -17.156 33.438 6.258 1 95.31 218 CYS B C 1
ATOM 4495 O O . CYS B 1 218 ? -18.203 33.531 5.621 1 95.31 218 CYS B O 1
ATOM 4497 N N . SER B 1 219 ? -16.078 33.875 5.809 1 96.12 219 SER B N 1
ATOM 4498 C CA . SER B 1 219 ? -15.859 34.25 4.418 1 96.12 219 SER B CA 1
ATOM 4499 C C . SER B 1 219 ? -14.57 33.625 3.877 1 96.12 219 SER B C 1
ATOM 4501 O O . SER B 1 219 ? -13.609 33.438 4.621 1 96.12 219 SER B O 1
ATOM 4503 N N . PHE B 1 220 ? -14.555 33.281 2.613 1 98.12 220 PHE B N 1
ATOM 4504 C CA . PHE B 1 220 ? -13.414 32.594 2.018 1 98.12 220 PHE B CA 1
ATOM 4505 C C . PHE B 1 220 ? -12.953 33.312 0.752 1 98.12 220 PHE B C 1
ATOM 4507 O O . PHE B 1 220 ? -13.781 33.75 -0.048 1 98.12 220 PHE B O 1
ATOM 4514 N N . GLU B 1 221 ? -11.648 33.406 0.579 1 97.88 221 GLU B N 1
ATOM 4515 C CA . GLU B 1 221 ? -11.086 34.156 -0.546 1 97.88 221 GLU B CA 1
ATOM 4516 C C . GLU B 1 221 ? -9.922 33.406 -1.174 1 97.88 221 GLU B C 1
ATOM 4518 O O . GLU B 1 221 ? -9.086 32.844 -0.464 1 97.88 221 GLU B O 1
ATOM 4523 N N . HIS B 1 222 ? -9.906 33.375 -2.539 1 97.88 222 HIS B N 1
ATOM 4524 C CA . HIS B 1 222 ? -8.742 32.875 -3.275 1 97.88 222 HIS B CA 1
ATOM 4525 C C . HIS B 1 222 ? -7.578 33.875 -3.188 1 97.88 222 HIS B C 1
ATOM 4527 O O . HIS B 1 222 ? -7.621 34.938 -3.777 1 97.88 222 HIS B O 1
ATOM 4533 N N . CYS B 1 223 ? -6.578 33.5 -2.424 1 96.94 223 CYS B N 1
ATOM 4534 C CA . CYS B 1 223 ? -5.438 34.375 -2.164 1 96.94 223 CYS B CA 1
ATOM 4535 C C . CYS B 1 223 ? -4.227 33.562 -1.711 1 96.94 223 CYS B C 1
ATOM 4537 O O . CYS B 1 223 ? -4.363 32.625 -0.938 1 96.94 223 CYS B O 1
ATOM 4539 N N . LYS B 1 224 ? -3.08 33.969 -2.225 1 94.69 224 LYS B N 1
ATOM 4540 C CA . LYS B 1 224 ? -1.844 33.375 -1.704 1 94.69 224 LYS B CA 1
ATOM 4541 C C . LYS B 1 224 ? -1.464 34 -0.366 1 94.69 224 LYS B C 1
ATOM 4543 O O . LYS B 1 224 ? -1.688 35.219 -0.149 1 94.69 224 LYS B O 1
ATOM 4548 N N . GLY B 1 225 ? -0.914 33.219 0.468 1 95.12 225 GLY B N 1
ATOM 4549 C CA . GLY B 1 225 ? -0.481 33.719 1.765 1 95.12 225 GLY B CA 1
ATOM 4550 C C . GLY B 1 225 ? 0.483 34.906 1.665 1 95.12 225 GLY B C 1
ATOM 4551 O O . GLY B 1 225 ? 0.441 35.812 2.486 1 95.12 225 GLY B O 1
ATOM 4552 N N . GLU B 1 226 ? 1.241 34.906 0.636 1 93.81 226 GLU B N 1
ATOM 4553 C CA . GLU B 1 226 ? 2.254 35.938 0.462 1 93.81 226 GLU B CA 1
ATOM 4554 C C . GLU B 1 226 ? 1.62 37.281 0.075 1 93.81 226 GLU B C 1
ATOM 4556 O O . GLU B 1 226 ? 2.24 38.312 0.227 1 93.81 226 GLU B O 1
ATOM 4561 N N . ASP B 1 227 ? 0.37 37.25 -0.377 1 95.38 227 ASP B N 1
ATOM 4562 C CA . ASP B 1 227 ? -0.255 38.438 -0.925 1 95.38 227 ASP B CA 1
ATOM 4563 C C . ASP B 1 227 ? -1.323 38.969 0.02 1 95.38 227 ASP B C 1
ATOM 4565 O O . ASP B 1 227 ? -1.914 40.031 -0.24 1 95.38 227 ASP B O 1
ATOM 4569 N N . MET B 1 228 ? -1.555 38.312 1.102 1 95.5 228 MET B N 1
ATOM 4570 C CA . MET B 1 228 ? -2.73 38.625 1.918 1 95.5 228 MET B CA 1
ATOM 4571 C C . MET B 1 228 ? -2.574 39.938 2.643 1 95.5 228 MET B C 1
ATOM 4573 O O . MET B 1 228 ? -3.564 40.562 3.062 1 95.5 228 MET B O 1
ATOM 4577 N N . SER B 1 229 ? -1.399 40.469 2.76 1 95.56 229 SER B N 1
ATOM 4578 C CA . SER B 1 229 ? -1.184 41.688 3.504 1 95.56 229 SER B CA 1
ATOM 4579 C C . SER B 1 229 ? -1.741 42.906 2.75 1 95.56 229 SER B C 1
ATOM 4581 O O . SER B 1 229 ? -1.968 43.969 3.338 1 95.56 229 SER B O 1
ATOM 4583 N N . GLU B 1 230 ? -1.964 42.75 1.493 1 95.31 230 GLU B N 1
ATOM 4584 C CA . GLU B 1 230 ? -2.543 43.812 0.704 1 95.31 230 GLU B CA 1
ATOM 4585 C C . GLU B 1 230 ? -3.938 44.188 1.205 1 95.31 230 GLU B C 1
ATOM 4587 O O . GLU B 1 230 ? -4.324 45.375 1.186 1 95.31 230 GLU B O 1
ATOM 4592 N N . LYS B 1 231 ? -4.629 43.281 1.7 1 96.38 231 LYS B N 1
ATOM 4593 C CA . LYS B 1 231 ? -6.027 43.469 2.059 1 96.38 231 LYS B CA 1
ATOM 4594 C C . LYS B 1 231 ? -6.215 43.469 3.572 1 96.38 231 LYS B C 1
ATOM 4596 O O . LYS B 1 231 ? -7.121 44.125 4.098 1 96.38 231 LYS B O 1
ATOM 4601 N N . TYR B 1 232 ? -5.367 42.844 4.281 1 97.5 232 TYR B N 1
ATOM 4602 C CA . TYR B 1 232 ? -5.715 42.531 5.668 1 97.5 232 TYR B CA 1
ATOM 4603 C C . TYR B 1 232 ? -4.684 43.125 6.625 1 97.5 232 TYR B C 1
ATOM 4605 O O . TYR B 1 232 ? -4.562 42.688 7.766 1 97.5 232 TYR B O 1
ATOM 4613 N N . ASN B 1 233 ? -3.996 44.094 6.172 1 97.5 233 ASN B N 1
ATOM 4614 C CA . ASN B 1 233 ? -2.938 44.688 6.973 1 97.5 233 ASN B CA 1
ATOM 4615 C C . ASN B 1 233 ? -3.449 45.125 8.344 1 97.5 233 ASN B C 1
ATOM 4617 O O . ASN B 1 233 ? -4.41 45.875 8.445 1 97.5 233 ASN B O 1
ATOM 4621 N N . GLY B 1 234 ? -2.834 44.594 9.391 1 96.62 234 GLY B N 1
ATOM 4622 C CA . GLY B 1 234 ? -3.094 44.969 10.773 1 96.62 234 GLY B CA 1
ATOM 4623 C C . GLY B 1 234 ? -4.527 44.719 11.195 1 96.62 234 GLY B C 1
ATOM 4624 O O . GLY B 1 234 ? -5.055 45.406 12.062 1 96.62 234 GLY B O 1
ATOM 4625 N N . SER B 1 235 ? -5.16 43.75 10.656 1 96.56 235 SER B N 1
ATOM 4626 C CA . SER B 1 235 ? -6.594 43.625 10.906 1 96.56 235 SER B CA 1
ATOM 4627 C C . SER B 1 235 ? -6.941 42.281 11.547 1 96.56 235 SER B C 1
ATOM 4629 O O . SER B 1 235 ? -8.086 42.062 11.93 1 96.56 235 SER B O 1
ATOM 4631 N N . ILE B 1 236 ? -5.969 41.406 11.727 1 97.06 236 ILE B N 1
ATOM 4632 C CA . ILE B 1 236 ? -6.227 40.031 12.148 1 97.06 236 ILE B CA 1
ATOM 4633 C C . ILE B 1 236 ? -5.719 39.812 13.57 1 97.06 236 ILE B C 1
ATOM 4635 O O . ILE B 1 236 ? -4.625 40.281 13.914 1 97.06 236 ILE B O 1
ATOM 4639 N N . ASP B 1 237 ? -6.473 39.156 14.398 1 95.81 237 ASP B N 1
ATOM 4640 C CA . ASP B 1 237 ? -6.094 38.875 15.781 1 95.81 237 ASP B CA 1
ATOM 4641 C C . ASP B 1 237 ? -5.305 37.562 15.891 1 95.81 237 ASP B C 1
ATOM 4643 O O . ASP B 1 237 ? -4.371 37.469 16.688 1 95.81 237 ASP B O 1
ATOM 4647 N N . VAL B 1 238 ? -5.754 36.562 15.141 1 95.88 238 VAL B N 1
ATOM 4648 C CA . VAL B 1 238 ? -5.164 35.25 15.203 1 95.88 238 VAL B CA 1
ATOM 4649 C C . VAL B 1 238 ? -5.043 34.656 13.797 1 95.88 238 VAL B C 1
ATOM 4651 O O . VAL B 1 238 ? -5.984 34.719 13.008 1 95.88 238 VAL B O 1
ATOM 4654 N N . VAL B 1 239 ? -3.887 34.188 13.461 1 97.69 239 VAL B N 1
ATOM 4655 C CA . VAL B 1 239 ? -3.693 33.406 12.242 1 97.69 239 VAL B CA 1
ATOM 4656 C C . VAL B 1 239 ? -3.59 31.922 12.586 1 97.69 239 VAL B C 1
ATOM 4658 O O . VAL B 1 239 ? -2.729 31.516 13.375 1 97.69 239 VAL B O 1
ATOM 4661 N N . LEU B 1 240 ? -4.473 31.156 12.062 1 96.56 240 LEU B N 1
ATOM 4662 C CA . LEU B 1 240 ? -4.488 29.719 12.242 1 96.56 240 LEU B CA 1
ATOM 4663 C C . LEU B 1 240 ? -3.947 29.016 11 1 96.56 240 LEU B C 1
ATOM 4665 O O . LEU B 1 240 ? -4.34 29.328 9.875 1 96.56 240 LEU B O 1
ATOM 4669 N N . MET B 1 241 ? -3.025 28.125 11.18 1 96.31 241 MET B N 1
ATOM 4670 C CA . MET B 1 241 ? -2.508 27.219 10.148 1 96.31 241 MET B CA 1
ATOM 4671 C C . MET B 1 241 ? -2.662 25.766 10.562 1 96.31 241 MET B C 1
ATOM 4673 O O . MET B 1 241 ? -1.862 25.25 11.344 1 96.31 241 MET B O 1
ATOM 4677 N N . MET B 1 242 ? -3.656 25.141 10.023 1 93.81 242 MET B N 1
ATOM 4678 C CA . MET B 1 242 ? -3.891 23.719 10.281 1 93.81 242 MET B CA 1
ATOM 4679 C C . MET B 1 242 ? -3.223 22.859 9.219 1 93.81 242 MET B C 1
ATOM 4681 O O . MET B 1 242 ? -3.811 22.594 8.172 1 93.81 242 MET B O 1
ATOM 4685 N N . ASP B 1 243 ? -2.053 22.281 9.562 1 92.44 243 ASP B N 1
ATOM 4686 C CA . ASP B 1 243 ? -1.354 21.391 8.648 1 92.44 243 ASP B CA 1
ATOM 4687 C C . ASP B 1 243 ? -1.016 22.094 7.34 1 92.44 243 ASP B C 1
ATOM 4689 O O . ASP B 1 243 ? -1.331 21.594 6.254 1 92.44 243 ASP B O 1
ATOM 4693 N N . VAL B 1 244 ? -0.401 23.297 7.461 1 94.81 244 VAL B N 1
ATOM 4694 C CA . VAL B 1 244 ? -0.17 24.141 6.293 1 94.81 244 VAL B CA 1
ATOM 4695 C C . VAL B 1 244 ? 1.301 24.547 6.234 1 94.81 244 VAL B C 1
ATOM 4697 O O . VAL B 1 244 ? 1.91 24.531 5.16 1 94.81 244 VAL B O 1
ATOM 4700 N N . LEU B 1 245 ? 1.895 24.891 7.352 1 95.38 245 LEU B N 1
ATOM 4701 C CA . LEU B 1 245 ? 3.205 25.531 7.406 1 95.38 245 LEU B CA 1
ATOM 4702 C C . LEU B 1 245 ? 4.262 24.672 6.727 1 95.38 245 LEU B C 1
ATOM 4704 O O . LEU B 1 245 ? 5.07 25.172 5.945 1 95.38 245 LEU B O 1
ATOM 4708 N N . HIS B 1 246 ? 4.238 23.359 6.934 1 95.25 246 HIS B N 1
ATOM 4709 C CA . HIS B 1 246 ? 5.246 22.469 6.387 1 95.25 246 HIS B CA 1
ATOM 4710 C C . HIS B 1 246 ? 5.066 22.281 4.883 1 95.25 246 HIS B C 1
ATOM 4712 O O . HIS B 1 246 ? 5.969 21.812 4.195 1 95.25 246 HIS B O 1
ATOM 4718 N N . ASP B 1 247 ? 3.967 22.688 4.352 1 94.62 247 ASP B N 1
ATOM 4719 C CA . ASP B 1 247 ? 3.641 22.516 2.939 1 94.62 247 ASP B CA 1
ATOM 4720 C C . ASP B 1 247 ? 3.996 23.766 2.141 1 94.62 247 ASP B C 1
ATOM 4722 O O . ASP B 1 247 ? 4.039 23.734 0.909 1 94.62 247 ASP B O 1
ATOM 4726 N N . MET B 1 248 ? 4.273 24.859 2.766 1 93.25 248 MET B N 1
ATOM 4727 C CA . MET B 1 248 ? 4.363 26.156 2.104 1 93.25 248 MET B CA 1
ATOM 4728 C C . MET B 1 248 ? 5.562 26.203 1.163 1 93.25 248 MET B C 1
ATOM 4730 O O . MET B 1 248 ? 6.68 25.859 1.555 1 93.25 248 MET B O 1
ATOM 4734 N N . ALA B 1 249 ? 5.332 26.656 -0.038 1 90.75 249 ALA B N 1
ATOM 4735 C CA . ALA B 1 249 ? 6.402 26.797 -1.024 1 90.75 249 ALA B CA 1
ATOM 4736 C C . ALA B 1 249 ? 7.281 28 -0.721 1 90.75 249 ALA B C 1
ATOM 4738 O O . ALA B 1 249 ? 8.5 27.953 -0.892 1 90.75 249 ALA B O 1
ATOM 4739 N N . ASP B 1 250 ? 6.656 29.141 -0.336 1 91.69 250 ASP B N 1
ATOM 4740 C CA . ASP B 1 250 ? 7.391 30.328 0.067 1 91.69 250 ASP B CA 1
ATOM 4741 C C . ASP B 1 250 ? 7.016 30.75 1.485 1 91.69 250 ASP B C 1
ATOM 4743 O O . ASP B 1 250 ? 6.383 31.797 1.681 1 91.69 250 ASP B O 1
ATOM 4747 N N . SER B 1 251 ? 7.547 29.969 2.398 1 94.38 251 SER B N 1
ATOM 4748 C CA . SER B 1 251 ? 7.168 30.156 3.793 1 94.38 251 SER B CA 1
ATOM 4749 C C . SER B 1 251 ? 7.648 31.516 4.316 1 94.38 251 SER B C 1
ATOM 4751 O O . SER B 1 251 ? 6.961 32.156 5.113 1 94.38 251 SER B O 1
ATOM 4753 N N . ASP B 1 252 ? 8.758 31.984 3.836 1 95.31 252 ASP B N 1
ATOM 4754 C CA . ASP B 1 252 ? 9.281 33.25 4.305 1 95.31 252 ASP B CA 1
ATOM 4755 C C . ASP B 1 252 ? 8.375 34.406 3.889 1 95.31 252 ASP B C 1
ATOM 4757 O O . ASP B 1 252 ? 8.047 35.281 4.707 1 95.31 252 ASP B O 1
ATOM 4761 N N . ALA B 1 253 ? 7.996 34.438 2.645 1 95.25 253 ALA B N 1
ATOM 4762 C CA . ALA B 1 253 ? 7.094 35.469 2.168 1 95.25 253 ALA B CA 1
ATOM 4763 C C . ALA B 1 253 ? 5.758 35.406 2.902 1 95.25 253 ALA B C 1
ATOM 4765 O O . ALA B 1 253 ? 5.16 36.469 3.189 1 95.25 253 ALA B O 1
ATOM 4766 N N . CYS B 1 254 ? 5.293 34.25 3.18 1 95.81 254 CYS B N 1
ATOM 4767 C CA . CYS B 1 254 ? 4.039 34.094 3.908 1 95.81 254 CYS B CA 1
ATOM 4768 C C . CYS B 1 254 ? 4.172 34.594 5.336 1 95.81 254 CYS B C 1
ATOM 4770 O O . CYS B 1 254 ? 3.273 35.281 5.848 1 95.81 254 CYS B O 1
ATOM 4772 N N . MET B 1 255 ? 5.297 34.281 5.969 1 96.75 255 MET B N 1
ATOM 4773 C CA . MET B 1 255 ? 5.527 34.75 7.332 1 96.75 255 MET B CA 1
ATOM 4774 C C . MET B 1 255 ? 5.625 36.281 7.375 1 96.75 255 MET B C 1
ATOM 4776 O O . MET B 1 255 ? 5.156 36.906 8.328 1 96.75 255 MET B O 1
ATOM 4780 N N . GLN B 1 256 ? 6.219 36.844 6.363 1 96.88 256 GLN B N 1
ATOM 4781 C CA . GLN B 1 256 ? 6.25 38.281 6.266 1 96.88 256 GLN B CA 1
ATOM 4782 C C . GLN B 1 256 ? 4.84 38.875 6.203 1 96.88 256 GLN B C 1
ATOM 4784 O O . GLN B 1 256 ? 4.535 39.844 6.895 1 96.88 256 GLN B O 1
AT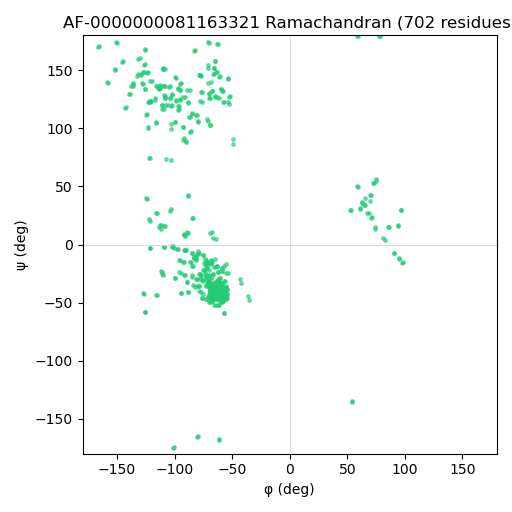OM 4789 N N . SER B 1 257 ? 4.055 38.281 5.391 1 98.06 257 SER B N 1
ATOM 4790 C CA . SER B 1 257 ? 2.668 38.719 5.266 1 98.06 257 SER B CA 1
ATOM 4791 C C . SER B 1 257 ? 1.908 38.531 6.578 1 98.06 257 SER B C 1
ATOM 4793 O O . SER B 1 257 ? 1.085 39.375 6.949 1 98.06 257 SER B O 1
ATOM 4795 N N . ILE B 1 258 ? 2.156 37.438 7.273 1 98.38 258 ILE B N 1
ATOM 4796 C CA . ILE B 1 258 ? 1.505 37.156 8.547 1 98.38 258 ILE B CA 1
ATOM 4797 C C . ILE B 1 258 ? 1.832 38.25 9.555 1 98.38 258 ILE B C 1
ATOM 4799 O O . ILE B 1 258 ? 0.941 38.75 10.234 1 98.38 258 ILE B O 1
ATOM 4803 N N . ARG B 1 259 ? 3.045 38.656 9.617 1 97.94 259 ARG B N 1
ATOM 4804 C CA . ARG B 1 259 ? 3.443 39.719 10.539 1 97.94 259 ARG B CA 1
ATOM 4805 C C . ARG B 1 259 ? 2.744 41.031 10.211 1 97.94 259 ARG B C 1
ATOM 4807 O O . ARG B 1 259 ? 2.406 41.812 11.109 1 97.94 259 ARG B O 1
ATOM 4814 N N . LYS B 1 260 ? 2.547 41.25 8.938 1 98.19 260 LYS B N 1
ATOM 4815 C CA . LYS B 1 260 ? 1.917 42.5 8.508 1 98.19 260 LYS B CA 1
ATOM 4816 C C . LYS B 1 260 ? 0.427 42.5 8.836 1 98.19 260 LYS B C 1
ATOM 4818 O O . LYS B 1 260 ? -0.137 43.531 9.172 1 98.19 260 LYS B O 1
ATOM 4823 N N . ILE B 1 261 ? -0.185 41.375 8.734 1 98.31 261 ILE B N 1
ATOM 4824 C CA . ILE B 1 261 ? -1.64 41.344 8.844 1 98.31 261 ILE B CA 1
ATOM 4825 C C . ILE B 1 261 ? -2.047 41.281 10.312 1 98.31 261 ILE B C 1
ATOM 4827 O O . ILE B 1 261 ? -3.146 41.719 10.68 1 98.31 261 ILE B O 1
ATOM 4831 N N . LEU B 1 262 ? -1.214 40.75 11.156 1 97.56 262 LEU B N 1
ATOM 4832 C CA . LEU B 1 262 ? -1.547 40.594 12.57 1 97.56 262 LEU B CA 1
ATOM 4833 C C . LEU B 1 262 ? -1.574 41.938 13.273 1 97.56 262 LEU B C 1
ATOM 4835 O O . LEU B 1 262 ? -0.729 42.812 13.008 1 97.56 262 LEU B O 1
ATOM 4839 N N . LYS B 1 263 ? -2.533 42.156 14.148 1 95.75 263 LYS B N 1
ATOM 4840 C CA . LYS B 1 263 ? -2.516 43.281 15.086 1 95.75 263 LYS B CA 1
ATOM 4841 C C . LYS B 1 263 ? -1.358 43.156 16.078 1 95.75 263 LYS B C 1
ATOM 4843 O O . LYS B 1 263 ? -0.845 42.062 16.297 1 95.75 263 LYS B O 1
ATOM 4848 N N . PRO B 1 264 ? -0.993 44.281 16.625 1 92.62 264 PRO B N 1
ATOM 4849 C CA . PRO B 1 264 ? 0.016 44.188 17.672 1 92.62 264 PRO B CA 1
ATOM 4850 C C . PRO B 1 264 ? -0.367 43.156 18.766 1 92.62 264 PRO B C 1
ATOM 4852 O O . PRO B 1 264 ? -1.495 43.188 19.266 1 92.62 264 PRO B O 1
ATOM 4855 N N . GLY B 1 265 ? 0.504 42.281 19.031 1 89.81 265 GLY B N 1
ATOM 4856 C CA . GLY B 1 265 ? 0.252 41.25 20.047 1 89.81 265 GLY B CA 1
ATOM 4857 C C . GLY B 1 265 ? -0.579 40.094 19.531 1 89.81 265 GLY B C 1
ATOM 4858 O O . GLY B 1 265 ? -0.986 39.219 20.312 1 89.81 265 GLY B O 1
ATOM 4859 N N . GLY B 1 266 ? -0.876 40.094 18.234 1 93.25 266 GLY B N 1
ATOM 4860 C CA . GLY B 1 266 ? -1.642 39 17.656 1 93.25 266 GLY B CA 1
ATOM 4861 C C . GLY B 1 266 ? -0.929 37.656 17.734 1 93.25 266 GLY B C 1
ATOM 4862 O O . GLY B 1 266 ? 0.222 37.594 18.172 1 93.25 266 GLY B O 1
ATOM 4863 N N . TYR B 1 267 ? -1.65 36.562 17.359 1 93.38 267 TYR B N 1
ATOM 4864 C CA . TYR B 1 267 ? -1.121 35.219 17.562 1 93.38 267 TYR B CA 1
ATOM 4865 C C . TYR B 1 267 ? -1.071 34.438 16.25 1 93.38 267 TYR B C 1
ATOM 4867 O O . TYR B 1 267 ? -1.922 34.656 15.375 1 93.38 267 TYR B O 1
ATOM 4875 N N . ILE B 1 268 ? -0.073 33.594 16.188 1 95 268 ILE B N 1
ATOM 4876 C CA . ILE B 1 268 ? -0.084 32.531 15.211 1 95 268 ILE B CA 1
ATOM 4877 C C . ILE B 1 268 ? -0.314 31.188 15.906 1 95 268 ILE B C 1
ATOM 4879 O O . ILE B 1 268 ? 0.202 30.953 17 1 95 268 ILE B O 1
ATOM 4883 N N . VAL B 1 269 ? -1.15 30.375 15.359 1 93.06 269 VAL B N 1
ATOM 4884 C CA . VAL B 1 269 ? -1.418 29.016 15.82 1 93.06 269 VAL B CA 1
ATOM 4885 C C . VAL B 1 269 ? -1.19 28.031 14.68 1 93.06 269 VAL B C 1
ATOM 4887 O O . VAL B 1 269 ? -1.93 28.031 13.695 1 93.06 269 VAL B O 1
ATOM 4890 N N . ALA B 1 270 ? -0.167 27.219 14.812 1 93.62 270 ALA B N 1
ATOM 4891 C CA . ALA B 1 270 ? 0.175 26.281 13.742 1 93.62 270 ALA B CA 1
ATOM 4892 C C . ALA B 1 270 ? 0.139 24.844 14.242 1 93.62 270 ALA B C 1
ATOM 4894 O O . ALA B 1 270 ? 0.768 24.516 15.25 1 93.62 270 ALA B O 1
ATOM 4895 N N . PHE B 1 271 ? -0.683 24.031 13.57 1 91.88 271 PHE B N 1
ATOM 4896 C CA . PHE B 1 271 ? -0.736 22.609 13.844 1 91.88 271 PHE B CA 1
ATOM 4897 C C . PHE B 1 271 ? -0.017 21.828 12.75 1 91.88 271 PHE B C 1
ATOM 4899 O O . PHE B 1 271 ? -0.298 22 11.562 1 91.88 271 PHE B O 1
ATOM 4906 N N . ASP B 1 272 ? 0.932 20.984 13.07 1 92.44 272 ASP B N 1
ATOM 4907 C CA . ASP B 1 272 ? 1.671 20.094 12.172 1 92.44 272 ASP B CA 1
ATOM 4908 C C . ASP B 1 272 ? 2.004 18.766 12.859 1 92.44 272 ASP B C 1
ATOM 4910 O O . ASP B 1 272 ? 2.016 18.688 14.094 1 92.44 272 ASP B O 1
ATOM 4914 N N . PRO B 1 273 ? 2.244 17.734 12.07 1 90.75 273 PRO B N 1
ATOM 4915 C CA . PRO B 1 273 ? 2.65 16.469 12.695 1 90.75 273 PRO B CA 1
ATOM 4916 C C . PRO B 1 273 ? 3.857 16.641 13.617 1 90.75 273 PRO B C 1
ATOM 4918 O O . PRO B 1 273 ? 4.781 17.391 13.305 1 90.75 273 PRO B O 1
ATOM 4921 N N . PRO B 1 274 ? 3.857 15.914 14.719 1 91.12 274 PRO B N 1
ATOM 4922 C CA . PRO B 1 274 ? 4.816 16.172 15.797 1 91.12 274 PRO B CA 1
ATOM 4923 C C . PRO B 1 274 ? 6.121 15.398 15.617 1 91.12 274 PRO B C 1
ATOM 4925 O O . PRO B 1 274 ? 6.648 14.844 16.578 1 91.12 274 PRO B O 1
ATOM 4928 N N . LEU B 1 275 ? 6.648 15.32 14.43 1 94.31 275 LEU B N 1
ATOM 4929 C CA . LEU B 1 275 ? 7.961 14.711 14.234 1 94.31 275 LEU B CA 1
ATOM 4930 C C . LEU B 1 275 ? 9.039 15.516 14.961 1 94.31 275 LEU B C 1
ATOM 4932 O O . LEU B 1 275 ? 8.914 16.734 15.125 1 94.31 275 LEU B O 1
ATOM 4936 N N . HIS B 1 276 ? 10.047 14.812 15.414 1 94.19 276 HIS B N 1
ATOM 4937 C CA . HIS B 1 276 ? 11.258 15.484 15.867 1 94.19 276 HIS B CA 1
ATOM 4938 C C . HIS B 1 276 ? 12.125 15.93 14.695 1 94.19 276 HIS B C 1
ATOM 4940 O O . HIS B 1 276 ? 12.211 15.227 13.688 1 94.19 276 HIS B O 1
ATOM 4946 N N . SER B 1 277 ? 12.812 17.094 14.867 1 95.5 277 SER B N 1
ATOM 4947 C CA . SER B 1 277 ? 13.727 17.578 13.828 1 95.5 277 SER B CA 1
ATOM 4948 C C . SER B 1 277 ? 14.922 16.641 13.672 1 95.5 277 SER B C 1
ATOM 4950 O O . SER B 1 277 ? 15.461 16.5 12.578 1 95.5 277 SER B O 1
ATOM 4952 N N . ASN B 1 278 ? 15.375 16.094 14.805 1 95.31 278 ASN B N 1
ATOM 4953 C CA . ASN B 1 278 ? 16.406 15.062 14.773 1 95.31 278 ASN B CA 1
ATOM 4954 C C . ASN B 1 278 ? 15.812 13.688 14.461 1 95.31 278 ASN B C 1
ATOM 4956 O O . ASN B 1 278 ? 15.148 13.086 15.305 1 95.31 278 ASN B O 1
ATOM 4960 N N . PRO B 1 279 ? 16.125 13.148 13.266 1 96.19 279 PRO B N 1
ATOM 4961 C CA . PRO B 1 279 ? 15.508 11.891 12.859 1 96.19 279 PRO B CA 1
ATOM 4962 C C . PRO B 1 279 ? 15.797 10.75 13.836 1 96.19 279 PRO B C 1
ATOM 4964 O O . PRO B 1 279 ? 15.016 9.797 13.938 1 96.19 279 PRO B O 1
ATOM 4967 N N . ARG B 1 280 ? 16.875 10.789 14.648 1 96 280 ARG B N 1
ATOM 4968 C CA . ARG B 1 280 ? 17.234 9.75 15.609 1 96 280 ARG B CA 1
ATOM 4969 C C . ARG B 1 280 ? 16.156 9.586 16.672 1 96 280 ARG B C 1
ATOM 4971 O O . ARG B 1 280 ? 15.945 8.492 17.188 1 96 280 ARG B O 1
ATOM 4978 N N . LEU B 1 281 ? 15.531 10.641 16.922 1 94.75 281 LEU B N 1
ATOM 4979 C CA . LEU B 1 281 ? 14.531 10.641 17.984 1 94.75 281 LEU B CA 1
ATOM 4980 C C . LEU B 1 281 ? 13.203 10.102 17.484 1 94.75 281 LEU B C 1
ATOM 4982 O O . LEU B 1 281 ? 12.289 9.852 18.281 1 94.75 281 LEU B O 1
ATOM 4986 N N . ASN B 1 282 ? 13.055 9.922 16.203 1 96.06 282 ASN B N 1
ATOM 4987 C CA . ASN B 1 282 ? 11.836 9.375 15.625 1 96.06 282 ASN B CA 1
ATOM 4988 C C . ASN B 1 282 ? 11.914 7.855 15.492 1 96.06 282 ASN B C 1
ATOM 4990 O O . ASN B 1 282 ? 10.93 7.207 15.133 1 96.06 282 ASN B O 1
ATOM 4994 N N . LYS B 1 283 ? 13.062 7.254 15.812 1 96.12 283 LYS B N 1
ATOM 4995 C CA . LYS B 1 283 ? 13.305 5.828 15.594 1 96.12 283 LYS B CA 1
ATOM 4996 C C . LYS B 1 283 ? 12.297 4.977 16.359 1 96.12 283 LYS B C 1
ATOM 4998 O O . LYS B 1 283 ? 12.016 5.238 17.531 1 96.12 283 LYS B O 1
ATOM 5003 N N . GLY B 1 284 ? 11.758 3.975 15.625 1 94.25 284 GLY B N 1
ATOM 5004 C CA . GLY B 1 284 ? 10.875 3.008 16.266 1 94.25 284 GLY B CA 1
ATOM 5005 C C . GLY B 1 284 ? 9.414 3.422 16.219 1 94.25 284 GLY B C 1
ATOM 5006 O O . GLY B 1 284 ? 8.539 2.646 16.609 1 94.25 284 GLY B O 1
ATOM 5007 N N . ASP B 1 285 ? 9.055 4.531 15.812 1 94.38 285 ASP B N 1
ATOM 5008 C CA . ASP B 1 285 ? 7.68 5.008 15.711 1 94.38 285 ASP B CA 1
ATOM 5009 C C . ASP B 1 285 ? 7.168 4.898 14.281 1 94.38 285 ASP B C 1
ATOM 5011 O O . ASP B 1 285 ? 7.414 5.785 13.453 1 94.38 285 ASP B O 1
ATOM 5015 N N . LEU B 1 286 ? 6.32 3.939 14.023 1 93.25 286 LEU B N 1
ATOM 5016 C CA . LEU B 1 286 ? 5.852 3.658 12.672 1 93.25 286 LEU B CA 1
ATOM 5017 C C . LEU B 1 286 ? 4.883 4.734 12.195 1 93.25 286 LEU B C 1
ATOM 5019 O O . LEU B 1 286 ? 4.789 5.008 10.992 1 93.25 286 LEU B O 1
ATOM 5023 N N . THR B 1 287 ? 4.184 5.332 13.117 1 90.81 287 THR B N 1
ATOM 5024 C CA . THR B 1 287 ? 3.326 6.453 12.75 1 90.81 287 THR B CA 1
ATOM 5025 C C . THR B 1 287 ? 4.156 7.613 12.211 1 90.81 287 THR B C 1
ATOM 5027 O O . THR B 1 287 ? 3.809 8.219 11.195 1 90.81 287 THR B O 1
ATOM 5030 N N . TYR B 1 288 ? 5.293 7.902 12.875 1 93.69 288 TYR B N 1
ATOM 5031 C CA . TYR B 1 288 ? 6.199 8.938 12.391 1 93.69 288 TYR B CA 1
ATOM 5032 C C . TYR B 1 288 ? 6.805 8.547 11.047 1 93.69 288 TYR B C 1
ATOM 5034 O O . TYR B 1 288 ? 6.969 9.398 10.164 1 93.69 288 TYR B O 1
ATOM 5042 N N . GLY B 1 289 ? 7.117 7.273 10.914 1 95.25 289 GLY B N 1
ATOM 5043 C CA . GLY B 1 289 ? 7.543 6.809 9.602 1 95.25 289 GLY B CA 1
ATOM 5044 C C . GLY B 1 289 ? 6.531 7.094 8.508 1 95.25 289 GLY B C 1
ATOM 5045 O O . GLY B 1 289 ? 6.891 7.566 7.43 1 95.25 289 GLY B O 1
ATOM 5046 N N . GLY B 1 290 ? 5.289 6.797 8.812 1 92.88 290 GLY B N 1
ATOM 5047 C CA . GLY B 1 290 ? 4.219 7.102 7.879 1 92.88 290 GLY B CA 1
ATOM 5048 C C . GLY B 1 290 ? 4.152 8.57 7.508 1 92.88 290 GLY B C 1
ATOM 5049 O O . GLY B 1 290 ? 3.949 8.914 6.34 1 92.88 290 GLY B O 1
ATOM 5050 N N . PHE B 1 291 ? 4.352 9.469 8.469 1 93.62 291 PHE B N 1
ATOM 5051 C CA . PHE B 1 291 ? 4.332 10.906 8.211 1 93.62 291 PHE B CA 1
ATOM 5052 C C . PHE B 1 291 ? 5.449 11.305 7.258 1 93.62 291 PHE B C 1
ATOM 5054 O O . PHE B 1 291 ? 5.25 12.133 6.371 1 93.62 291 PHE B O 1
ATOM 5061 N N . TYR B 1 292 ? 6.617 10.727 7.445 1 96.69 292 TYR B N 1
ATOM 5062 C CA . TYR B 1 292 ? 7.719 11.008 6.531 1 96.69 292 TYR B CA 1
ATOM 5063 C C . TYR B 1 292 ? 7.344 10.648 5.098 1 96.69 292 TYR B C 1
ATOM 5065 O O . TYR B 1 292 ? 7.664 11.391 4.164 1 96.69 292 TYR B O 1
ATOM 5073 N N . PHE B 1 293 ? 6.707 9.562 4.949 1 94.88 293 PHE B N 1
ATOM 5074 C CA . PHE B 1 293 ? 6.438 9.117 3.59 1 94.88 293 PHE B CA 1
ATOM 5075 C C . PHE B 1 293 ? 5.258 9.875 2.992 1 94.88 293 PHE B C 1
ATOM 5077 O O . PHE B 1 293 ? 5.23 10.141 1.789 1 94.88 293 PHE B O 1
ATOM 5084 N N . ILE B 1 294 ? 4.25 10.211 3.762 1 92.94 294 ILE B N 1
ATOM 5085 C CA . ILE B 1 294 ? 3.236 11.148 3.281 1 92.94 294 ILE B CA 1
ATOM 5086 C C . ILE B 1 294 ? 3.902 12.445 2.824 1 92.94 294 ILE B C 1
ATOM 5088 O O . ILE B 1 294 ? 3.602 12.953 1.744 1 92.94 294 ILE B O 1
ATOM 5092 N N . SER B 1 295 ? 4.809 12.938 3.619 1 96.06 295 SER B N 1
ATOM 5093 C CA . SER B 1 295 ? 5.543 14.156 3.293 1 96.06 295 SER B CA 1
ATOM 5094 C C . SER B 1 295 ? 6.332 13.992 1.998 1 96.06 295 SER B C 1
ATOM 5096 O O . SER B 1 295 ? 6.32 14.883 1.143 1 96.06 295 SER B O 1
ATOM 5098 N N . LEU B 1 296 ? 7.02 12.883 1.833 1 96.94 296 LEU B N 1
ATOM 5099 C CA . LEU B 1 296 ? 7.844 12.625 0.657 1 96.94 296 LEU B CA 1
ATOM 5100 C C . LEU B 1 296 ? 7.012 12.703 -0.618 1 96.94 296 LEU B C 1
ATOM 5102 O O . LEU B 1 296 ? 7.477 13.227 -1.637 1 96.94 296 LEU B O 1
ATOM 5106 N N . PHE B 1 297 ? 5.793 12.211 -0.552 1 94.56 297 PHE B N 1
ATOM 5107 C CA . PHE B 1 297 ? 4.969 12.102 -1.749 1 94.56 297 PHE B CA 1
ATOM 5108 C C . PHE B 1 297 ? 4.125 13.352 -1.949 1 94.56 297 PHE B C 1
ATOM 5110 O O . PHE B 1 297 ? 3.709 13.656 -3.068 1 94.56 297 PHE B O 1
ATOM 5117 N N . ILE B 1 298 ? 3.836 14.062 -0.803 1 93.94 298 ILE B N 1
ATOM 5118 C CA . ILE B 1 298 ? 2.793 15.078 -0.911 1 93.94 298 ILE B CA 1
ATOM 5119 C C . ILE B 1 298 ? 3.336 16.422 -0.436 1 93.94 298 ILE B C 1
ATOM 5121 O O . ILE B 1 298 ? 3.447 17.375 -1.222 1 93.94 298 ILE B O 1
ATOM 5125 N N . CYS B 1 299 ? 3.789 16.5 0.736 1 95.38 299 CYS B N 1
ATOM 5126 C CA . CYS B 1 299 ? 4.074 17.766 1.395 1 95.38 299 CYS B CA 1
ATOM 5127 C C . CYS B 1 299 ? 5.371 18.375 0.875 1 95.38 299 CYS B C 1
ATOM 5129 O O . CYS B 1 299 ? 5.422 19.562 0.55 1 95.38 299 CYS B O 1
ATOM 5131 N N . LEU B 1 300 ? 6.387 17.562 0.779 1 96.38 300 LEU B N 1
ATOM 5132 C CA . LEU B 1 300 ? 7.699 18.078 0.394 1 96.38 300 LEU B CA 1
ATOM 5133 C C . LEU B 1 300 ? 7.688 18.562 -1.052 1 96.38 300 LEU B C 1
ATOM 5135 O O . LEU B 1 300 ? 8.148 19.672 -1.344 1 96.38 300 LEU B O 1
ATOM 5139 N N . PRO B 1 301 ? 7.16 17.75 -1.982 1 95.06 301 PRO B N 1
ATOM 5140 C CA . PRO B 1 301 ? 7.102 18.266 -3.35 1 95.06 301 PRO B CA 1
ATOM 5141 C C . PRO B 1 301 ? 6.328 19.578 -3.449 1 95.06 301 PRO B C 1
ATOM 5143 O O . PRO B 1 301 ? 6.695 20.469 -4.234 1 95.06 301 PRO B O 1
ATOM 5146 N N . ASN B 1 302 ? 5.277 19.688 -2.688 1 94.19 302 ASN B N 1
ATOM 5147 C CA . ASN B 1 302 ? 4.531 20.938 -2.689 1 94.19 302 ASN B CA 1
ATOM 5148 C C . ASN B 1 302 ? 5.375 22.094 -2.162 1 94.19 302 ASN B C 1
ATOM 5150 O O . ASN B 1 302 ? 5.367 23.188 -2.732 1 94.19 302 ASN B O 1
ATOM 5154 N N . SER B 1 303 ? 6.047 21.859 -1.081 1 95.06 303 SER B N 1
ATOM 5155 C CA . SER B 1 303 ? 6.898 22.875 -0.466 1 95.06 303 SER B CA 1
ATOM 5156 C C . SER B 1 303 ? 8.039 23.281 -1.395 1 95.06 303 SER B C 1
ATOM 5158 O O . SER B 1 303 ? 8.625 24.344 -1.238 1 95.06 303 SER B O 1
ATOM 5160 N N . LEU B 1 304 ? 8.32 22.438 -2.385 1 94.56 304 LEU B N 1
ATOM 5161 C CA . LEU B 1 304 ? 9.406 22.703 -3.322 1 94.56 304 LEU B CA 1
ATOM 5162 C C . LEU B 1 304 ? 8.859 23.078 -4.695 1 94.56 304 LEU B C 1
ATOM 5164 O O . LEU B 1 304 ? 9.602 23.062 -5.684 1 94.56 304 LEU B O 1
ATOM 5168 N N . SER B 1 305 ? 7.645 23.406 -4.77 1 91.69 305 SER B N 1
ATOM 5169 C CA . SER B 1 305 ? 6.969 23.547 -6.055 1 91.69 305 SER B CA 1
ATOM 5170 C C . SER B 1 305 ? 7.297 24.891 -6.707 1 91.69 305 SER B C 1
ATOM 5172 O O . SER B 1 305 ? 6.949 25.109 -7.867 1 91.69 305 SER B O 1
ATOM 5174 N N . ARG B 1 306 ? 7.98 25.781 -5.961 1 87.38 306 ARG B N 1
ATOM 5175 C CA . ARG B 1 306 ? 8.359 27.094 -6.496 1 87.38 306 ARG B CA 1
ATOM 5176 C C . ARG B 1 306 ? 9.859 27.328 -6.348 1 87.38 306 ARG B C 1
ATOM 5178 O O . ARG B 1 306 ? 10.523 26.656 -5.566 1 87.38 306 ARG B O 1
ATOM 5185 N N . ASP B 1 307 ? 10.328 28.312 -6.996 1 78.62 307 ASP B N 1
ATOM 5186 C CA . ASP B 1 307 ? 11.766 28.578 -7.039 1 78.62 307 ASP B CA 1
ATOM 5187 C C . ASP B 1 307 ? 12.273 29.031 -5.672 1 78.62 307 ASP B C 1
ATOM 5189 O O . ASP B 1 307 ? 13.359 28.625 -5.25 1 78.62 307 ASP B O 1
ATOM 5193 N N . ALA B 1 308 ? 11.586 29.766 -4.98 1 70.12 308 ALA B N 1
ATOM 5194 C CA . ALA B 1 308 ? 12.023 30.312 -3.703 1 70.12 308 ALA B CA 1
ATOM 5195 C C . ALA B 1 308 ? 11.789 29.328 -2.566 1 70.12 308 ALA B C 1
ATOM 5197 O O . ALA B 1 308 ? 12.016 29.641 -1.396 1 70.12 308 ALA B O 1
ATOM 5198 N N . ALA B 1 309 ? 11.703 28.078 -2.879 1 78.81 309 ALA B N 1
ATOM 5199 C CA . ALA B 1 309 ? 11.156 27.141 -1.917 1 78.81 309 ALA B CA 1
ATOM 5200 C C . ALA B 1 309 ? 12.242 26.578 -1.006 1 78.81 309 ALA B C 1
ATOM 5202 O O . ALA B 1 309 ? 13.344 26.266 -1.465 1 78.81 309 ALA B O 1
ATOM 5203 N N . ILE B 1 310 ? 11.969 26.578 0.273 1 85.5 310 ILE B N 1
ATOM 5204 C CA . ILE B 1 310 ? 12.844 26.031 1.312 1 85.5 310 ILE B CA 1
ATOM 5205 C C . ILE B 1 310 ? 12.688 24.516 1.387 1 85.5 310 ILE B C 1
ATOM 5207 O O . ILE B 1 310 ? 13.664 23.797 1.605 1 85.5 310 ILE B O 1
ATOM 5211 N N . GLY B 1 311 ? 11.531 24.078 1.181 1 93.44 311 GLY B N 1
ATOM 5212 C CA . GLY B 1 311 ? 11.297 22.641 1.217 1 93.44 311 GLY B CA 1
ATOM 5213 C C . GLY B 1 311 ? 11.289 22.078 2.623 1 93.44 311 GLY B C 1
ATOM 5214 O O . GLY B 1 311 ? 12 21.109 2.914 1 93.44 311 GLY B O 1
ATOM 5215 N N . HIS B 1 312 ? 10.438 22.594 3.525 1 94.81 312 HIS B N 1
ATOM 5216 C CA . HIS B 1 312 ? 10.391 22.141 4.914 1 94.81 312 HIS B CA 1
ATOM 5217 C C . HIS B 1 312 ? 9.93 20.703 5.012 1 94.81 312 HIS B C 1
ATOM 5219 O O . HIS B 1 312 ? 10.617 19.859 5.613 1 94.81 312 HIS B O 1
ATOM 5225 N N . GLY B 1 313 ? 8.75 20.422 4.344 1 95.31 313 GLY B N 1
ATOM 5226 C CA . GLY B 1 313 ? 8.188 19.094 4.531 1 95.31 313 GLY B CA 1
ATOM 5227 C C . GLY B 1 313 ? 7.871 18.781 5.98 1 95.31 313 GLY B C 1
ATOM 5228 O O . GLY B 1 313 ? 8.109 19.594 6.867 1 95.31 313 GLY B O 1
ATOM 5229 N N . MET B 1 314 ? 7.355 17.609 6.273 1 95.19 314 MET B N 1
ATOM 5230 C CA . MET B 1 314 ? 7.02 17.25 7.648 1 95.19 314 MET B CA 1
ATOM 5231 C C . MET B 1 314 ? 8.281 16.922 8.445 1 95.19 314 MET B C 1
ATOM 5233 O O . MET B 1 314 ? 8.305 17.094 9.664 1 95.19 314 MET B O 1
ATOM 5237 N N . GLY B 1 315 ? 9.312 16.578 7.73 1 94.5 315 GLY B N 1
ATOM 5238 C CA . GLY B 1 315 ? 10.523 16.094 8.375 1 94.5 315 GLY B CA 1
ATOM 5239 C C . GLY B 1 315 ? 11.297 17.203 9.07 1 94.5 315 GLY B C 1
ATOM 5240 O O . GLY B 1 315 ? 12.195 16.922 9.875 1 94.5 315 GLY B O 1
ATOM 5241 N N . TRP B 1 316 ? 11.008 18.438 8.773 1 94.06 316 TRP B N 1
ATOM 5242 C CA . TRP B 1 316 ? 11.711 19.5 9.469 1 94.06 316 TRP B CA 1
ATOM 5243 C C . TRP B 1 316 ? 11.469 19.438 10.977 1 94.06 316 TRP B C 1
ATOM 5245 O O . TRP B 1 316 ? 12.32 19.844 11.773 1 94.06 316 TRP B O 1
ATOM 5255 N N . GLY B 1 317 ? 10.227 18.875 11.391 1 94 317 GLY B N 1
ATOM 5256 C CA . GLY B 1 317 ? 9.953 18.531 12.773 1 94 317 GLY B CA 1
ATOM 5257 C C . GLY B 1 317 ? 9.625 19.734 13.633 1 94 317 GLY B C 1
ATOM 5258 O O . GLY B 1 317 ? 9.633 20.859 13.156 1 94 317 GLY B O 1
ATOM 5259 N N . TYR B 1 318 ? 9.367 19.438 14.898 1 93.25 318 TYR B N 1
ATOM 5260 C CA . TYR B 1 318 ? 8.828 20.422 15.844 1 93.25 318 TYR B CA 1
ATOM 5261 C C . TYR B 1 318 ? 9.883 21.438 16.234 1 93.25 318 TYR B C 1
ATOM 5263 O O . TYR B 1 318 ? 9.609 22.641 16.25 1 93.25 318 TYR B O 1
ATOM 5271 N N . GLU B 1 319 ? 11.117 21.016 16.578 1 93.62 319 GLU B N 1
ATOM 5272 C CA . GLU B 1 319 ? 12.156 21.906 17.109 1 93.62 319 GLU B CA 1
ATOM 5273 C C . GLU B 1 319 ? 12.555 22.953 16.062 1 93.62 319 GLU B C 1
ATOM 5275 O O . GLU B 1 319 ? 12.68 24.141 16.391 1 93.62 319 GLU B O 1
ATOM 5280 N N . ASP B 1 320 ? 12.727 22.516 14.867 1 94.56 320 ASP B N 1
ATOM 5281 C CA . ASP B 1 320 ? 13.078 23.453 13.805 1 94.56 320 ASP B CA 1
ATOM 5282 C C . ASP B 1 320 ? 11.906 24.375 13.477 1 94.56 320 ASP B C 1
ATOM 5284 O O . ASP B 1 320 ? 12.102 25.562 13.203 1 94.56 320 ASP B O 1
ATOM 5288 N N . ARG B 1 321 ? 10.695 23.875 13.477 1 94.44 321 ARG B N 1
ATOM 5289 C CA . ARG B 1 321 ? 9.5 24.688 13.25 1 94.44 321 ARG B CA 1
ATOM 5290 C C . ARG B 1 321 ? 9.359 25.766 14.32 1 94.44 321 ARG B C 1
ATOM 5292 O O . ARG B 1 321 ? 9.086 26.922 14 1 94.44 321 ARG B O 1
ATOM 5299 N N . LYS B 1 322 ? 9.547 25.359 15.555 1 92.62 322 LYS B N 1
ATOM 5300 C CA . LYS B 1 322 ? 9.492 26.297 16.672 1 92.62 322 LYS B CA 1
ATOM 5301 C C . LYS B 1 322 ? 10.523 27.406 16.5 1 92.62 322 LYS B C 1
ATOM 5303 O O . LYS B 1 322 ? 10.195 28.594 16.625 1 92.62 322 LYS B O 1
ATOM 5308 N N . LYS B 1 323 ? 11.742 27.031 16.203 1 94.44 323 LYS B N 1
ATOM 5309 C CA . LYS B 1 323 ? 12.812 28 16 1 94.44 323 LYS B CA 1
ATOM 5310 C C . LYS B 1 323 ? 12.484 28.953 14.852 1 94.44 323 LYS B C 1
ATOM 5312 O O . LYS B 1 323 ? 12.742 30.156 14.93 1 94.44 323 LYS B O 1
ATOM 5317 N N . TYR B 1 324 ? 11.984 28.375 13.812 1 95.56 324 TYR B N 1
ATOM 5318 C CA . TYR B 1 324 ? 11.602 29.156 12.648 1 95.56 324 TYR B CA 1
ATOM 5319 C C . TYR B 1 324 ? 10.578 30.234 13.016 1 95.56 324 TYR B C 1
ATOM 5321 O O . TYR B 1 324 ? 10.734 31.406 12.648 1 95.56 324 TYR B O 1
ATOM 5329 N N . VAL B 1 325 ? 9.539 29.859 13.758 1 95.19 325 VAL B N 1
ATOM 5330 C CA . VAL B 1 325 ? 8.484 30.781 14.195 1 95.19 325 VAL B CA 1
ATOM 5331 C C . VAL B 1 325 ? 9.078 31.844 15.117 1 95.19 325 VAL B C 1
ATOM 5333 O O . VAL B 1 325 ? 8.766 33.031 14.984 1 95.19 325 VAL B O 1
ATOM 5336 N N . GLU B 1 326 ? 9.977 31.438 15.984 1 95.44 326 GLU B N 1
ATOM 5337 C CA . GLU B 1 326 ? 10.664 32.375 16.859 1 95.44 326 GLU B CA 1
ATOM 5338 C C . GLU B 1 326 ? 11.523 33.344 16.062 1 95.44 326 GLU B C 1
ATOM 5340 O O . GLU B 1 326 ? 11.539 34.562 16.359 1 95.44 326 GLU B O 1
ATOM 5345 N N . ASP B 1 327 ? 12.203 32.844 15.086 1 96.81 327 ASP B N 1
ATOM 5346 C CA . ASP B 1 327 ? 13.078 33.656 14.258 1 96.81 327 ASP B CA 1
ATOM 5347 C C . ASP B 1 327 ? 12.289 34.719 13.508 1 96.81 327 ASP B C 1
ATOM 5349 O O . ASP B 1 327 ? 12.828 35.781 13.148 1 96.81 327 ASP B O 1
ATOM 5353 N N . TRP B 1 328 ? 11.055 34.5 13.312 1 97 328 TRP B N 1
ATOM 5354 C CA . TRP B 1 328 ? 10.211 35.469 12.609 1 97 328 TRP B CA 1
ATOM 5355 C C . TRP B 1 328 ? 9.562 36.438 13.586 1 97 328 TRP B C 1
ATOM 5357 O O . TRP B 1 328 ? 8.68 37.219 13.203 1 97 328 TRP B O 1
ATOM 5367 N N . GLY B 1 329 ? 9.938 36.406 14.844 1 96.62 329 GLY B N 1
ATOM 5368 C CA . GLY B 1 329 ? 9.539 37.438 15.789 1 96.62 329 GLY B CA 1
ATOM 5369 C C . GLY B 1 329 ? 8.328 37.062 16.609 1 96.62 329 GLY B C 1
ATOM 5370 O O . GLY B 1 329 ? 7.551 37.938 17.016 1 96.62 329 GLY B O 1
ATOM 5371 N N . PHE B 1 330 ? 8.141 35.781 16.859 1 96.06 330 PHE B N 1
ATOM 5372 C CA . PHE B 1 330 ? 7.047 35.344 17.703 1 96.06 330 PHE B CA 1
ATOM 5373 C C . PHE B 1 330 ? 7.582 34.719 19 1 96.06 330 PHE B C 1
ATOM 5375 O O . PHE B 1 330 ? 8.586 34 18.984 1 96.06 330 PHE B O 1
ATOM 5382 N N . LYS B 1 331 ? 6.996 35.062 20.078 1 92.94 331 LYS B N 1
ATOM 5383 C CA . LYS B 1 331 ? 7.262 34.406 21.359 1 92.94 331 LYS B CA 1
ATOM 5384 C C . LYS B 1 331 ? 6.344 33.188 21.547 1 92.94 331 LYS B C 1
ATOM 5386 O O . LYS B 1 331 ? 5.121 33.344 21.516 1 92.94 331 LYS B O 1
ATOM 5391 N N . ILE B 1 332 ? 6.895 32.094 21.734 1 90.25 332 ILE B N 1
ATOM 5392 C CA . ILE B 1 332 ? 6.113 30.875 21.922 1 90.25 332 ILE B CA 1
ATOM 5393 C C . ILE B 1 332 ? 5.398 30.922 23.266 1 90.25 332 ILE B C 1
ATOM 5395 O O . ILE B 1 332 ? 6.02 31.172 24.297 1 90.25 332 ILE B O 1
ATOM 5399 N N . CYS B 1 333 ? 4.07 30.719 23.156 1 83.25 333 CYS B N 1
ATOM 5400 C CA . CYS B 1 333 ? 3.227 30.812 24.344 1 83.25 333 CYS B CA 1
ATOM 5401 C C . CYS B 1 333 ? 2.906 29.422 24.891 1 83.25 333 CYS B C 1
ATOM 5403 O O . CYS B 1 333 ? 2.822 28.453 24.141 1 83.25 333 CYS B O 1
ATOM 5405 N N . LYS B 1 334 ? 2.855 29.422 26.297 1 72.38 334 LYS B N 1
ATOM 5406 C CA . LYS B 1 334 ? 2.369 28.234 26.984 1 72.38 334 LYS B CA 1
ATOM 5407 C C . LYS B 1 334 ? 0.944 28.438 27.484 1 72.38 334 LYS B C 1
ATOM 5409 O O . LYS B 1 334 ? 0.617 29.5 28.031 1 72.38 334 LYS B O 1
ATOM 5414 N N . LEU B 1 335 ? -0.102 27.922 26.906 1 60.09 335 LEU B N 1
ATOM 5415 C CA . LEU B 1 335 ? -1.475 28.188 27.312 1 60.09 335 LEU B CA 1
ATOM 5416 C C . LEU B 1 335 ? -1.672 27.812 28.781 1 60.09 335 LEU B C 1
ATOM 5418 O O . LEU B 1 335 ? -2.408 28.5 29.516 1 60.09 335 LEU B O 1
ATOM 5422 N N . SER B 1 336 ? -1.47 26.5 29.391 1 56.06 336 SER B N 1
ATOM 5423 C CA . SER B 1 336 ? -1.598 26.281 30.828 1 56.06 336 SER B CA 1
ATOM 5424 C C . SER B 1 336 ? -0.306 25.719 31.422 1 56.06 336 SER B C 1
ATOM 5426 O O . SER B 1 336 ? 0.542 25.203 30.688 1 56.06 336 SER B O 1
ATOM 5428 N N . GLU B 1 337 ? 0.048 26.219 32.656 1 51.56 337 GLU B N 1
ATOM 5429 C CA . GLU B 1 337 ? 1.152 25.656 33.438 1 51.56 337 GLU B CA 1
ATOM 5430 C C . GLU B 1 337 ? 1.227 24.141 33.25 1 51.56 337 GLU B C 1
ATOM 5432 O O . GLU B 1 337 ? 2.314 23.562 33.281 1 51.56 337 GLU B O 1
ATOM 5437 N N . GLU B 1 338 ? 0.08 23.547 33.375 1 47.16 338 GLU B N 1
ATOM 5438 C CA . GLU B 1 338 ? -0.02 22.078 33.406 1 47.16 338 GLU B CA 1
ATOM 5439 C C . GLU B 1 338 ? 0.066 21.484 32.031 1 47.16 338 GLU B C 1
ATOM 5441 O O . GLU B 1 338 ? 0.341 20.281 31.859 1 47.16 338 GLU B O 1
ATOM 5446 N N . GLU B 1 339 ? -0.506 22.047 31.125 1 46.5 339 GLU B N 1
ATOM 5447 C CA . GLU B 1 339 ? -0.544 21.438 29.797 1 46.5 339 GLU B CA 1
ATOM 5448 C C . GLU B 1 339 ? 0.451 22.125 28.859 1 46.5 339 GLU B C 1
ATOM 5450 O O . GLU B 1 339 ? 0.295 23.297 28.516 1 46.5 339 GLU B O 1
ATOM 5455 N N . ASP B 1 340 ? 1.553 21.875 29.078 1 42.56 340 ASP B N 1
ATOM 5456 C CA . ASP B 1 340 ? 2.596 22.344 28.172 1 42.56 340 ASP B CA 1
ATOM 5457 C C . ASP B 1 340 ? 2.258 22.016 26.719 1 42.56 340 ASP B C 1
ATOM 5459 O O . ASP B 1 340 ? 2.094 20.844 26.359 1 42.56 340 ASP B O 1
ATOM 5463 N N . VAL B 1 341 ? 1.573 22.844 26.156 1 45.28 341 VAL B N 1
ATOM 5464 C CA . VAL B 1 341 ? 1.28 22.688 24.734 1 45.28 341 VAL B CA 1
ATOM 5465 C C . VAL B 1 341 ? 2.539 22.234 23.984 1 45.28 341 VAL B C 1
ATOM 5467 O O . VAL B 1 341 ? 2.457 21.625 22.922 1 45.28 341 VAL B O 1
ATOM 5470 N N . ASP B 1 342 ? 3.684 22.75 24.531 1 46.56 342 ASP B N 1
ATOM 5471 C CA . ASP B 1 342 ? 4.887 22.219 23.891 1 46.56 342 ASP B CA 1
ATOM 5472 C C . ASP B 1 342 ? 5.016 20.719 24.141 1 46.56 342 ASP B C 1
ATOM 5474 O O . ASP B 1 342 ? 5.898 20.062 23.578 1 46.56 342 ASP B O 1
ATOM 5478 N N . GLU B 1 343 ? 4.125 20.406 25.109 1 51.41 343 GLU B N 1
ATOM 5479 C CA . GLU B 1 343 ? 4.16 18.953 25.281 1 51.41 343 GLU B CA 1
ATOM 5480 C C . GLU B 1 343 ? 3.467 18.25 24.125 1 51.41 343 GLU B C 1
ATOM 5482 O O . GLU B 1 343 ? 3.791 17.094 23.797 1 51.41 343 GLU B O 1
ATOM 5487 N N . ILE B 1 344 ? 2.6 19.25 23.594 1 55.31 344 ILE B N 1
ATOM 5488 C CA . ILE B 1 344 ? 1.922 18.703 22.422 1 55.31 344 ILE B CA 1
ATOM 5489 C C . ILE B 1 344 ? 2.703 19.047 21.156 1 55.31 344 ILE B C 1
ATOM 5491 O O . ILE B 1 344 ? 2.578 20.172 20.641 1 55.31 344 ILE B O 1
ATOM 5495 N N . LYS B 1 345 ? 3.498 18.344 20.781 1 65.62 345 LYS B N 1
ATOM 5496 C CA . LYS B 1 345 ? 4.445 18.609 19.703 1 65.62 345 LYS B CA 1
ATOM 5497 C C . LYS B 1 345 ? 3.727 18.781 18.359 1 65.62 345 LYS B C 1
ATOM 5499 O O . LYS B 1 345 ? 4.336 19.188 17.375 1 65.62 345 LYS B O 1
ATOM 5504 N N . MET B 1 346 ? 2.363 18.75 18.5 1 77.81 346 MET B N 1
ATOM 5505 C CA . MET B 1 346 ? 1.637 18.922 17.25 1 77.81 346 MET B CA 1
ATOM 5506 C C . MET B 1 346 ? 1.177 20.359 17.078 1 77.81 346 MET B C 1
ATOM 5508 O O . MET B 1 346 ? 0.669 20.734 16.016 1 77.81 346 MET B O 1
ATOM 5512 N N . ARG B 1 347 ? 1.42 21.25 18.109 1 81.38 347 ARG B N 1
ATOM 5513 C CA . ARG B 1 347 ? 0.906 22.609 18.047 1 81.38 347 ARG B CA 1
ATOM 5514 C C . ARG B 1 347 ? 1.964 23.625 18.484 1 81.38 347 ARG B C 1
ATOM 5516 O O . ARG B 1 347 ? 2.686 23.391 19.453 1 81.38 347 ARG B O 1
ATOM 5523 N N . ILE B 1 348 ? 2.059 24.734 17.766 1 84.69 348 ILE B N 1
ATOM 5524 C CA . ILE B 1 348 ? 2.848 25.891 18.172 1 84.69 348 ILE B CA 1
ATOM 5525 C C . ILE B 1 348 ? 1.947 27.125 18.25 1 84.69 348 ILE B C 1
ATOM 5527 O O . ILE B 1 348 ? 1.202 27.422 17.328 1 84.69 348 ILE B O 1
ATOM 5531 N N . VAL B 1 349 ? 1.921 27.734 19.391 1 87.06 349 VAL B N 1
ATOM 5532 C CA . VAL B 1 349 ? 1.263 29.031 19.578 1 87.06 349 VAL B CA 1
ATOM 5533 C C . VAL B 1 349 ? 2.311 30.109 19.828 1 87.06 349 VAL B C 1
ATOM 5535 O O . VAL B 1 349 ? 3.152 29.984 20.719 1 87.06 349 VAL B O 1
ATOM 5538 N N . GLY B 1 350 ? 2.293 31.078 18.938 1 90.75 350 GLY B N 1
ATOM 5539 C CA . GLY B 1 350 ? 3.246 32.156 19.062 1 90.75 350 GLY B CA 1
ATOM 5540 C C . GLY B 1 350 ? 2.59 33.531 19.078 1 90.75 350 GLY B C 1
ATOM 5541 O O . GLY B 1 350 ? 1.694 33.812 18.281 1 90.75 350 GLY B O 1
ATOM 5542 N N . GLN B 1 351 ? 3.004 34.406 20.016 1 91.38 351 GLN B N 1
ATOM 5543 C CA . GLN B 1 351 ? 2.566 35.781 20.047 1 91.38 351 GLN B CA 1
ATOM 5544 C C . GLN B 1 351 ? 3.572 36.688 19.344 1 91.38 351 GLN B C 1
ATOM 5546 O O . GLN B 1 351 ? 4.777 36.594 19.578 1 91.38 351 GLN B O 1
ATOM 5551 N N . MET B 1 352 ? 3.035 37.531 18.5 1 93.25 352 MET B N 1
ATOM 5552 C CA . MET B 1 352 ? 3.916 38.438 17.766 1 93.25 352 MET B CA 1
ATOM 5553 C C . MET B 1 352 ? 4.508 39.5 18.703 1 93.25 352 MET B C 1
ATOM 5555 O O . MET B 1 352 ? 3.785 40.125 19.469 1 93.25 352 MET B O 1
ATOM 5559 N N . ILE B 1 353 ? 5.863 39.688 18.672 1 89.81 353 ILE B N 1
ATOM 5560 C CA . ILE B 1 353 ? 6.559 40.656 19.484 1 89.81 353 ILE B CA 1
ATOM 5561 C C . ILE B 1 353 ? 7.035 41.812 18.609 1 89.81 353 ILE B C 1
ATOM 5563 O O . ILE B 1 353 ? 7.324 41.625 17.422 1 89.81 353 ILE B O 1
#

Sequence (706 aa):
MDDKKEKEKVQDIVDKSMISLGIDVGIVTGLYRAFEKHNRKCTSVQLAKTAGLKERYVREWLGGMVAAELIYLDENDEYTLPISAEYMESHGKASIGRLMSNHFHQLLEVMKDETKPGYDIYNVKGLTTFMESERERPGSLWYTGGSFVKDEIEPIINWRKKEAGKAIKLMDLGCGSGAVSFEIAKHIPDIEIVGIDENESVIANANKRAQSNGLKSCSFEHCKGEDMSEKYNGSIDVVLMMDVLHDMADSDACMQSIRKILKPGGYIVAFDPPLHSNPRLNKGDLTYGGFYFISLFICLPNSLSRDAAIGHGMGWGYEDRKKYVEDWGFKICKLSEEEDVDEIKMRIVGQMIMDDKKEKEKVQDIVDKSMISLGIDVGIVTGLYRAFEKHNRKCTSVQLAKTAGLKERYVREWLGGMVAAELIYLDENDEYTLPISAEYMESHGKASIGRLMSNHFHQLLEVMKDETKPGYDIYNVKGLTTFMESERERPGSLWYTGGSFVKDEIEPIINWRKKEAGKAIKLMDLGCGSGAVSFEIAKHIPDIEIVGIDENESVIANANKRAQSNGLKSCSFEHCKGEDMSEKYNGSIDVVLMMDVLHDMADSDACMQSIRKILKPGGYIVAFDPPLHSNPRLNKGDLTYGGFYFISLFICLPNSLSRDAAIGHGMGWGYEDRKKYVEDWGFKICKLSEEEDVDEIKMRIVGQMI